Protein AF-A0AAW1N0K9-F1 (afdb_monomer_lite)

Radius of gyration: 114.18 Å; chains: 1; bounding box: 244×81×274 Å

Organism: Popillia japonica (NCBI:txid7064)

Sequence (519 aa):
MQLDAGKESSLGRAALQRSSNIVKKMSHDMSKMSTNESMPSLRGSVFQIKQKSHEELDIEIQSHRILHVLDELIYKLEIVAAVPILIQDGGRLLYKCFPPKDAEFIMEVCQQYTVVEDESEDTMFDTTSAISGSRAFSMQQKESNRSDMQKDRPVSIKEKRPDASVHQVIALICNSETLKNQVLEMDEADMDELTITLIEGARRLRAVAVHKLQIPANEERERERELRKAWKENAEAKILIANIQEKLNKQKEELDVQLNAKEEQIKAYTEKIEVLKAKFKEDIKKRVNDSEKYMIQKTQHSEDIQAQLQQEAKDTTHNYWTLLDQHLAAEKQLRTRKIKIEAQLANWLAKFDQDIGEKQTEYEDLQKLYDEEMQELQTLQRKFDEQEEEYLELMAERDDYERRIYEKKAYTFLMNRSARKIQRFWRAYRERKRARKKARKAKKEAREKGSASESGADSAKPAKTGKGKGKGKKKGKEKKTEILVRSEDPMAKLESKFKGHILEDINTEPIPEQVTVDL

Structure (mmCIF, N/CA/C/O backbone):
data_AF-A0AAW1N0K9-F1
#
_entry.id   AF-A0AAW1N0K9-F1
#
loop_
_atom_site.group_PDB
_atom_site.id
_atom_site.type_symbol
_atom_site.label_atom_id
_atom_site.label_alt_id
_atom_site.label_comp_id
_atom_site.label_asym_id
_atom_site.label_entity_id
_atom_site.label_seq_id
_atom_site.pdbx_PDB_ins_code
_atom_site.Cartn_x
_atom_site.Cartn_y
_atom_site.Cartn_z
_atom_site.occupancy
_atom_site.B_iso_or_equiv
_atom_site.auth_seq_id
_atom_site.auth_comp_id
_atom_site.auth_asym_id
_atom_site.auth_atom_id
_atom_site.pdbx_PDB_model_num
ATOM 1 N N . MET A 1 1 ? 2.161 -11.409 22.859 1.00 49.00 1 MET A N 1
ATOM 2 C CA . MET A 1 1 ? 0.798 -11.275 23.426 1.00 49.00 1 MET A CA 1
ATOM 3 C C . MET A 1 1 ? 0.468 -12.554 24.199 1.00 49.00 1 MET A C 1
ATOM 5 O O . MET A 1 1 ? -0.233 -13.405 23.677 1.00 49.00 1 MET A O 1
ATOM 9 N N . GLN A 1 2 ? 1.087 -12.771 25.371 1.00 46.44 2 GLN A N 1
ATOM 10 C CA . GLN A 1 2 ? 1.123 -14.115 25.989 1.00 46.44 2 GLN A CA 1
ATOM 11 C C . GLN A 1 2 ? 1.421 -14.111 27.510 1.00 46.44 2 GLN A C 1
ATOM 13 O O . GLN A 1 2 ? 2.023 -15.046 28.024 1.00 46.44 2 GLN A O 1
ATOM 18 N N . LEU A 1 3 ? 1.048 -13.045 28.233 1.00 47.38 3 LEU A N 1
ATOM 19 C CA . LEU A 1 3 ? 1.425 -12.829 29.641 1.00 47.38 3 LEU A CA 1
ATOM 20 C C . LEU A 1 3 ? 0.252 -12.304 30.495 1.00 47.38 3 LEU A C 1
ATOM 22 O O . LEU A 1 3 ? 0.255 -11.139 30.872 1.00 47.38 3 LEU A O 1
ATOM 26 N N . ASP A 1 4 ? -0.731 -13.153 30.824 1.00 51.34 4 ASP A N 1
ATOM 27 C CA . ASP A 1 4 ? -1.621 -12.883 31.983 1.00 51.34 4 ASP A CA 1
ATOM 28 C C . ASP A 1 4 ? -2.351 -14.106 32.592 1.00 51.34 4 ASP A C 1
ATOM 30 O O . ASP A 1 4 ? -2.913 -14.006 33.682 1.00 51.34 4 ASP A O 1
ATOM 34 N N . ALA A 1 5 ? -2.270 -15.298 31.981 1.00 53.22 5 ALA A N 1
ATOM 35 C CA . ALA A 1 5 ? -2.953 -16.523 32.440 1.00 53.22 5 ALA A CA 1
ATOM 36 C C . ALA A 1 5 ? -2.570 -17.030 33.858 1.00 53.22 5 ALA A C 1
ATOM 38 O O . ALA A 1 5 ? -3.110 -18.027 34.333 1.00 53.22 5 ALA A O 1
ATOM 39 N N . GLY A 1 6 ? -1.630 -16.377 34.551 1.00 51.66 6 GLY A N 1
ATOM 40 C CA . GLY A 1 6 ? -1.155 -16.786 35.876 1.00 51.66 6 GLY A CA 1
ATOM 41 C C . GLY A 1 6 ? -1.995 -16.301 37.066 1.00 51.66 6 GLY A C 1
ATOM 42 O O . GLY A 1 6 ? -1.915 -16.900 38.138 1.00 51.66 6 GLY A O 1
ATOM 43 N N . LYS A 1 7 ? -2.788 -15.226 36.929 1.00 54.44 7 LYS A N 1
ATOM 44 C CA . LYS A 1 7 ? -3.396 -14.547 38.097 1.00 54.44 7 LYS A CA 1
ATOM 45 C C . LYS A 1 7 ? -4.716 -15.161 38.573 1.00 54.44 7 LYS A C 1
ATOM 47 O O . LYS A 1 7 ? -4.933 -15.259 39.783 1.00 54.44 7 LYS A O 1
ATOM 52 N N . GLU A 1 8 ? -5.565 -15.629 37.659 1.00 54.12 8 GLU A N 1
ATOM 53 C CA . GLU A 1 8 ? -6.918 -16.123 37.983 1.00 54.12 8 GLU A CA 1
ATOM 54 C C . GLU A 1 8 ? -6.898 -17.392 38.861 1.00 54.12 8 GLU A C 1
ATOM 56 O O . GLU A 1 8 ? -7.724 -17.556 39.761 1.00 54.12 8 GLU A O 1
ATOM 61 N N . SER A 1 9 ? -5.874 -18.237 38.689 1.00 58.12 9 SER A N 1
ATOM 62 C CA . SER A 1 9 ? -5.651 -19.471 39.464 1.00 58.12 9 SER A CA 1
ATOM 63 C C . SER A 1 9 ? -5.531 -19.245 40.984 1.00 58.12 9 SER A C 1
ATOM 65 O O . SER A 1 9 ? -5.927 -20.099 41.782 1.00 58.12 9 SER A O 1
ATOM 67 N N . SER A 1 10 ? -5.016 -18.085 41.413 1.00 60.22 10 SER A N 1
ATOM 68 C CA . SER A 1 10 ? -4.820 -17.773 42.838 1.00 60.22 10 SER A CA 1
ATOM 69 C C . SER A 1 10 ? -6.127 -17.415 43.562 1.00 60.22 10 SER A C 1
ATOM 71 O O . SER A 1 10 ? -6.371 -17.878 44.681 1.00 60.22 10 SER A O 1
ATOM 73 N N . LEU A 1 11 ? -7.007 -16.657 42.898 1.00 62.09 11 LEU A N 1
ATOM 74 C CA . LEU A 1 11 ? -8.295 -16.212 43.436 1.00 62.09 11 LEU A CA 1
ATOM 75 C C . LEU A 1 11 ? -9.262 -17.384 43.653 1.00 62.09 11 LEU A C 1
ATOM 77 O O . LEU A 1 11 ? -9.889 -17.469 44.712 1.00 62.09 11 LEU A O 1
ATOM 81 N N . GLY A 1 12 ? -9.320 -18.334 42.711 1.00 68.88 12 GLY A N 1
ATOM 82 C CA . GLY A 1 12 ? -10.155 -19.535 42.847 1.00 68.88 12 GLY A CA 1
ATOM 83 C C . GLY A 1 12 ? -9.796 -20.381 44.077 1.00 68.88 12 GLY A C 1
ATOM 84 O O . GLY A 1 12 ? -10.679 -20.798 44.831 1.00 68.88 12 GLY A O 1
ATOM 85 N N . ARG A 1 13 ? -8.496 -20.569 44.352 1.00 70.88 13 ARG A N 1
ATOM 86 C CA . ARG A 1 13 ? -8.029 -21.311 45.540 1.00 70.88 13 ARG A CA 1
ATOM 87 C C . ARG A 1 13 ? -8.402 -20.601 46.845 1.00 70.88 13 ARG A C 1
ATOM 89 O O . ARG A 1 13 ? -8.854 -21.255 47.782 1.00 70.88 13 ARG A O 1
ATOM 96 N N . ALA A 1 14 ? -8.293 -19.272 46.898 1.00 69.19 14 ALA A N 1
ATOM 97 C CA . ALA A 1 14 ? -8.660 -18.495 48.084 1.00 69.19 14 ALA A CA 1
ATOM 98 C C . ALA A 1 14 ? -10.163 -18.595 48.435 1.00 69.19 14 ALA A C 1
ATOM 100 O O . ALA A 1 14 ? -10.515 -18.637 49.617 1.00 69.19 14 ALA A O 1
ATOM 101 N N . ALA A 1 15 ? -11.048 -18.680 47.435 1.00 70.38 15 ALA A N 1
ATOM 102 C CA . ALA A 1 15 ? -12.488 -18.864 47.643 1.00 70.38 15 ALA A CA 1
ATOM 103 C C . ALA A 1 15 ? -12.838 -20.267 48.189 1.00 70.38 15 ALA A C 1
ATOM 105 O O . ALA A 1 15 ? -13.635 -20.398 49.126 1.00 70.38 15 ALA A O 1
ATOM 106 N N . LEU A 1 16 ? -12.190 -21.313 47.663 1.00 73.06 16 LEU A N 1
ATOM 107 C CA . LEU A 1 16 ? -12.348 -22.695 48.140 1.00 73.06 16 LEU A CA 1
ATOM 108 C C . LEU A 1 16 ? -11.834 -22.875 49.581 1.00 73.06 16 LEU A C 1
ATOM 110 O O . LEU A 1 16 ? -12.482 -23.531 50.398 1.00 73.06 16 LEU A O 1
ATOM 114 N N . GLN A 1 17 ? -10.724 -22.220 49.940 1.00 75.69 17 GLN A N 1
ATOM 115 C CA . GLN A 1 17 ? -10.197 -22.250 51.311 1.00 75.69 17 GLN A CA 1
ATOM 116 C C . GLN A 1 17 ? -11.187 -21.643 52.328 1.00 75.69 17 GLN A C 1
ATOM 118 O O . GLN A 1 17 ? -11.357 -22.168 53.430 1.00 75.69 17 GLN A O 1
ATOM 123 N N . ARG A 1 18 ? -11.861 -20.540 51.963 1.00 74.62 18 ARG A N 1
ATOM 124 C CA . ARG A 1 18 ? -12.813 -19.836 52.845 1.00 74.62 18 ARG A CA 1
ATOM 125 C C . ARG A 1 18 ? -14.113 -20.613 53.048 1.00 74.62 18 ARG A C 1
ATOM 127 O O . ARG A 1 18 ? -14.568 -20.726 54.183 1.00 74.62 18 ARG A O 1
ATOM 134 N N . SER A 1 19 ? -14.678 -21.181 51.984 1.00 72.12 19 SER A N 1
ATOM 135 C CA . SER A 1 19 ? -15.907 -21.987 52.069 1.00 72.12 19 SER A CA 1
ATOM 136 C C . SER A 1 19 ? -15.717 -23.253 52.918 1.00 72.12 19 SER A C 1
ATOM 138 O O . SER A 1 19 ? -16.543 -23.527 53.789 1.00 72.12 19 SER A O 1
ATOM 140 N N . SER A 1 20 ? -14.588 -23.960 52.773 1.00 78.19 20 SER A N 1
ATOM 141 C CA . SER A 1 20 ? -14.260 -25.134 53.606 1.00 78.19 20 SER A CA 1
ATOM 142 C C . SER A 1 20 ? -14.218 -24.811 55.112 1.00 78.19 20 SER A C 1
ATOM 144 O O . SER A 1 20 ? -14.710 -25.586 55.936 1.00 78.19 20 SER A O 1
ATOM 146 N N . ASN A 1 21 ? -13.691 -23.639 55.487 1.00 79.25 21 ASN A N 1
ATOM 147 C CA . ASN A 1 21 ? -13.620 -23.211 56.888 1.00 79.25 21 ASN A CA 1
ATOM 148 C C . ASN A 1 21 ? -14.993 -22.847 57.485 1.00 79.25 21 ASN A C 1
ATOM 150 O O . ASN A 1 21 ? -15.219 -23.100 58.668 1.00 79.25 21 ASN A O 1
ATOM 154 N N . ILE A 1 22 ? -15.922 -22.304 56.689 1.00 77.06 22 ILE A N 1
ATOM 155 C CA . ILE A 1 22 ? -17.290 -21.995 57.147 1.00 77.06 22 ILE A CA 1
ATOM 156 C C . ILE A 1 22 ? -18.055 -23.289 57.458 1.00 77.06 22 ILE A C 1
ATOM 158 O O . ILE A 1 22 ? -18.613 -23.419 58.548 1.00 77.06 22 ILE A O 1
ATOM 162 N N . VAL A 1 23 ? -18.004 -24.281 56.560 1.00 75.56 23 VAL A N 1
ATOM 163 C CA . VAL A 1 23 ? -18.668 -25.586 56.757 1.00 75.56 23 VAL A CA 1
ATOM 164 C C . VAL A 1 23 ? -18.143 -26.296 58.012 1.00 75.56 23 VAL A C 1
ATOM 166 O O . VAL A 1 23 ? -18.931 -26.799 58.814 1.00 75.56 23 VAL A O 1
ATOM 169 N N . LYS A 1 24 ? -16.822 -26.271 58.244 1.00 77.00 24 LYS A N 1
ATOM 170 C CA . LYS A 1 24 ? -16.211 -26.826 59.466 1.00 77.00 24 LYS A CA 1
ATOM 171 C C . LYS A 1 24 ? -16.696 -26.139 60.744 1.00 77.00 24 LYS A C 1
ATOM 173 O O . LYS A 1 24 ? -16.893 -26.823 61.746 1.00 77.00 24 LYS A O 1
ATOM 178 N N . LYS A 1 25 ? -16.923 -24.819 60.721 1.00 75.56 25 LYS A N 1
ATOM 179 C CA . LYS A 1 25 ? -17.460 -24.098 61.883 1.00 75.56 25 LYS A CA 1
ATOM 180 C C . LYS A 1 25 ? -18.913 -24.494 62.169 1.00 75.56 25 LYS A C 1
ATOM 182 O O . LYS A 1 25 ? -19.214 -24.882 63.292 1.00 75.56 25 LYS A O 1
ATOM 187 N N . MET A 1 26 ? -19.779 -24.502 61.152 1.00 72.50 26 MET A N 1
ATOM 188 C CA . MET A 1 26 ? -21.189 -24.894 61.318 1.00 72.50 26 MET A CA 1
ATOM 189 C C . MET A 1 26 ? -21.328 -26.338 61.831 1.00 72.50 26 MET A C 1
ATOM 191 O O . MET A 1 26 ? -22.134 -26.601 62.718 1.00 72.50 26 MET A O 1
ATOM 195 N N . SER A 1 27 ? -20.484 -27.259 61.352 1.00 72.12 27 SER A N 1
ATOM 196 C CA . SER A 1 27 ? -20.422 -28.643 61.844 1.00 72.12 27 SER A CA 1
ATOM 197 C C . SER A 1 27 ? -20.006 -28.751 63.324 1.00 72.12 27 SER A C 1
ATOM 199 O O . SER A 1 27 ? -20.514 -29.609 64.044 1.00 72.12 27 SER A O 1
ATOM 201 N N . HIS A 1 28 ? -19.127 -27.866 63.805 1.00 72.94 28 HIS A N 1
ATOM 202 C CA . HIS A 1 28 ? -18.692 -27.843 65.205 1.00 72.94 28 HIS A CA 1
ATOM 203 C C . HIS A 1 28 ? -19.735 -27.231 66.152 1.00 72.94 28 HIS A C 1
ATOM 205 O O . HIS A 1 28 ? -19.899 -27.717 67.271 1.00 72.94 28 HIS A O 1
ATOM 211 N N . ASP A 1 29 ? -20.451 -26.196 65.709 1.00 67.44 29 ASP A N 1
ATOM 212 C CA . ASP A 1 29 ? -21.464 -25.521 66.527 1.00 67.44 29 ASP A CA 1
ATOM 213 C C . ASP A 1 29 ? -22.763 -26.355 66.619 1.00 67.44 29 ASP A C 1
ATOM 215 O O . ASP A 1 29 ? -23.321 -26.493 67.708 1.00 67.44 29 ASP A O 1
ATOM 219 N N . MET A 1 30 ? -23.162 -27.047 65.538 1.00 62.59 30 MET A N 1
ATOM 220 C CA . MET A 1 30 ? -24.244 -28.057 65.550 1.00 62.59 30 MET A CA 1
ATOM 221 C C . MET A 1 30 ? -23.998 -29.181 66.574 1.00 62.59 30 MET A C 1
ATOM 223 O O . MET A 1 30 ? -24.928 -29.647 67.228 1.00 62.59 30 MET A O 1
ATOM 227 N N . SER A 1 31 ? -22.739 -29.595 66.755 1.00 58.34 31 SER A N 1
ATOM 228 C CA . SER A 1 31 ? -22.350 -30.687 67.662 1.00 58.34 31 SER A CA 1
ATOM 229 C C . SER A 1 31 ? -22.515 -30.354 69.159 1.00 58.34 31 SER A C 1
ATOM 231 O O . SER A 1 31 ? -22.404 -31.233 70.009 1.00 58.34 31 SER A O 1
ATOM 233 N N . LYS A 1 32 ? -22.802 -29.091 69.517 1.00 54.09 32 LYS A N 1
ATOM 234 C CA . LYS A 1 32 ? -22.897 -28.635 70.919 1.00 54.09 32 LYS A CA 1
ATOM 235 C C . LYS A 1 32 ? -24.320 -28.491 71.460 1.00 54.09 32 LYS A C 1
ATOM 237 O O . LYS A 1 32 ? -24.476 -28.217 72.645 1.00 54.09 32 LYS A O 1
ATOM 242 N N . MET A 1 33 ? -25.350 -28.673 70.633 1.00 48.34 33 MET A N 1
ATOM 243 C CA . MET A 1 33 ? -26.753 -28.471 71.037 1.00 48.34 33 MET A CA 1
ATOM 244 C C . MET A 1 33 ? -27.501 -29.773 71.380 1.00 48.34 33 MET A C 1
ATOM 246 O O . MET A 1 33 ? -28.717 -29.754 71.525 1.00 48.34 33 MET A O 1
ATOM 250 N N . SER A 1 34 ? -26.797 -30.905 71.515 1.00 42.66 34 SER A N 1
ATOM 251 C CA . SER A 1 34 ? -27.404 -32.249 71.598 1.00 42.66 34 SER A CA 1
ATOM 252 C C . SER A 1 34 ? -27.261 -32.957 72.961 1.00 42.66 34 SER A C 1
ATOM 254 O O . SER A 1 34 ? -27.447 -34.171 73.034 1.00 42.66 34 SER A O 1
ATOM 256 N N . THR A 1 35 ? -26.921 -32.246 74.044 1.00 50.12 35 THR A N 1
ATOM 257 C CA . THR A 1 35 ? -26.748 -32.845 75.386 1.00 50.12 35 THR A CA 1
ATOM 258 C C . THR A 1 35 ? -27.220 -31.921 76.517 1.00 50.12 35 THR A C 1
ATOM 260 O O . THR A 1 35 ? -26.408 -31.168 77.053 1.00 50.12 35 THR A O 1
ATOM 263 N N . ASN A 1 36 ? -28.512 -31.978 76.874 1.00 46.59 36 ASN A N 1
ATOM 264 C CA . ASN A 1 36 ? -29.036 -31.874 78.254 1.00 46.59 36 ASN A CA 1
ATOM 265 C C . ASN A 1 36 ? -30.573 -31.745 78.275 1.00 46.59 36 ASN A C 1
ATOM 267 O O . ASN A 1 36 ? -31.098 -30.640 78.357 1.00 46.59 36 ASN A O 1
ATOM 271 N N . GLU A 1 37 ? -31.287 -32.871 78.331 1.00 36.22 37 GLU A N 1
ATOM 272 C CA . GLU A 1 37 ? -32.598 -32.934 78.991 1.00 36.22 37 GLU A CA 1
ATOM 273 C C . GLU A 1 37 ? -32.633 -34.184 79.877 1.00 36.22 37 GLU A C 1
ATOM 275 O O . GLU A 1 37 ? -32.410 -35.300 79.411 1.00 36.22 37 GLU A O 1
ATOM 280 N N . SER A 1 38 ? -32.853 -33.987 81.179 1.00 39.81 38 SER A N 1
ATOM 281 C CA . SER A 1 38 ? -32.910 -35.057 82.179 1.00 39.81 38 SER A CA 1
ATOM 282 C C . SER A 1 38 ? -34.301 -35.070 82.800 1.00 39.81 38 SER A C 1
ATOM 284 O O . SER A 1 38 ? -34.669 -34.152 83.532 1.00 39.81 38 SER A O 1
ATOM 286 N N . MET A 1 39 ? -35.091 -36.090 82.463 1.00 37.75 39 MET A N 1
ATOM 287 C CA . MET A 1 39 ? -36.481 -36.236 82.901 1.00 37.75 39 MET A CA 1
ATOM 288 C C . MET A 1 39 ? -36.564 -36.621 84.390 1.00 37.75 39 MET A C 1
ATOM 290 O O . MET A 1 39 ? -36.069 -37.689 84.762 1.00 37.75 39 MET A O 1
ATOM 294 N N . PRO A 1 40 ? -37.230 -35.830 85.255 1.00 40.97 40 PRO A N 1
ATOM 295 C CA . PRO A 1 40 ? -37.466 -36.218 86.643 1.00 40.97 40 PRO A CA 1
ATOM 296 C C . PRO A 1 40 ? -38.537 -37.314 86.724 1.00 40.97 40 PRO A C 1
ATOM 298 O O . PRO A 1 40 ? -39.677 -37.116 86.306 1.00 40.97 40 PRO A O 1
ATOM 301 N N . SER A 1 41 ? -38.209 -38.470 87.306 1.00 41.91 41 SER A N 1
ATOM 302 C CA . SER A 1 41 ? -39.195 -39.531 87.538 1.00 41.91 41 SER A CA 1
ATOM 303 C C . SER A 1 41 ? -40.141 -39.161 88.687 1.00 41.91 41 SER A C 1
ATOM 305 O O . SER A 1 41 ? -39.721 -39.116 89.848 1.00 41.91 41 SER A O 1
ATOM 307 N N . LEU A 1 42 ? -41.426 -38.956 88.392 1.00 39.34 42 LEU A N 1
ATOM 308 C CA . LEU A 1 42 ? -42.457 -38.761 89.413 1.00 39.34 42 LEU A CA 1
ATOM 309 C C . LEU A 1 42 ? -42.682 -40.060 90.206 1.00 39.34 42 LEU A C 1
ATOM 311 O O . LEU A 1 42 ? -43.229 -41.034 89.692 1.00 39.34 42 LEU A O 1
ATOM 315 N N . ARG A 1 43 ? -42.273 -40.072 91.482 1.00 37.22 43 ARG A N 1
ATOM 316 C CA . ARG A 1 43 ? -42.690 -41.105 92.442 1.00 37.22 43 ARG A CA 1
ATOM 317 C C . ARG A 1 43 ? -44.159 -40.894 92.803 1.00 37.22 43 ARG A C 1
ATOM 319 O O . ARG A 1 43 ? -44.537 -39.789 93.180 1.00 37.22 43 ARG A O 1
ATOM 326 N N . GLY A 1 44 ? -44.959 -41.957 92.753 1.00 41.66 44 GLY A N 1
ATOM 327 C CA . GLY A 1 44 ? -46.344 -41.915 93.223 1.00 41.66 44 GLY A CA 1
ATOM 328 C C . GLY A 1 44 ? -46.434 -41.695 94.736 1.00 41.66 44 GLY A C 1
ATOM 329 O O . GLY A 1 44 ? -45.704 -42.324 95.505 1.00 41.66 44 GLY A O 1
ATOM 330 N N . SER A 1 45 ? -47.346 -40.822 95.162 1.00 37.53 45 SER A N 1
ATOM 331 C CA . SER A 1 45 ? -47.770 -40.694 96.556 1.00 37.53 45 SER A CA 1
ATOM 332 C C . SER A 1 45 ? -48.913 -41.670 96.850 1.00 37.53 45 SER A C 1
ATOM 334 O O . SER A 1 45 ? -49.846 -41.829 96.065 1.00 37.53 45 SER A O 1
ATOM 336 N N . VAL A 1 46 ? -48.839 -42.349 97.995 1.00 40.94 46 VAL A N 1
ATOM 337 C CA . VAL A 1 46 ? -49.907 -43.244 98.460 1.00 40.94 46 VAL A CA 1
ATOM 338 C C . VAL A 1 46 ? -51.067 -42.401 98.987 1.00 40.94 46 VAL A C 1
ATOM 340 O O . VAL A 1 46 ? -50.858 -41.543 99.845 1.00 40.94 46 VAL A O 1
ATOM 343 N N . PHE A 1 47 ? -52.289 -42.671 98.520 1.00 38.06 47 PHE A N 1
ATOM 344 C CA . PHE A 1 47 ? -53.509 -42.071 99.066 1.00 38.06 47 PHE A CA 1
ATOM 345 C C . PHE A 1 47 ? -53.740 -42.539 100.510 1.00 38.06 47 PHE A C 1
ATOM 347 O O . PHE A 1 47 ? -54.359 -43.573 100.760 1.00 38.06 47 PHE A O 1
ATOM 354 N N . GLN A 1 48 ? -53.252 -41.763 101.476 1.00 43.19 48 GLN A N 1
ATOM 355 C CA . GLN A 1 48 ? -53.695 -41.874 102.861 1.00 43.19 48 GLN A CA 1
ATOM 356 C C . GLN A 1 48 ? -55.046 -41.173 103.000 1.00 43.19 48 GLN A C 1
ATOM 358 O O . GLN A 1 48 ? -55.133 -39.951 102.876 1.00 43.19 48 GLN A O 1
ATOM 363 N N . ILE A 1 49 ? -56.096 -41.943 103.288 1.00 46.59 49 ILE A N 1
ATOM 364 C CA . ILE A 1 49 ? -57.390 -41.396 103.704 1.00 46.59 49 ILE A CA 1
ATOM 365 C C . ILE A 1 49 ? -57.196 -40.805 105.104 1.00 46.59 49 ILE A C 1
ATOM 367 O O . ILE A 1 49 ? -57.293 -41.511 106.109 1.00 46.59 49 ILE A O 1
ATOM 371 N N . LYS A 1 50 ? -56.874 -39.510 105.173 1.00 48.91 50 LYS A N 1
ATOM 372 C CA . LYS A 1 50 ? -56.901 -38.767 106.432 1.00 48.91 50 LYS A CA 1
ATOM 373 C C . LYS A 1 50 ? -58.325 -38.786 106.978 1.00 48.91 50 LYS A C 1
ATOM 375 O O . LYS A 1 50 ? -59.255 -38.339 106.312 1.00 48.91 50 LYS A O 1
ATOM 380 N N . GLN A 1 51 ? -58.477 -39.256 108.210 1.00 56.06 51 GLN A N 1
ATOM 381 C CA . GLN A 1 51 ? -59.629 -38.887 109.024 1.00 56.06 51 GLN A CA 1
ATOM 382 C C . GLN A 1 51 ? -59.557 -37.371 109.257 1.00 56.06 51 GLN A C 1
ATOM 384 O O . GLN A 1 51 ? -58.475 -36.865 109.568 1.00 56.06 51 GLN A O 1
ATOM 389 N N . LYS A 1 52 ? -60.676 -36.659 109.063 1.00 55.03 52 LYS A N 1
ATOM 390 C CA . LYS A 1 52 ? -60.753 -35.212 109.314 1.00 55.03 52 LYS A CA 1
ATOM 391 C C . LYS A 1 52 ? -60.330 -34.911 110.752 1.00 55.03 52 LYS A C 1
ATOM 393 O O . LYS A 1 52 ? -60.715 -35.639 111.670 1.00 55.03 52 LYS A O 1
ATOM 398 N N . SER A 1 53 ? -59.537 -33.862 110.948 1.00 65.19 53 SER A N 1
ATOM 399 C CA . SER A 1 53 ? -59.154 -33.419 112.291 1.00 65.19 53 SER A CA 1
ATOM 400 C C . SER A 1 53 ? -60.361 -32.842 113.043 1.00 65.19 53 SER A C 1
ATOM 402 O O . SER A 1 53 ? -61.365 -32.466 112.436 1.00 65.19 53 SER A O 1
ATOM 404 N N . HIS A 1 54 ? -60.264 -32.739 114.372 1.00 64.44 54 HIS A N 1
ATOM 405 C CA . HIS A 1 54 ? -61.296 -32.071 115.174 1.00 64.44 54 HIS A CA 1
ATOM 406 C C . HIS A 1 54 ? -61.480 -30.607 114.736 1.00 64.44 54 HIS A C 1
ATOM 408 O O . HIS A 1 54 ? -62.604 -30.141 114.617 1.00 64.44 54 HIS A O 1
ATOM 414 N N . GLU A 1 55 ? -60.385 -29.916 114.405 1.00 65.50 55 GLU A N 1
ATOM 415 C CA . GLU A 1 55 ? -60.401 -28.531 113.917 1.00 65.50 55 GLU A CA 1
ATOM 416 C C . GLU A 1 55 ? -61.065 -28.416 112.533 1.00 65.50 55 GLU A C 1
ATOM 418 O O . GLU A 1 55 ? -61.799 -27.466 112.276 1.00 65.50 55 GLU A O 1
ATOM 423 N N . GLU A 1 56 ? -60.849 -29.391 111.643 1.00 64.19 56 GLU A N 1
ATOM 424 C CA . GLU A 1 56 ? -61.510 -29.457 110.330 1.00 64.19 56 GLU A CA 1
ATOM 425 C C . GLU A 1 56 ? -63.023 -29.702 110.481 1.00 64.19 56 GLU A C 1
ATOM 427 O O . GLU A 1 56 ? -63.816 -29.085 109.770 1.00 64.19 56 GLU A O 1
ATOM 432 N N . LEU A 1 57 ? -63.425 -30.539 111.446 1.00 72.50 57 LEU A N 1
ATOM 433 C CA . LEU A 1 57 ? -64.825 -30.763 111.828 1.00 72.50 57 LEU A CA 1
ATOM 434 C C . LEU A 1 57 ? -65.468 -29.516 112.454 1.00 72.50 57 LEU A C 1
ATOM 436 O O . LEU A 1 57 ? -66.576 -29.153 112.069 1.00 72.50 57 LEU A O 1
ATOM 440 N N . ASP A 1 58 ? -64.779 -28.824 113.364 1.00 74.12 58 ASP A N 1
ATOM 441 C CA . ASP A 1 58 ? -65.263 -27.572 113.955 1.00 74.12 58 ASP A CA 1
ATOM 442 C C . ASP A 1 58 ? -65.445 -26.485 112.887 1.00 74.12 58 ASP A C 1
ATOM 444 O O . ASP A 1 58 ? -66.477 -25.812 112.862 1.00 74.12 58 ASP A O 1
ATOM 448 N N . ILE A 1 59 ? -64.484 -26.332 111.968 1.00 74.12 59 ILE A N 1
ATOM 449 C CA . ILE A 1 59 ? -64.583 -25.390 110.842 1.00 74.12 59 ILE A CA 1
ATOM 450 C C . ILE A 1 59 ? -65.761 -25.758 109.933 1.00 74.12 59 ILE A C 1
ATOM 452 O O . ILE A 1 59 ? -66.511 -24.870 109.528 1.00 74.12 59 ILE A O 1
ATOM 456 N N . GLU A 1 60 ? -65.976 -27.041 109.641 1.00 73.31 60 GLU A N 1
ATOM 457 C CA . GLU A 1 60 ? -67.116 -27.509 108.846 1.00 73.31 60 GLU A CA 1
ATOM 458 C C . GLU A 1 60 ? -68.459 -27.248 109.555 1.00 73.31 60 GLU A C 1
ATOM 460 O O . GLU A 1 60 ? -69.410 -26.797 108.912 1.00 73.31 60 GLU A O 1
ATOM 465 N N . ILE A 1 61 ? -68.530 -27.425 110.879 1.00 78.31 61 ILE A N 1
ATOM 466 C CA . ILE A 1 61 ? -69.710 -27.103 111.699 1.00 78.31 61 ILE A CA 1
ATOM 467 C C . ILE A 1 61 ? -69.981 -25.592 111.710 1.00 78.31 61 ILE A C 1
ATOM 469 O O . ILE A 1 61 ? -71.113 -25.182 111.447 1.00 78.31 61 ILE A O 1
ATOM 473 N N . GLN A 1 62 ? -68.974 -24.742 111.955 1.00 77.81 62 GLN A N 1
ATOM 474 C CA . GLN A 1 62 ? -69.172 -23.286 111.898 1.00 77.81 62 GLN A CA 1
ATOM 475 C C . GLN A 1 62 ? -69.506 -22.817 110.474 1.00 77.81 62 GLN A C 1
ATOM 477 O O . GLN A 1 62 ? -70.302 -21.896 110.317 1.00 77.81 62 GLN A O 1
ATOM 482 N N . SER A 1 63 ? -68.974 -23.469 109.435 1.00 77.31 63 SER A N 1
ATOM 483 C CA . SER A 1 63 ? -69.305 -23.165 108.037 1.00 77.31 63 SER A CA 1
ATOM 484 C C . SER A 1 63 ? -70.776 -23.446 107.736 1.00 77.31 63 SER A C 1
ATOM 486 O O . SER A 1 63 ? -71.470 -22.561 107.242 1.00 77.31 63 SER A O 1
ATOM 488 N N . HIS A 1 64 ? -71.291 -24.622 108.114 1.00 79.69 64 HIS A N 1
ATOM 489 C CA . HIS A 1 64 ? -72.726 -24.922 108.016 1.00 79.69 64 HIS A CA 1
ATOM 490 C C . HIS A 1 64 ? -73.573 -23.941 108.834 1.00 79.69 64 HIS A C 1
ATOM 492 O O . HIS A 1 64 ? -74.640 -23.534 108.386 1.00 79.69 64 HIS A O 1
ATOM 498 N N . ARG A 1 65 ? -73.094 -23.514 110.007 1.00 80.25 65 ARG A N 1
ATOM 499 C CA . ARG A 1 65 ? -73.796 -22.558 110.874 1.00 80.25 65 ARG A CA 1
ATOM 500 C C . ARG A 1 65 ? -73.860 -21.147 110.279 1.00 80.25 65 ARG A C 1
ATOM 502 O O . ARG A 1 65 ? -74.902 -20.508 110.365 1.00 80.25 65 ARG A O 1
ATOM 509 N N . ILE A 1 66 ? -72.783 -20.678 109.648 1.00 80.19 66 ILE A N 1
ATOM 510 C CA . ILE A 1 66 ? -72.743 -19.395 108.926 1.00 80.19 66 ILE A CA 1
ATOM 511 C C . ILE A 1 66 ? -73.643 -19.455 107.687 1.00 80.19 66 ILE A C 1
ATOM 513 O O . ILE A 1 66 ? -74.409 -18.525 107.449 1.00 80.19 66 ILE A O 1
ATOM 517 N N . LEU A 1 67 ? -73.601 -20.555 106.929 1.00 82.06 67 LEU A N 1
ATOM 518 C CA . LEU A 1 67 ? -74.474 -20.751 105.770 1.00 82.06 67 LEU A CA 1
ATOM 519 C C . LEU A 1 67 ? -75.953 -20.832 106.173 1.00 82.06 67 LEU A C 1
ATOM 521 O O . LEU A 1 67 ? -76.768 -20.182 105.535 1.00 82.06 67 LEU A O 1
ATOM 525 N N . HIS A 1 68 ? -76.293 -21.512 107.273 1.00 82.62 68 HIS A N 1
ATOM 526 C CA . HIS A 1 68 ? -77.653 -21.514 107.822 1.00 82.62 68 HIS A CA 1
ATOM 527 C C . HIS A 1 68 ? -78.119 -20.104 108.207 1.00 82.62 68 HIS A C 1
ATOM 529 O O . HIS A 1 68 ? -79.252 -19.743 107.919 1.00 82.62 68 HIS A O 1
ATOM 535 N N . VAL A 1 69 ? -77.268 -19.286 108.837 1.00 83.25 69 VAL A N 1
ATOM 536 C CA . VAL A 1 69 ? -77.622 -17.894 109.179 1.00 83.25 69 VAL A CA 1
ATOM 537 C C . VAL A 1 69 ? -77.814 -17.034 107.924 1.00 83.25 69 VAL A C 1
ATOM 539 O O . VAL A 1 69 ? -78.692 -16.176 107.914 1.00 83.25 69 VAL A O 1
ATOM 542 N N . LEU A 1 70 ? -77.046 -17.269 106.854 1.00 80.19 70 LEU A N 1
ATOM 543 C CA . LEU A 1 70 ? -77.249 -16.595 105.566 1.00 80.19 70 LEU A CA 1
ATOM 544 C C . LEU A 1 70 ? -78.530 -17.064 104.859 1.00 80.19 70 LEU A C 1
ATOM 546 O O . LEU A 1 70 ? -79.252 -16.228 104.327 1.00 80.19 70 LEU A O 1
ATOM 550 N N . ASP A 1 71 ? -78.848 -18.358 104.901 1.00 81.62 71 ASP A N 1
ATOM 551 C CA . ASP A 1 71 ? -80.076 -18.920 104.322 1.00 81.62 71 ASP A CA 1
ATOM 552 C C . ASP A 1 71 ? -81.322 -18.442 105.081 1.00 81.62 71 ASP A C 1
ATOM 554 O O . ASP A 1 71 ? -82.307 -18.034 104.473 1.00 81.62 71 ASP A O 1
ATOM 558 N N . GLU A 1 72 ? -81.253 -18.397 106.413 1.00 81.88 72 GLU A N 1
ATOM 559 C CA . GLU A 1 72 ? -82.297 -17.847 107.282 1.00 81.88 72 GLU A CA 1
ATOM 560 C C . GLU A 1 72 ? -82.476 -16.329 107.089 1.00 81.88 72 GLU A C 1
ATOM 562 O O . GLU A 1 72 ? -83.592 -15.821 107.201 1.00 81.88 72 GLU A O 1
ATOM 567 N N . LEU A 1 73 ? -81.400 -15.600 106.769 1.00 80.19 73 LEU A N 1
ATOM 568 C CA . LEU A 1 73 ? -81.441 -14.172 106.442 1.00 80.19 73 LEU A CA 1
ATOM 569 C C . LEU A 1 73 ? -82.036 -13.913 105.051 1.00 80.19 73 LEU A C 1
ATOM 571 O O . LEU A 1 73 ? -82.866 -13.018 104.928 1.00 80.19 73 LEU A O 1
ATOM 575 N N . ILE A 1 74 ? -81.666 -14.698 104.033 1.00 81.38 74 ILE A N 1
ATOM 576 C CA . ILE A 1 74 ? -82.271 -14.631 102.690 1.00 81.38 74 ILE A CA 1
ATOM 577 C C . ILE A 1 74 ? -83.778 -14.898 102.797 1.00 81.38 74 ILE A C 1
ATOM 579 O O . ILE A 1 74 ? -84.570 -14.053 102.395 1.00 81.38 74 ILE A O 1
ATOM 583 N N . TYR A 1 75 ? -84.163 -15.986 103.467 1.00 81.88 75 TYR A N 1
ATOM 584 C CA . TYR A 1 75 ? -85.557 -16.351 103.737 1.00 81.88 75 TYR A CA 1
ATOM 585 C C . TYR A 1 75 ? -86.349 -15.240 104.451 1.00 81.88 75 TYR A C 1
ATOM 587 O O . TYR A 1 75 ? -87.485 -14.934 104.089 1.00 81.88 75 TYR A O 1
ATOM 595 N N . LYS A 1 76 ? -85.753 -14.594 105.464 1.00 79.12 76 LYS A N 1
ATOM 596 C CA . LYS A 1 76 ? -86.392 -13.477 106.180 1.00 79.12 76 LYS A CA 1
ATOM 597 C C . LYS A 1 76 ? -86.511 -12.215 105.324 1.00 79.12 76 LYS A C 1
ATOM 599 O O . LYS A 1 76 ? -87.508 -11.513 105.461 1.00 79.12 76 LYS A O 1
ATOM 604 N N . LEU A 1 77 ? -85.546 -11.935 104.445 1.00 76.94 77 LEU A N 1
ATOM 605 C CA . LEU A 1 77 ? -85.636 -10.826 103.489 1.00 76.94 77 LEU A CA 1
ATOM 606 C C . LEU A 1 77 ? -86.710 -11.084 102.426 1.00 76.94 77 LEU A C 1
ATOM 608 O O . LEU A 1 77 ? -87.509 -10.192 102.174 1.00 76.94 77 LEU A O 1
ATOM 612 N N . GLU A 1 78 ? -86.782 -12.296 101.872 1.00 77.44 78 GLU A N 1
ATOM 613 C CA . GLU A 1 78 ? -87.812 -12.709 100.905 1.00 77.44 78 GLU A CA 1
ATOM 614 C C . GLU A 1 78 ? -89.229 -12.590 101.504 1.00 77.44 78 GLU A C 1
ATOM 616 O O . GLU A 1 78 ? -90.136 -12.071 100.857 1.00 77.44 78 GLU A O 1
ATOM 621 N N . ILE A 1 79 ? -89.414 -12.955 102.779 1.00 74.00 79 ILE A N 1
ATOM 622 C CA . ILE A 1 79 ? -90.692 -12.760 103.484 1.00 74.00 79 ILE A CA 1
ATOM 623 C C . ILE A 1 79 ? -91.003 -11.281 103.750 1.00 74.00 79 ILE A C 1
ATOM 625 O O . ILE A 1 79 ? -92.141 -10.862 103.546 1.00 74.00 79 ILE A O 1
ATOM 629 N N . VAL A 1 80 ? -90.031 -10.480 104.204 1.00 74.75 80 VAL A N 1
ATOM 630 C CA . VAL A 1 80 ? -90.244 -9.041 104.462 1.00 74.75 80 VAL A CA 1
ATOM 631 C C . VAL A 1 80 ? -90.539 -8.280 103.164 1.00 74.75 80 VAL A C 1
ATOM 633 O O . VAL A 1 80 ? -91.384 -7.387 103.170 1.00 74.75 80 VAL A O 1
ATOM 636 N N . ALA A 1 81 ? -89.923 -8.676 102.049 1.00 72.19 81 ALA A N 1
ATOM 637 C CA . ALA A 1 81 ? -90.164 -8.117 100.721 1.00 72.19 81 ALA A CA 1
ATOM 638 C C . ALA A 1 81 ? -91.613 -8.297 100.234 1.00 72.19 81 ALA A C 1
ATOM 640 O O . ALA A 1 81 ? -92.155 -7.405 99.589 1.00 72.19 81 ALA A O 1
ATOM 641 N N . ALA A 1 82 ? -92.269 -9.404 100.598 1.00 71.31 82 ALA A N 1
ATOM 642 C CA . ALA A 1 82 ? -93.664 -9.658 100.243 1.00 71.31 82 ALA A CA 1
ATOM 643 C C . ALA A 1 82 ? -94.688 -8.895 101.115 1.00 71.31 82 ALA A C 1
ATOM 645 O O . ALA A 1 82 ? -95.865 -8.822 100.753 1.00 71.31 82 ALA A O 1
ATOM 646 N N . VAL A 1 83 ? -94.283 -8.311 102.254 1.00 73.31 83 VAL A N 1
ATOM 647 C CA . VAL A 1 83 ? -95.208 -7.642 103.195 1.00 73.31 83 VAL A CA 1
ATOM 648 C C . VAL A 1 83 ? -96.010 -6.495 102.553 1.00 73.31 83 VAL A C 1
ATOM 650 O O . VAL A 1 83 ? -97.226 -6.490 102.742 1.00 73.31 83 VAL A O 1
ATOM 653 N N . PRO A 1 84 ? -95.429 -5.565 101.764 1.00 71.31 84 PRO A N 1
ATOM 654 C CA . PRO A 1 84 ? -96.200 -4.511 101.096 1.00 71.31 84 PRO A CA 1
ATOM 655 C C . PRO A 1 84 ? -97.280 -5.060 100.151 1.00 71.31 84 PRO A C 1
ATOM 657 O O . PRO A 1 84 ? -98.416 -4.586 100.162 1.00 71.31 84 PRO A O 1
ATOM 660 N N . ILE A 1 85 ? -96.958 -6.110 99.391 1.00 69.38 85 ILE A N 1
ATOM 661 C CA . ILE A 1 85 ? -97.859 -6.730 98.407 1.00 69.38 85 ILE A CA 1
ATOM 662 C C . ILE A 1 85 ? -99.031 -7.431 99.119 1.00 69.38 85 ILE A C 1
ATOM 664 O O . ILE A 1 85 ? -100.187 -7.305 98.715 1.00 69.38 85 ILE A O 1
ATOM 668 N N . LEU A 1 86 ? -98.762 -8.086 100.257 1.00 67.56 86 LEU A N 1
ATOM 669 C CA . LEU A 1 86 ? -99.787 -8.686 101.125 1.00 67.56 86 LEU A CA 1
ATOM 670 C C . LEU A 1 86 ? -100.773 -7.656 101.720 1.00 67.56 86 LEU A C 1
ATOM 672 O O . LEU A 1 86 ? -101.866 -8.044 102.148 1.00 67.56 86 LEU A O 1
ATOM 676 N N . ILE A 1 87 ? -100.410 -6.367 101.746 1.00 69.12 87 ILE A N 1
ATOM 677 C CA . ILE A 1 87 ? -101.225 -5.262 102.277 1.00 69.12 87 ILE A CA 1
ATOM 678 C C . ILE A 1 87 ? -102.031 -4.562 101.175 1.00 69.12 87 ILE A C 1
ATOM 680 O O . ILE A 1 87 ? -103.197 -4.240 101.415 1.00 69.12 87 ILE A O 1
ATOM 684 N N . GLN A 1 88 ? -101.449 -4.348 99.985 1.00 65.56 88 GLN A N 1
ATOM 685 C CA . GLN A 1 88 ? -102.041 -3.543 98.900 1.00 65.56 88 GLN A CA 1
ATOM 686 C C . GLN A 1 88 ? -103.473 -3.962 98.519 1.00 65.56 88 GLN A C 1
ATOM 688 O O . GLN A 1 88 ? -104.320 -3.100 98.295 1.00 65.56 88 GLN A O 1
ATOM 693 N N . ASP A 1 89 ? -103.787 -5.262 98.537 1.00 62.53 89 ASP A N 1
ATOM 694 C CA . ASP A 1 89 ? -105.126 -5.793 98.221 1.00 62.53 89 ASP A CA 1
ATOM 695 C C . ASP A 1 89 ? -106.088 -5.789 99.439 1.00 62.53 89 ASP A C 1
ATOM 697 O O . ASP A 1 89 ? -106.930 -6.675 99.617 1.00 62.53 89 ASP A O 1
ATOM 701 N N . GLY A 1 90 ? -105.926 -4.822 100.352 1.00 59.84 90 GLY A N 1
ATOM 702 C CA . GLY A 1 90 ? -106.725 -4.679 101.578 1.00 59.84 90 GLY A CA 1
ATOM 703 C C . GLY A 1 90 ? -106.574 -5.849 102.558 1.00 59.84 90 GLY A C 1
ATOM 704 O O . GLY A 1 90 ? -107.546 -6.248 103.203 1.00 59.84 90 GLY A O 1
ATOM 705 N N . GLY A 1 91 ? -105.387 -6.461 102.609 1.00 63.78 91 GLY A N 1
ATOM 706 C CA . GLY A 1 91 ? -105.102 -7.623 103.460 1.00 63.78 91 GLY A CA 1
ATOM 707 C C . GLY A 1 91 ? -105.815 -8.919 103.053 1.00 63.78 91 GLY A C 1
ATOM 708 O O . GLY A 1 91 ? -105.821 -9.875 103.829 1.00 63.78 91 GLY A O 1
ATOM 709 N N . ARG A 1 92 ? -106.417 -9.007 101.856 1.00 66.38 92 ARG A N 1
ATOM 710 C CA . ARG A 1 92 ? -107.181 -10.190 101.396 1.00 66.38 92 ARG A CA 1
ATOM 711 C C . ARG A 1 92 ? -106.415 -11.515 101.437 1.00 66.38 92 ARG A C 1
ATOM 713 O O . ARG A 1 92 ? -107.046 -12.567 101.537 1.00 66.38 92 ARG A O 1
ATOM 720 N N . LEU A 1 93 ? -105.087 -11.480 101.348 1.00 64.31 93 LEU A N 1
ATOM 721 C CA . LEU A 1 93 ? -104.225 -12.655 101.510 1.00 64.31 93 LEU A CA 1
ATOM 722 C C . LEU A 1 93 ? -103.930 -12.943 102.992 1.00 64.31 93 LEU A C 1
ATOM 724 O O . LEU A 1 93 ? -104.030 -14.092 103.419 1.00 64.31 93 LEU A O 1
ATOM 728 N N . LEU A 1 94 ? -103.704 -11.909 103.810 1.00 65.44 94 LEU A N 1
ATOM 729 C CA . LEU A 1 94 ? -103.545 -12.040 105.264 1.00 65.44 94 LEU A CA 1
ATOM 730 C C . LEU A 1 94 ? -104.783 -12.683 105.915 1.00 65.44 94 LEU A C 1
ATOM 732 O O . LEU A 1 94 ? -104.639 -13.648 106.660 1.00 65.44 94 LEU A O 1
ATOM 736 N N . TYR A 1 95 ? -105.998 -12.256 105.550 1.00 67.69 95 TYR A N 1
ATOM 737 C CA . TYR A 1 95 ? -107.255 -12.852 106.039 1.00 67.69 95 TYR A CA 1
ATOM 738 C C . TYR A 1 95 ? -107.518 -14.299 105.569 1.00 67.69 95 TYR A C 1
ATOM 740 O O . TYR A 1 95 ? -108.419 -14.951 106.098 1.00 67.69 95 TYR A O 1
ATOM 748 N N . LYS A 1 96 ? -106.766 -14.826 104.589 1.00 68.69 96 LYS A N 1
ATOM 749 C CA . LYS A 1 96 ? -106.786 -16.263 104.236 1.00 68.69 96 LYS A CA 1
ATOM 750 C C . LYS A 1 96 ? -105.795 -17.080 105.068 1.00 68.69 96 LYS A C 1
ATOM 752 O O . LYS A 1 96 ? -106.028 -18.267 105.281 1.00 68.69 96 LYS A O 1
ATOM 757 N N . CYS A 1 97 ? -104.688 -16.465 105.484 1.00 61.41 97 CYS A N 1
ATOM 758 C CA . CYS A 1 97 ? -103.541 -17.152 106.081 1.00 61.41 97 CYS A CA 1
ATOM 759 C C . CYS A 1 97 ? -103.427 -16.979 107.603 1.00 61.41 97 CYS A C 1
ATOM 761 O O . CYS A 1 97 ? -102.706 -17.751 108.233 1.00 61.41 97 CYS A O 1
ATOM 763 N N . PHE A 1 98 ? -104.158 -16.029 108.192 1.00 69.38 98 PHE A N 1
ATOM 764 C CA . PHE A 1 98 ? -104.174 -15.740 109.626 1.00 69.38 98 PHE A CA 1
ATOM 765 C C . PHE A 1 98 ? -105.605 -15.629 110.183 1.00 69.38 98 PHE A C 1
ATOM 767 O O . PHE A 1 98 ? -106.532 -15.277 109.448 1.00 69.38 98 PHE A O 1
ATOM 774 N N . PRO A 1 99 ? -105.811 -15.883 111.491 1.00 73.88 99 PRO A N 1
ATOM 775 C CA . PRO A 1 99 ? -107.046 -15.522 112.184 1.00 73.88 99 PRO A CA 1
ATOM 776 C C . PRO A 1 99 ? -107.355 -14.022 112.030 1.00 73.88 99 PRO A C 1
ATOM 778 O O . PRO A 1 99 ? -106.424 -13.216 112.001 1.00 73.88 99 PRO A O 1
ATOM 781 N N . PRO A 1 100 ? -108.637 -13.604 111.998 1.00 68.00 100 PRO A N 1
ATOM 782 C CA . PRO A 1 100 ? -109.002 -12.219 111.692 1.00 68.00 100 PRO A CA 1
ATOM 783 C C . PRO A 1 100 ? -108.379 -11.199 112.652 1.00 68.00 100 PRO A C 1
ATOM 785 O O . PRO A 1 100 ? -107.928 -10.161 112.197 1.00 68.00 100 PRO A O 1
ATOM 788 N N . LYS A 1 101 ? -108.243 -11.531 113.944 1.00 68.94 101 LYS A N 1
ATOM 789 C CA . LYS A 1 101 ? -107.577 -10.669 114.939 1.00 68.94 101 LYS A CA 1
ATOM 790 C C . LYS A 1 101 ? -106.098 -10.420 114.639 1.00 68.94 101 LYS A C 1
ATOM 792 O O . LYS A 1 101 ? -105.594 -9.330 114.884 1.00 68.94 101 LYS A O 1
ATOM 797 N N . ASP A 1 102 ? -105.410 -11.440 114.135 1.00 69.62 102 ASP A N 1
ATOM 798 C CA . ASP A 1 102 ? -103.980 -11.369 113.854 1.00 69.62 102 ASP A CA 1
ATOM 799 C C . ASP A 1 102 ? -103.755 -10.665 112.506 1.00 69.62 102 ASP A C 1
ATOM 801 O O . ASP A 1 102 ? -102.844 -9.854 112.383 1.00 69.62 102 ASP A O 1
ATOM 805 N N . ALA A 1 103 ? -104.639 -10.887 111.525 1.00 66.50 103 ALA A N 1
ATOM 806 C CA . ALA A 1 103 ? -104.666 -10.139 110.266 1.00 66.50 103 ALA A CA 1
ATOM 807 C C . ALA A 1 103 ? -104.989 -8.642 110.473 1.00 66.50 103 ALA A C 1
ATOM 809 O O . ALA A 1 103 ? -104.322 -7.793 109.883 1.00 66.50 103 ALA A O 1
ATOM 810 N N . GLU A 1 104 ? -105.955 -8.314 111.339 1.00 68.31 104 GLU A N 1
ATOM 811 C CA . GLU A 1 104 ? -106.278 -6.940 111.755 1.00 68.31 104 GLU A CA 1
ATOM 812 C C . GLU A 1 104 ? -105.064 -6.266 112.415 1.00 68.31 104 GLU A C 1
ATOM 814 O O . GLU A 1 104 ? -104.676 -5.178 111.994 1.00 68.31 104 GLU A O 1
ATOM 819 N N . PHE A 1 105 ? -104.406 -6.935 113.370 1.00 74.38 105 PHE A N 1
ATOM 820 C CA . PHE A 1 105 ? -103.201 -6.422 114.037 1.00 74.38 105 PHE A CA 1
ATOM 821 C C . PHE A 1 105 ? -102.015 -6.229 113.075 1.00 74.38 105 PHE A C 1
ATOM 823 O O . PHE A 1 105 ? -101.320 -5.215 113.149 1.00 74.38 105 PHE A O 1
ATOM 830 N N . ILE A 1 106 ? -101.791 -7.163 112.141 1.00 69.62 106 ILE A N 1
ATOM 831 C CA . ILE A 1 106 ? -100.755 -7.024 111.106 1.00 69.62 106 ILE A CA 1
ATOM 832 C C . ILE A 1 106 ? -101.055 -5.811 110.214 1.00 69.62 106 ILE A C 1
ATOM 834 O O . ILE A 1 106 ? -100.153 -5.011 109.972 1.00 69.62 106 ILE A O 1
ATOM 838 N N . MET A 1 107 ? -102.304 -5.621 109.766 1.00 68.06 107 MET A N 1
ATOM 839 C CA . MET A 1 107 ? -102.659 -4.434 108.980 1.00 68.06 107 MET A CA 1
ATOM 840 C C . MET A 1 107 ? -102.511 -3.135 109.778 1.00 68.06 107 MET A C 1
ATOM 842 O O . MET A 1 107 ? -101.925 -2.193 109.257 1.00 68.06 107 MET A O 1
ATOM 846 N N . GLU A 1 108 ? -102.993 -3.074 111.023 1.00 70.69 108 GLU A N 1
ATOM 847 C CA . GLU A 1 108 ? -102.917 -1.871 111.866 1.00 70.69 108 GLU A CA 1
ATOM 848 C C . GLU A 1 108 ? -101.466 -1.437 112.121 1.00 70.69 108 GLU A C 1
ATOM 850 O O . GLU A 1 108 ? -101.147 -0.250 112.026 1.00 70.69 108 GLU A O 1
ATOM 855 N N . VAL A 1 109 ? -100.572 -2.389 112.412 1.00 68.44 109 VAL A N 1
ATOM 856 C CA . VAL A 1 109 ? -99.149 -2.099 112.630 1.00 68.44 109 VAL A CA 1
ATOM 857 C C . VAL A 1 109 ? -98.460 -1.732 111.318 1.00 68.44 109 VAL A C 1
ATOM 859 O O . VAL A 1 109 ? -97.726 -0.749 111.288 1.00 68.44 109 VAL A O 1
ATOM 862 N N . CYS A 1 110 ? -98.684 -2.462 110.223 1.00 67.12 110 CYS A N 1
ATOM 863 C CA . CYS A 1 110 ? -98.010 -2.154 108.961 1.00 67.12 110 CYS A CA 1
ATOM 864 C C . CYS A 1 110 ? -98.497 -0.840 108.325 1.00 67.12 110 CYS A C 1
ATOM 866 O O . CYS A 1 110 ? -97.673 -0.107 107.780 1.00 67.12 110 CYS A O 1
ATOM 868 N N . GLN A 1 111 ? -99.780 -0.482 108.459 1.00 66.00 111 GLN A N 1
ATOM 869 C CA . GLN A 1 111 ? -100.315 0.795 107.961 1.00 66.00 111 GLN A CA 1
ATOM 870 C C . GLN A 1 111 ? -99.649 2.022 108.604 1.00 66.00 111 GLN A C 1
ATOM 872 O O . GLN A 1 111 ? -99.576 3.072 107.972 1.00 66.00 111 GLN A O 1
ATOM 877 N N . GLN A 1 112 ? -99.090 1.899 109.814 1.00 64.62 112 GLN A N 1
ATOM 878 C CA . GLN A 1 112 ? -98.329 2.982 110.456 1.00 64.62 112 GLN A CA 1
ATOM 879 C C . GLN A 1 112 ? -96.992 3.283 109.755 1.00 64.62 112 GLN A C 1
ATOM 881 O O . GLN A 1 112 ? -96.446 4.368 109.943 1.00 64.62 112 GLN A O 1
ATOM 886 N N . TYR A 1 113 ? -96.476 2.359 108.934 1.00 63.38 113 TYR A N 1
ATOM 887 C CA . TYR A 1 113 ? -95.203 2.511 108.219 1.00 63.38 113 TYR A CA 1
ATOM 888 C C . TYR A 1 113 ? -95.364 2.640 106.690 1.00 63.38 113 TYR A C 1
ATOM 890 O O . TYR A 1 113 ? -94.393 2.972 106.021 1.00 63.38 113 TYR A O 1
ATOM 898 N N . THR A 1 114 ? -96.567 2.452 106.126 1.00 57.00 114 THR A N 1
ATOM 899 C CA . THR A 1 114 ? -96.845 2.649 104.682 1.00 57.00 114 THR A CA 1
ATOM 900 C C . THR A 1 114 ? -97.314 4.065 104.312 1.00 57.00 114 THR A C 1
ATOM 902 O O . THR A 1 114 ? -97.702 4.291 103.173 1.00 57.00 114 THR A O 1
ATOM 905 N N . VAL A 1 115 ? -97.350 5.010 105.260 1.00 50.84 115 VAL A N 1
ATOM 906 C CA . VAL A 1 115 ? -97.937 6.364 105.083 1.00 50.84 115 VAL A CA 1
ATOM 907 C C . VAL A 1 115 ? -96.871 7.470 105.232 1.00 50.84 115 VAL A C 1
ATOM 909 O O . VAL A 1 115 ? -97.173 8.604 105.583 1.00 50.84 115 VAL A O 1
ATOM 912 N N . VAL A 1 116 ? -95.593 7.152 104.988 1.00 51.50 116 VAL A N 1
ATOM 913 C CA . VAL A 1 116 ? -94.457 8.084 105.169 1.00 51.50 116 VAL A CA 1
ATOM 914 C C . VAL A 1 116 ? -93.783 8.428 103.833 1.00 51.50 116 VAL A C 1
ATOM 916 O O . VAL A 1 116 ? -92.567 8.343 103.702 1.00 51.50 116 VAL A O 1
ATOM 919 N N . GLU A 1 117 ? -94.579 8.841 102.844 1.00 50.62 117 GLU A N 1
ATOM 920 C CA . GLU A 1 117 ? -94.100 9.456 101.595 1.00 50.62 117 GLU A CA 1
ATOM 921 C C . GLU A 1 117 ? -95.008 10.633 101.191 1.00 50.62 117 GLU A C 1
ATOM 923 O O . GLU A 1 117 ? -96.053 10.419 100.587 1.00 50.62 117 GLU A O 1
ATOM 928 N N . ASP A 1 118 ? -94.612 11.862 101.564 1.00 45.06 118 ASP A N 1
ATOM 929 C CA . ASP A 1 118 ? -94.820 13.089 100.752 1.00 45.06 118 ASP A CA 1
ATOM 930 C C . ASP A 1 118 ? -94.078 14.329 101.321 1.00 45.06 118 ASP A C 1
ATOM 932 O O . ASP A 1 118 ? -93.765 15.255 100.579 1.00 45.06 118 ASP A O 1
ATOM 936 N N . GLU A 1 119 ? -93.734 14.369 102.622 1.00 39.66 119 GLU A N 1
ATOM 937 C CA . GLU A 1 119 ? -93.074 15.539 103.247 1.00 39.66 119 GLU A CA 1
ATOM 938 C C . GLU A 1 119 ? -91.711 15.235 103.911 1.00 39.66 119 GLU A C 1
ATOM 940 O O . GLU A 1 119 ? -91.607 15.172 105.136 1.00 39.66 119 GLU A O 1
ATOM 945 N N . SER A 1 120 ? -90.637 15.144 103.111 1.00 41.28 120 SER A N 1
ATOM 946 C CA . SER A 1 120 ? -89.344 15.791 103.443 1.00 41.28 120 SER A CA 1
ATOM 947 C C . SER A 1 120 ? -88.334 15.744 102.288 1.00 41.28 120 SER A C 1
ATOM 949 O O . SER A 1 120 ? -87.899 14.666 101.881 1.00 41.28 120 SER A O 1
ATOM 951 N N . GLU A 1 121 ? -87.893 16.917 101.829 1.00 42.41 121 GLU A N 1
ATOM 952 C CA . GLU A 1 121 ? -86.705 17.082 100.978 1.00 42.41 121 GLU A CA 1
ATOM 953 C C . GLU A 1 121 ? -85.391 16.856 101.775 1.00 42.41 121 GLU A C 1
ATOM 955 O O . GLU A 1 121 ? -85.400 16.598 102.978 1.00 42.41 121 GLU A O 1
ATOM 960 N N . ASP A 1 122 ? -84.244 16.996 101.098 1.00 40.66 122 ASP A N 1
ATOM 961 C CA . ASP A 1 122 ? -82.894 17.119 101.676 1.00 40.66 122 ASP A CA 1
ATOM 962 C C . ASP A 1 122 ? -82.358 15.975 102.569 1.00 40.66 122 ASP A C 1
ATOM 964 O O . ASP A 1 122 ? -82.173 16.111 103.780 1.00 40.66 122 ASP A O 1
ATOM 968 N N . THR A 1 123 ? -81.859 14.902 101.937 1.00 37.72 123 THR A N 1
ATOM 969 C CA . THR A 1 123 ? -80.445 14.486 102.147 1.00 37.72 123 THR A CA 1
ATOM 970 C C . THR A 1 123 ? -79.924 13.552 101.041 1.00 37.72 123 THR A C 1
ATOM 972 O O . THR A 1 123 ? -79.858 12.333 101.188 1.00 37.72 123 THR A O 1
ATOM 975 N N . MET A 1 124 ? -79.474 14.129 99.921 1.00 41.62 124 MET A N 1
ATOM 976 C CA . MET A 1 124 ? -78.809 13.393 98.833 1.00 41.62 124 MET A CA 1
ATOM 977 C C . MET A 1 124 ? -77.378 12.973 99.234 1.00 41.62 124 MET A C 1
ATOM 979 O O . MET A 1 124 ? -76.396 13.620 98.867 1.00 41.62 124 MET A O 1
ATOM 983 N N . PHE A 1 125 ? -77.243 11.905 100.027 1.00 36.41 125 PHE A N 1
ATOM 984 C CA . PHE A 1 125 ? -75.939 11.434 100.507 1.00 36.41 125 PHE A CA 1
ATOM 985 C C . PHE A 1 125 ? -75.243 10.529 99.470 1.00 36.41 125 PHE A C 1
ATOM 987 O O . PHE A 1 125 ? -75.447 9.313 99.433 1.00 36.41 125 PHE A O 1
ATOM 994 N N . ASP A 1 126 ? -74.425 11.156 98.616 1.00 38.97 126 ASP A N 1
ATOM 995 C CA . ASP A 1 126 ? -73.662 10.539 97.517 1.00 38.97 126 ASP A CA 1
ATOM 996 C C . ASP A 1 126 ? -72.949 9.241 97.943 1.00 38.97 126 ASP A C 1
ATOM 998 O O . ASP A 1 126 ? -71.985 9.241 98.711 1.00 38.97 126 ASP A O 1
ATOM 1002 N N . THR A 1 127 ? -73.460 8.118 97.438 1.00 38.69 127 THR A N 1
ATOM 1003 C CA . THR A 1 127 ? -72.993 6.756 97.749 1.00 38.69 127 THR A CA 1
ATOM 1004 C C . THR A 1 127 ? -72.702 5.918 96.499 1.00 38.69 127 THR A C 1
ATOM 1006 O O . THR A 1 127 ? -72.202 4.799 96.606 1.00 38.69 127 THR A O 1
ATOM 1009 N N . THR A 1 128 ? -72.924 6.463 95.299 1.00 34.97 128 THR A N 1
ATOM 1010 C CA . THR A 1 128 ? -72.684 5.781 94.012 1.00 34.97 128 THR A CA 1
ATOM 1011 C C . THR A 1 128 ? -71.259 5.949 93.475 1.00 34.97 128 THR A C 1
ATOM 1013 O O . THR A 1 128 ? -70.812 5.155 92.648 1.00 34.97 128 THR A O 1
ATOM 1016 N N . SER A 1 129 ? -70.501 6.931 93.969 1.00 40.06 129 SER A N 1
ATOM 1017 C CA . SER A 1 129 ? -69.173 7.293 93.441 1.00 40.06 129 SER A CA 1
ATOM 1018 C C . SER A 1 129 ? -68.026 6.306 93.763 1.00 40.06 129 SER A C 1
ATOM 1020 O O . SER A 1 129 ? -66.895 6.511 93.321 1.00 40.06 129 SER A O 1
ATOM 1022 N N . ALA A 1 130 ? -68.274 5.223 94.514 1.00 38.50 130 ALA A N 1
ATOM 1023 C CA . ALA A 1 130 ? -67.222 4.341 95.046 1.00 38.50 130 ALA A CA 1
ATOM 1024 C C . ALA A 1 130 ? -66.862 3.106 94.184 1.00 38.50 130 ALA A C 1
ATOM 1026 O O . ALA A 1 130 ? -65.815 2.497 94.413 1.00 38.50 130 ALA A O 1
ATOM 1027 N N . ILE A 1 131 ? -67.689 2.704 93.206 1.00 37.62 131 ILE A N 1
ATOM 1028 C CA . ILE A 1 131 ? -67.537 1.413 92.493 1.00 37.62 131 ILE A CA 1
ATOM 1029 C C . ILE A 1 131 ? -67.400 1.610 90.971 1.00 37.62 131 ILE A C 1
ATOM 1031 O O . ILE A 1 131 ? -68.245 1.204 90.179 1.00 37.62 131 ILE A O 1
ATOM 1035 N N . SER A 1 132 ? -66.299 2.233 90.537 1.00 36.34 132 SER A N 1
ATOM 1036 C CA . SER A 1 132 ? -65.897 2.315 89.113 1.00 36.34 132 SER A CA 1
ATOM 1037 C C . SER A 1 132 ? -64.371 2.426 88.928 1.00 36.34 132 SER A C 1
ATOM 1039 O O . SER A 1 132 ? -63.862 3.192 88.116 1.00 36.34 132 SER A O 1
ATOM 1041 N N . GLY A 1 133 ? -63.612 1.648 89.708 1.00 33.19 133 GLY A N 1
ATOM 1042 C CA . GLY A 1 133 ? -62.155 1.784 89.849 1.00 33.19 133 GLY A CA 1
ATOM 1043 C C . GLY A 1 133 ? -61.297 0.643 89.286 1.00 33.19 133 GLY A C 1
ATOM 1044 O O . GLY A 1 133 ? -60.397 0.190 89.990 1.00 33.19 133 GLY A O 1
ATOM 1045 N N . SER A 1 134 ? -61.534 0.129 88.066 1.00 36.69 134 SER A N 1
ATOM 1046 C CA . SER A 1 134 ? -60.616 -0.861 87.447 1.00 36.69 134 SER A CA 1
ATOM 1047 C C . SER A 1 134 ? -60.737 -1.058 85.925 1.00 36.69 134 SER A C 1
ATOM 1049 O O . SER A 1 134 ? -61.535 -1.879 85.479 1.00 36.69 134 SER A O 1
ATOM 1051 N N . ARG A 1 135 ? -59.842 -0.416 85.144 1.00 38.75 135 ARG A N 1
ATOM 1052 C CA . ARG A 1 135 ? -59.043 -1.034 84.043 1.00 38.75 135 ARG A CA 1
ATOM 1053 C C . ARG A 1 135 ? -58.162 -0.019 83.281 1.00 38.75 135 ARG A C 1
ATOM 1055 O O . ARG A 1 135 ? -58.543 0.468 82.225 1.00 38.75 135 ARG A O 1
ATOM 1062 N N . ALA A 1 136 ? -56.943 0.228 83.771 1.00 32.47 136 ALA A N 1
ATOM 1063 C CA . ALA A 1 136 ? -55.865 0.874 82.998 1.00 32.47 136 ALA A CA 1
ATOM 1064 C C . ALA A 1 136 ? -54.469 0.610 83.613 1.00 32.47 136 ALA A C 1
ATOM 1066 O O . ALA A 1 136 ? -53.759 1.534 84.003 1.00 32.47 136 ALA A O 1
ATOM 1067 N N . PHE A 1 137 ? -54.065 -0.659 83.756 1.00 29.86 137 PHE A N 1
ATOM 1068 C CA . PHE A 1 137 ? -52.799 -1.011 84.421 1.00 29.86 137 PHE A CA 1
ATOM 1069 C C . PHE A 1 137 ? -51.582 -0.840 83.487 1.00 29.86 137 PHE A C 1
ATOM 1071 O O . PHE A 1 137 ? -51.029 -1.810 82.969 1.00 29.86 137 PHE A O 1
ATOM 1078 N N . SER A 1 138 ? -51.164 0.407 83.256 1.00 35.69 138 SER A N 1
ATOM 1079 C CA . SER A 1 138 ? -49.920 0.708 82.536 1.00 35.69 138 SER A CA 1
ATOM 1080 C C . SER A 1 138 ? -48.707 0.471 83.441 1.00 35.69 138 SER A C 1
ATOM 1082 O O . SER A 1 138 ? -48.545 1.133 84.466 1.00 35.69 138 SER A O 1
ATOM 1084 N N . MET A 1 139 ? -47.840 -0.480 83.081 1.00 36.75 139 MET A N 1
ATOM 1085 C CA . MET A 1 139 ? -46.572 -0.691 83.785 1.00 36.75 139 MET A CA 1
ATOM 1086 C C . MET A 1 139 ? -45.548 0.372 83.375 1.00 36.75 139 MET A C 1
ATOM 1088 O O . MET A 1 139 ? -44.869 0.218 82.363 1.00 36.75 139 MET A O 1
ATOM 1092 N N . GLN A 1 140 ? -45.339 1.379 84.223 1.00 37.50 140 GLN A N 1
ATOM 1093 C CA . GLN A 1 140 ? -44.091 2.139 84.219 1.00 37.50 140 GLN A CA 1
ATOM 1094 C C . GLN A 1 140 ? -43.548 2.236 85.646 1.00 37.50 140 GLN A C 1
ATOM 1096 O O . GLN A 1 140 ? -44.018 3.018 86.466 1.00 37.50 140 GLN A O 1
ATOM 1101 N N . GLN A 1 141 ? -42.578 1.374 85.963 1.00 37.03 141 GLN A N 1
ATOM 1102 C CA . GLN A 1 141 ? -41.931 1.366 87.271 1.00 37.03 141 GLN A CA 1
ATOM 1103 C C . GLN A 1 141 ? -41.038 2.600 87.423 1.00 37.03 141 GLN A C 1
ATOM 1105 O O . GLN A 1 141 ? -40.055 2.761 86.699 1.00 37.03 141 GLN A O 1
ATOM 1110 N N . LYS A 1 142 ? -41.342 3.423 88.423 1.00 38.94 142 LYS A N 1
ATOM 1111 C CA . LYS A 1 142 ? -40.355 4.251 89.114 1.00 38.94 142 LYS A CA 1
ATOM 1112 C C . LYS A 1 142 ? -40.666 4.241 90.605 1.00 38.94 142 LYS A C 1
ATOM 1114 O O . LYS A 1 142 ? -41.821 4.090 90.995 1.00 38.94 142 LYS A O 1
ATOM 1119 N N . GLU A 1 143 ? -39.623 4.298 91.420 1.00 37.47 143 GLU A N 1
ATOM 1120 C CA . GLU A 1 143 ? -39.722 4.025 92.852 1.00 37.47 143 GLU A CA 1
ATOM 1121 C C . GLU A 1 143 ? -40.471 5.142 93.586 1.00 37.47 143 GLU A C 1
ATOM 1123 O O . GLU A 1 143 ? -40.219 6.327 93.358 1.00 37.47 143 GLU A O 1
ATOM 1128 N N . SER A 1 144 ? -41.369 4.769 94.500 1.00 34.41 144 SER A N 1
ATOM 1129 C CA . SER A 1 144 ? -42.019 5.708 95.411 1.00 34.41 144 SER A CA 1
ATOM 1130 C C . SER A 1 144 ? -42.021 5.184 96.845 1.00 34.41 144 SER A C 1
ATOM 1132 O O . SER A 1 144 ? -42.310 4.021 97.132 1.00 34.41 144 SER A O 1
ATOM 1134 N N . ASN A 1 145 ? -41.654 6.087 97.751 1.00 35.41 145 ASN A N 1
ATOM 1135 C CA . ASN A 1 145 ? -41.613 5.880 99.191 1.00 35.41 145 ASN A CA 1
ATOM 1136 C C . ASN A 1 145 ? -42.957 5.374 99.736 1.00 35.41 145 ASN A C 1
ATOM 1138 O O . ASN A 1 145 ? -44.016 5.858 99.340 1.00 35.41 145 ASN A O 1
ATOM 1142 N N . ARG A 1 146 ? -42.917 4.490 100.740 1.00 33.28 146 ARG A N 1
ATOM 1143 C CA . ARG A 1 146 ? -44.081 4.254 101.605 1.00 33.28 146 ARG A CA 1
ATOM 1144 C C . ARG A 1 146 ? -44.194 5.378 102.631 1.00 33.28 146 ARG A C 1
ATOM 1146 O O . ARG A 1 146 ? -43.501 5.351 103.644 1.00 33.28 146 ARG A O 1
ATOM 1153 N N . SER A 1 147 ? -45.096 6.318 102.386 1.00 35.72 147 SER A N 1
ATOM 1154 C CA . SER A 1 147 ? -45.581 7.270 103.385 1.00 35.72 147 SER A CA 1
ATOM 1155 C C . SER A 1 147 ? -47.050 6.996 103.700 1.00 35.72 147 SER A C 1
ATOM 1157 O O . SER A 1 147 ? -47.885 7.254 102.844 1.00 35.72 147 SER A O 1
ATOM 1159 N N . ASP A 1 148 ? -47.287 6.510 104.922 1.00 37.50 148 ASP A N 1
ATOM 1160 C CA . ASP A 1 148 ? -48.396 6.846 105.836 1.00 37.50 148 ASP A CA 1
ATOM 1161 C C . ASP A 1 148 ? -49.877 6.810 105.367 1.00 37.50 148 ASP A C 1
ATOM 1163 O O . ASP A 1 148 ? -50.206 6.756 104.190 1.00 37.50 148 ASP A O 1
ATOM 1167 N N . MET A 1 149 ? -50.770 6.906 106.357 1.00 36.62 149 MET A N 1
ATOM 1168 C CA . MET A 1 149 ? -52.228 7.075 106.265 1.00 36.62 149 MET A CA 1
ATOM 1169 C C . MET A 1 149 ? -53.039 5.865 105.732 1.00 36.62 149 MET A C 1
ATOM 1171 O O . MET A 1 149 ? -52.604 5.123 104.862 1.00 36.62 149 MET A O 1
ATOM 1175 N N . GLN A 1 150 ? -54.240 5.573 106.251 1.00 37.50 150 GLN A N 1
ATOM 1176 C CA . GLN A 1 150 ? -54.914 6.116 107.443 1.00 37.50 150 GLN A CA 1
ATOM 1177 C C . GLN A 1 150 ? -55.779 5.041 108.128 1.00 37.50 150 GLN A C 1
ATOM 1179 O O . GLN A 1 150 ? -56.080 4.000 107.549 1.00 37.50 150 GLN A O 1
ATOM 1184 N N . LYS A 1 151 ? -56.161 5.281 109.390 1.00 47.81 151 LYS A N 1
ATOM 1185 C CA . LYS A 1 151 ? -57.148 4.462 110.111 1.00 47.81 151 LYS A CA 1
ATOM 1186 C C . LYS A 1 151 ? -58.528 5.090 109.959 1.00 47.81 151 LYS A C 1
ATOM 1188 O O . LYS A 1 151 ? -58.791 6.099 110.616 1.00 47.81 151 LYS A O 1
ATOM 1193 N N . ASP A 1 152 ? -59.407 4.469 109.184 1.00 35.94 152 ASP A N 1
ATOM 1194 C CA . ASP A 1 152 ? -60.819 4.841 109.204 1.00 35.94 152 ASP A CA 1
ATOM 1195 C C . ASP A 1 152 ? -61.510 4.382 110.491 1.00 35.94 152 ASP A C 1
ATOM 1197 O O . ASP A 1 152 ? -61.139 3.392 111.131 1.00 35.94 152 ASP A O 1
ATOM 1201 N N . ARG A 1 153 ? -62.493 5.176 110.918 1.00 37.06 153 ARG A N 1
ATOM 1202 C CA . ARG A 1 153 ? -63.231 4.970 112.168 1.00 37.06 153 ARG A CA 1
ATOM 1203 C C . ARG A 1 153 ? -64.377 3.978 111.953 1.00 37.06 153 ARG A C 1
ATOM 1205 O O . ARG A 1 153 ? -65.072 4.096 110.946 1.00 37.06 153 ARG A O 1
ATOM 1212 N N . PRO A 1 154 ? -64.686 3.100 112.925 1.00 39.88 154 PRO A N 1
ATOM 1213 C CA . PRO A 1 154 ? -65.979 2.432 112.936 1.00 39.88 154 PRO A CA 1
ATOM 1214 C C . PRO A 1 154 ? -67.079 3.488 113.112 1.00 39.88 154 PRO A C 1
ATOM 1216 O O . PRO A 1 154 ? -67.106 4.213 114.112 1.00 39.88 154 PRO A O 1
ATOM 1219 N N . VAL A 1 155 ? -67.983 3.589 112.137 1.00 36.78 155 VAL A N 1
ATOM 1220 C CA . VAL A 1 155 ? -69.189 4.413 112.261 1.00 36.78 155 VAL A CA 1
ATOM 1221 C C . VAL A 1 155 ? -70.088 3.757 113.304 1.00 36.78 155 VAL A C 1
ATOM 1223 O O . VAL A 1 155 ? -70.593 2.657 113.100 1.00 36.78 155 VAL A O 1
ATOM 1226 N N . SER A 1 156 ? -70.262 4.424 114.446 1.00 41.75 156 SER A N 1
ATOM 1227 C CA . SER A 1 156 ? -71.134 3.950 115.522 1.00 41.75 156 SER A CA 1
ATOM 1228 C C . SER A 1 156 ? -72.597 4.149 115.124 1.00 41.75 156 SER A C 1
ATOM 1230 O O . SER A 1 156 ? -73.204 5.183 115.420 1.00 41.75 156 SER A O 1
ATOM 1232 N N . ILE A 1 157 ? -73.144 3.168 114.403 1.00 40.53 157 ILE A N 1
ATOM 1233 C CA . ILE A 1 157 ? -74.575 3.077 114.115 1.00 40.53 157 ILE A CA 1
ATOM 1234 C C . ILE A 1 157 ? -75.288 2.946 115.462 1.00 40.53 157 ILE A C 1
ATOM 1236 O O . ILE A 1 157 ? -75.165 1.938 116.156 1.00 40.53 157 ILE A O 1
ATOM 1240 N N . LYS A 1 158 ? -76.017 3.993 115.854 1.00 40.19 158 LYS A N 1
ATOM 1241 C CA . LYS A 1 158 ? -76.860 3.954 117.047 1.00 40.19 158 LYS A CA 1
ATOM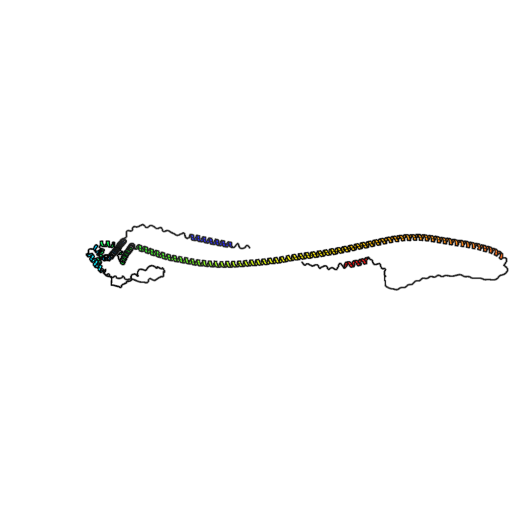 1242 C C . LYS A 1 158 ? -78.050 3.054 116.748 1.00 40.19 158 LYS A C 1
ATOM 1244 O O . LYS A 1 158 ? -78.918 3.444 115.970 1.00 40.19 158 LYS A O 1
ATOM 1249 N N . GLU A 1 159 ? -78.102 1.890 117.384 1.00 41.03 159 GLU A N 1
ATOM 1250 C CA . GLU A 1 159 ? -79.271 1.014 117.350 1.00 41.03 159 GLU A CA 1
ATOM 1251 C C . GLU A 1 159 ? -80.501 1.767 117.884 1.00 41.03 159 GLU A C 1
ATOM 1253 O O . GLU A 1 159 ? -80.729 1.864 119.094 1.00 41.03 159 GLU A O 1
ATOM 1258 N N . LYS A 1 160 ? -81.331 2.292 116.974 1.00 48.41 160 LYS A N 1
ATOM 1259 C CA . LYS A 1 160 ? -82.756 2.449 117.264 1.00 48.41 160 LYS A CA 1
ATOM 1260 C C . LYS A 1 160 ? -83.258 1.037 117.552 1.00 48.41 160 LYS A C 1
ATOM 1262 O O . LYS A 1 160 ? -83.196 0.184 116.668 1.00 48.41 160 LYS A O 1
ATOM 1267 N N . ARG A 1 161 ? -83.693 0.768 118.787 1.00 49.31 161 ARG A N 1
ATOM 1268 C CA . ARG A 1 161 ? -84.321 -0.520 119.111 1.00 49.31 161 ARG A CA 1
ATOM 1269 C C . ARG A 1 161 ? -85.500 -0.725 118.151 1.00 49.31 161 ARG A C 1
ATOM 1271 O O . ARG A 1 161 ? -86.267 0.225 117.997 1.00 49.31 161 ARG A O 1
ATOM 1278 N N . PRO A 1 162 ? -85.646 -1.898 117.512 1.00 55.28 162 PRO A N 1
ATOM 1279 C CA . PRO A 1 162 ? -86.815 -2.165 116.687 1.00 55.28 162 PRO A CA 1
ATOM 1280 C C . PRO A 1 162 ? -88.068 -2.098 117.561 1.00 55.28 162 PRO A C 1
ATOM 1282 O O . PRO A 1 162 ? -88.050 -2.570 118.704 1.00 55.28 162 PRO A O 1
ATOM 1285 N N . ASP A 1 163 ? -89.144 -1.517 117.032 1.00 58.09 163 ASP A N 1
ATOM 1286 C CA . ASP A 1 163 ? -90.419 -1.474 117.739 1.00 58.09 163 ASP A CA 1
ATOM 1287 C C . ASP A 1 163 ? -90.912 -2.894 118.026 1.00 58.09 163 ASP A C 1
ATOM 1289 O O . ASP A 1 163 ? -90.904 -3.776 117.160 1.00 58.09 163 ASP A O 1
ATOM 1293 N N . ALA A 1 164 ? -91.333 -3.126 119.271 1.00 60.72 164 ALA A N 1
ATOM 1294 C CA . ALA A 1 164 ? -91.720 -4.457 119.732 1.00 60.72 164 ALA A CA 1
ATOM 1295 C C . ALA A 1 164 ? -92.935 -5.001 118.960 1.00 60.72 164 ALA A C 1
ATOM 1297 O O . ALA A 1 164 ? -93.003 -6.200 118.702 1.00 60.72 164 ALA A O 1
ATOM 1298 N N . SER A 1 165 ? -93.841 -4.115 118.531 1.00 60.72 165 SER A N 1
ATOM 1299 C CA . SER A 1 165 ? -94.964 -4.411 117.635 1.00 60.72 165 SER A CA 1
ATOM 1300 C C . SER A 1 165 ? -94.491 -4.944 116.281 1.00 60.72 165 SER A C 1
ATOM 1302 O O . SER A 1 165 ? -94.893 -6.035 115.885 1.00 60.72 165 SER A O 1
ATOM 1304 N N . VAL A 1 166 ? -93.586 -4.232 115.602 1.00 64.81 166 VAL A N 1
ATOM 1305 C CA . VAL A 1 166 ? -93.033 -4.634 114.296 1.00 64.81 166 VAL A CA 1
ATOM 1306 C C . VAL A 1 166 ? -92.278 -5.957 114.403 1.00 64.81 166 VAL A C 1
ATOM 1308 O O . VAL A 1 166 ? -92.449 -6.839 113.564 1.00 64.81 166 VAL A O 1
ATOM 1311 N N . HIS A 1 167 ? -91.488 -6.148 115.463 1.00 66.69 167 HIS A N 1
ATOM 1312 C CA . HIS A 1 167 ? -90.772 -7.407 115.675 1.00 66.69 167 HIS A CA 1
ATOM 1313 C C . HIS A 1 167 ? -91.729 -8.583 115.945 1.00 66.69 167 HIS A C 1
ATOM 1315 O O . HIS A 1 167 ? -91.491 -9.692 115.467 1.00 66.69 167 HIS A O 1
ATOM 1321 N N . GLN A 1 168 ? -92.837 -8.344 116.654 1.00 67.19 168 GLN A N 1
ATOM 1322 C CA . GLN A 1 168 ? -93.877 -9.345 116.897 1.00 67.19 168 GLN A CA 1
ATOM 1323 C C . GLN A 1 168 ? -94.689 -9.662 115.628 1.00 67.19 168 GLN A C 1
ATOM 1325 O O . GLN A 1 168 ? -94.991 -10.829 115.389 1.00 67.19 168 GLN A O 1
ATOM 1330 N N . VAL A 1 169 ? -94.964 -8.669 114.776 1.00 66.06 169 VAL A N 1
ATOM 1331 C CA . VAL A 1 169 ? -95.572 -8.859 113.447 1.00 66.06 169 VAL A CA 1
ATOM 1332 C C . VAL A 1 169 ? -94.663 -9.685 112.536 1.00 66.06 169 VAL A C 1
ATOM 1334 O O . VAL A 1 169 ? -95.102 -10.710 112.023 1.00 66.06 169 VAL A O 1
ATOM 1337 N N . ILE A 1 170 ? -93.381 -9.328 112.404 1.00 66.88 170 ILE A N 1
ATOM 1338 C CA . ILE A 1 170 ? -92.416 -10.105 111.605 1.00 66.88 170 ILE A CA 1
ATOM 1339 C C . ILE A 1 170 ? -92.282 -11.536 112.154 1.00 66.88 170 ILE A C 1
ATOM 1341 O O . ILE A 1 170 ? -92.220 -12.484 111.375 1.00 66.88 170 ILE A O 1
ATOM 1345 N N . ALA A 1 171 ? -92.317 -11.734 113.476 1.00 67.19 171 ALA A N 1
ATOM 1346 C CA . ALA A 1 171 ? -92.306 -13.071 114.069 1.00 67.19 171 ALA A CA 1
ATOM 1347 C C . ALA A 1 171 ? -93.582 -13.885 113.768 1.00 67.19 171 ALA A C 1
ATOM 1349 O O . ALA A 1 171 ? -93.481 -15.084 113.513 1.00 67.19 171 ALA A O 1
ATOM 1350 N N . LEU A 1 172 ? -94.771 -13.275 113.775 1.00 68.56 172 LEU A N 1
ATOM 1351 C CA . LEU A 1 172 ? -96.023 -13.948 113.392 1.00 68.56 172 LEU A CA 1
ATOM 1352 C C . LEU A 1 172 ? -96.033 -14.316 111.900 1.00 68.56 172 LEU A C 1
ATOM 1354 O O . LEU A 1 172 ? -96.417 -15.428 111.542 1.00 68.56 172 LEU A O 1
ATOM 1358 N N . ILE A 1 173 ? -95.542 -13.414 111.048 1.00 66.38 173 ILE A N 1
ATOM 1359 C CA . ILE A 1 173 ? -95.427 -13.595 109.597 1.00 66.38 173 ILE A CA 1
ATOM 1360 C C . ILE A 1 173 ? -94.422 -14.714 109.262 1.00 66.38 173 ILE A C 1
ATOM 1362 O O . ILE A 1 173 ? -94.786 -15.680 108.592 1.00 66.38 173 ILE A O 1
ATOM 1366 N N . CYS A 1 174 ? -93.187 -14.654 109.778 1.00 66.44 174 CYS A N 1
ATOM 1367 C CA . CYS A 1 174 ? -92.134 -15.638 109.480 1.00 66.44 174 CYS A CA 1
ATOM 1368 C C . CYS A 1 174 ? -92.419 -17.061 109.996 1.00 66.44 174 CYS A C 1
ATOM 1370 O O . CYS A 1 174 ? -91.855 -18.016 109.457 1.00 66.44 174 CYS A O 1
ATOM 1372 N N . ASN A 1 175 ? -93.257 -17.209 111.029 1.00 69.25 175 ASN A N 1
ATOM 1373 C CA . ASN A 1 175 ? -93.632 -18.507 111.607 1.00 69.25 175 ASN A CA 1
ATOM 1374 C C . ASN A 1 175 ? -94.872 -19.144 110.940 1.00 69.25 175 ASN A C 1
ATOM 1376 O O . ASN A 1 175 ? -95.289 -20.228 111.348 1.00 69.25 175 ASN A O 1
ATOM 1380 N N . SER A 1 176 ? -95.476 -18.498 109.935 1.00 66.00 176 SER A N 1
ATOM 1381 C CA . SER A 1 176 ? -96.679 -18.999 109.261 1.00 66.00 176 SER A CA 1
ATOM 1382 C C . SER A 1 176 ? -96.342 -19.877 108.051 1.00 66.00 176 SER A C 1
ATOM 1384 O O . SER A 1 176 ? -96.028 -19.392 106.963 1.00 66.00 176 SER A O 1
ATOM 1386 N N . GLU A 1 177 ? -96.439 -21.198 108.230 1.00 63.12 177 GLU A N 1
ATOM 1387 C CA . GLU A 1 177 ? -96.153 -22.200 107.186 1.00 63.12 177 GLU A CA 1
ATOM 1388 C C . GLU A 1 177 ? -97.084 -22.076 105.956 1.00 63.12 177 GLU A C 1
ATOM 1390 O O . GLU A 1 177 ? -96.712 -22.462 104.850 1.00 63.12 177 GLU A O 1
ATOM 1395 N N . THR A 1 178 ? -98.287 -21.508 106.116 1.00 62.06 178 THR A N 1
ATOM 1396 C CA . THR A 1 178 ? -99.224 -21.241 105.008 1.00 62.06 178 THR A CA 1
ATOM 1397 C C . THR A 1 178 ? -98.815 -20.029 104.177 1.00 62.06 178 THR A C 1
ATOM 1399 O O . THR A 1 178 ? -98.931 -20.068 102.953 1.00 62.06 178 THR A O 1
ATOM 1402 N N . LEU A 1 179 ? -98.302 -18.974 104.819 1.00 62.59 179 LEU A N 1
ATOM 1403 C CA . LEU A 1 179 ? -97.820 -17.776 104.130 1.00 62.59 179 LEU A CA 1
ATOM 1404 C C . LEU A 1 179 ? -96.519 -18.060 103.368 1.00 62.59 179 LEU A C 1
ATOM 1406 O O . LEU A 1 179 ? -96.370 -17.658 102.220 1.00 62.59 179 LEU A O 1
ATOM 1410 N N . LYS A 1 180 ? -95.616 -18.822 103.990 1.00 63.59 180 LYS A N 1
ATOM 1411 C CA . LYS A 1 180 ? -94.343 -19.295 103.428 1.00 63.59 180 LYS A CA 1
ATOM 1412 C C . LYS A 1 180 ? -94.482 -19.912 102.033 1.00 63.59 180 LYS A C 1
ATOM 1414 O O . LYS A 1 180 ? -93.700 -19.589 101.146 1.00 63.59 180 LYS A O 1
ATOM 1419 N N . ASN A 1 181 ? -95.485 -20.767 101.833 1.00 65.88 181 ASN A N 1
ATOM 1420 C CA . ASN A 1 181 ? -95.723 -21.404 100.537 1.00 65.88 181 ASN A CA 1
ATOM 1421 C C . ASN A 1 181 ? -96.283 -20.418 99.498 1.00 65.88 181 ASN A C 1
ATOM 1423 O O . ASN A 1 181 ? -95.924 -20.521 98.335 1.00 65.88 181 ASN A O 1
ATOM 1427 N N . GLN A 1 182 ? -97.097 -19.436 99.908 1.00 62.28 182 GLN A N 1
ATOM 1428 C CA . GLN A 1 182 ? -97.612 -18.406 98.995 1.00 62.28 182 GLN A CA 1
ATOM 1429 C C . GLN A 1 182 ? -96.526 -17.412 98.569 1.00 62.28 182 GLN A C 1
ATOM 1431 O O . GLN A 1 182 ? -96.460 -17.069 97.398 1.00 62.28 182 GLN A O 1
ATOM 1436 N N . VAL A 1 183 ? -95.638 -16.998 99.478 1.00 62.16 183 VAL A N 1
ATOM 1437 C CA . VAL A 1 183 ? -94.508 -16.105 99.148 1.00 62.16 183 VAL A CA 1
ATOM 1438 C C . VAL A 1 183 ? -93.523 -16.772 98.174 1.00 62.16 183 VAL A C 1
ATOM 1440 O O . VAL A 1 183 ? -92.932 -16.089 97.349 1.00 62.16 183 VAL A O 1
ATOM 1443 N N . LEU A 1 184 ? -93.398 -18.104 98.207 1.00 63.38 184 LEU A N 1
ATOM 1444 C CA . LEU A 1 184 ? -92.632 -18.886 97.223 1.00 63.38 184 LEU A CA 1
ATOM 1445 C C . LEU A 1 184 ? -93.361 -19.101 95.877 1.00 63.38 184 LEU A C 1
ATOM 1447 O O . LEU A 1 184 ? -92.743 -19.589 94.934 1.00 63.38 184 LEU A O 1
ATOM 1451 N N . GLU A 1 185 ? -94.650 -18.761 95.786 1.00 63.97 185 GLU A N 1
ATOM 1452 C CA . GLU A 1 185 ? -95.476 -18.821 94.566 1.00 63.97 185 GLU A CA 1
ATOM 1453 C C . GLU A 1 185 ? -95.760 -17.424 93.970 1.00 63.97 185 GLU A C 1
ATOM 1455 O O . GLU A 1 185 ? -96.427 -17.319 92.941 1.00 63.97 185 GLU A O 1
ATOM 1460 N N . MET A 1 186 ? -95.260 -16.350 94.592 1.00 63.25 186 MET A N 1
ATOM 1461 C CA . MET A 1 186 ? -95.336 -14.983 94.068 1.00 63.25 186 MET A CA 1
ATOM 1462 C C . MET A 1 186 ? -94.157 -14.718 93.122 1.00 63.25 186 MET A C 1
ATOM 1464 O O . MET A 1 186 ? -93.001 -14.876 93.511 1.00 63.25 186 MET A O 1
ATOM 1468 N N . ASP A 1 187 ? -94.446 -14.312 91.883 1.00 58.34 187 ASP A N 1
ATOM 1469 C CA . ASP A 1 187 ? -93.415 -13.939 90.907 1.00 58.34 187 ASP A CA 1
ATOM 1470 C C . ASP A 1 187 ? -92.630 -12.701 91.380 1.00 58.34 187 ASP A C 1
ATOM 1472 O O . ASP A 1 187 ? -93.200 -11.745 91.907 1.00 58.34 187 ASP A O 1
ATOM 1476 N N . GLU A 1 188 ? -91.319 -12.666 91.110 1.00 60.16 188 GLU A N 1
ATOM 1477 C CA . GLU A 1 188 ? -90.426 -11.552 91.492 1.00 60.16 188 GLU A CA 1
ATOM 1478 C C . GLU A 1 188 ? -90.762 -10.217 90.772 1.00 60.16 188 GLU A C 1
ATOM 1480 O O . GLU A 1 188 ? -90.079 -9.220 90.980 1.00 60.16 188 GLU A O 1
ATOM 1485 N N . ALA A 1 189 ? -91.808 -10.175 89.936 1.00 60.09 189 ALA A N 1
ATOM 1486 C CA . ALA A 1 189 ? -92.215 -9.027 89.120 1.00 60.09 189 ALA A CA 1
ATOM 1487 C C . ALA A 1 189 ? -93.016 -7.940 89.868 1.00 60.09 189 ALA A C 1
ATOM 1489 O O . ALA A 1 189 ? -92.999 -6.790 89.434 1.00 60.09 189 ALA A O 1
ATOM 1490 N N . ASP A 1 190 ? -93.689 -8.283 90.973 1.00 60.47 190 ASP A N 1
ATOM 1491 C CA . ASP A 1 190 ? -94.471 -7.331 91.790 1.00 60.47 190 ASP A CA 1
ATOM 1492 C C . ASP A 1 190 ? -93.643 -6.718 92.946 1.00 60.47 190 ASP A C 1
ATOM 1494 O O . ASP A 1 190 ? -94.170 -5.994 93.793 1.00 60.47 190 ASP A O 1
ATOM 1498 N N . MET A 1 191 ? -92.340 -7.018 93.005 1.00 66.00 191 MET A N 1
ATOM 1499 C CA . MET A 1 191 ? -91.419 -6.575 94.057 1.00 66.00 191 MET A CA 1
ATOM 1500 C C . MET A 1 191 ? -90.586 -5.367 93.604 1.00 66.00 191 MET A C 1
ATOM 1502 O O . MET A 1 191 ? -90.224 -5.242 92.437 1.00 66.00 191 MET A O 1
ATOM 1506 N N . ASP A 1 192 ? -90.241 -4.480 94.537 1.00 73.06 192 ASP A N 1
ATOM 1507 C CA . ASP A 1 192 ? -89.420 -3.298 94.250 1.00 73.06 192 ASP A CA 1
ATOM 1508 C C . ASP A 1 192 ? -87.956 -3.653 93.885 1.00 73.06 192 ASP A C 1
ATOM 1510 O O . ASP A 1 192 ? -87.348 -4.561 94.460 1.00 73.06 192 ASP A O 1
ATOM 1514 N N . GLU A 1 193 ? -87.362 -2.898 92.953 1.00 76.56 193 GLU A N 1
ATOM 1515 C CA . GLU A 1 193 ? -86.035 -3.159 92.374 1.00 76.56 193 GLU A CA 1
ATOM 1516 C C . GLU A 1 193 ? -84.908 -3.091 93.423 1.00 76.56 193 GLU A C 1
ATOM 1518 O O . GLU A 1 193 ? -83.979 -3.909 93.395 1.00 76.56 193 GLU A O 1
ATOM 1523 N N . LEU A 1 194 ? -84.995 -2.183 94.406 1.00 75.62 194 LEU A N 1
ATOM 1524 C CA . LEU A 1 194 ? -84.026 -2.116 95.514 1.00 75.62 194 LEU A CA 1
ATOM 1525 C C . LEU A 1 194 ? -84.114 -3.361 96.408 1.00 75.62 194 LEU A C 1
ATOM 1527 O O . LEU A 1 194 ? -83.110 -3.822 96.957 1.00 75.62 194 LEU A O 1
ATOM 1531 N N . THR A 1 195 ? -85.305 -3.946 96.516 1.00 75.31 195 THR A N 1
ATOM 1532 C CA . THR A 1 195 ? -85.553 -5.145 97.318 1.00 75.31 195 THR A CA 1
ATOM 1533 C C . THR A 1 195 ? -85.087 -6.414 96.594 1.00 75.31 195 THR A C 1
ATOM 1535 O O . THR A 1 195 ? -84.388 -7.239 97.192 1.00 75.31 195 THR A O 1
ATOM 1538 N N . ILE A 1 196 ? -85.356 -6.537 95.288 1.00 78.62 196 ILE A N 1
ATOM 1539 C CA . ILE A 1 196 ? -84.828 -7.621 94.438 1.00 78.62 196 ILE A CA 1
ATOM 1540 C C . ILE A 1 196 ? -83.293 -7.590 94.430 1.00 78.62 196 ILE A C 1
ATOM 1542 O O . ILE A 1 196 ? -82.648 -8.613 94.666 1.00 78.62 196 ILE A O 1
ATOM 1546 N N . THR A 1 197 ? -82.683 -6.417 94.225 1.00 81.81 197 THR A N 1
ATOM 1547 C CA . THR A 1 197 ? -81.215 -6.282 94.198 1.00 81.81 197 THR A CA 1
ATOM 1548 C C . THR A 1 197 ? -80.558 -6.555 95.557 1.00 81.81 197 THR A C 1
ATOM 1550 O O . THR A 1 197 ? -79.446 -7.092 95.590 1.00 81.81 197 THR A O 1
ATOM 1553 N N . LEU A 1 198 ? -81.240 -6.288 96.678 1.00 82.44 198 LEU A N 1
ATOM 1554 C CA . LEU A 1 198 ? -80.791 -6.686 98.018 1.00 82.44 198 LEU A CA 1
ATOM 1555 C C . LEU A 1 198 ? -80.834 -8.212 98.218 1.00 82.44 198 LEU A C 1
ATOM 1557 O O . LEU A 1 198 ? -79.862 -8.791 98.714 1.00 82.44 198 LEU A O 1
ATOM 1561 N N . ILE A 1 199 ? -81.920 -8.871 97.800 1.00 81.38 199 ILE A N 1
ATOM 1562 C CA . ILE A 1 199 ? -82.068 -10.336 97.861 1.00 81.38 199 ILE A CA 1
ATOM 1563 C C . ILE A 1 199 ? -81.031 -11.016 96.953 1.00 81.38 199 ILE A C 1
ATOM 1565 O O . ILE A 1 199 ? -80.326 -11.926 97.393 1.00 81.38 199 ILE A O 1
ATOM 1569 N N . GLU A 1 200 ? -80.839 -10.529 95.725 1.00 82.44 200 GLU A N 1
ATOM 1570 C CA . GLU A 1 200 ? -79.737 -10.939 94.847 1.00 82.44 200 GLU A CA 1
ATOM 1571 C C . GLU A 1 200 ? -78.366 -10.723 95.502 1.00 82.44 200 GLU A C 1
ATOM 1573 O O . GLU A 1 200 ? -77.510 -11.608 95.450 1.00 82.44 200 GLU A O 1
ATOM 1578 N N . GLY A 1 201 ? -78.149 -9.583 96.163 1.00 82.88 201 GLY A N 1
ATOM 1579 C CA . GLY A 1 201 ? -76.934 -9.295 96.923 1.00 82.88 201 GLY A CA 1
ATOM 1580 C C . GLY A 1 201 ? -76.660 -10.339 98.009 1.00 82.88 201 GLY A C 1
ATOM 1581 O O . GLY A 1 201 ? -75.535 -10.834 98.115 1.00 82.88 201 GLY A O 1
ATOM 1582 N N . ALA A 1 202 ? -77.688 -10.744 98.757 1.00 80.94 202 ALA A N 1
ATOM 1583 C CA . ALA A 1 202 ? -77.600 -11.793 99.770 1.00 80.94 202 ALA A CA 1
ATOM 1584 C C . ALA A 1 202 ? -77.368 -13.189 99.152 1.00 80.94 202 ALA A C 1
ATOM 1586 O O . ALA A 1 202 ? -76.460 -13.906 99.586 1.00 80.94 202 ALA A O 1
ATOM 1587 N N . ARG A 1 203 ? -78.092 -13.552 98.081 1.00 82.88 203 ARG A N 1
ATOM 1588 C CA . ARG A 1 203 ? -77.896 -14.802 97.312 1.00 82.88 203 ARG A CA 1
ATOM 1589 C C . ARG A 1 203 ? -76.464 -14.891 96.735 1.00 82.88 203 ARG A C 1
ATOM 1591 O O . ARG A 1 203 ? -75.823 -15.942 96.819 1.00 82.88 203 ARG A O 1
ATOM 1598 N N . ARG A 1 204 ? -75.905 -13.780 96.232 1.00 83.38 204 ARG A N 1
ATOM 1599 C CA . ARG A 1 204 ? -74.505 -13.663 95.760 1.00 83.38 204 ARG A CA 1
ATOM 1600 C C . ARG A 1 204 ? -73.497 -13.743 96.915 1.00 83.38 204 ARG A C 1
ATOM 1602 O O . ARG A 1 204 ? -72.505 -14.463 96.798 1.00 83.38 204 ARG A O 1
ATOM 1609 N N . LEU A 1 205 ? -73.750 -13.067 98.041 1.00 83.88 205 LEU A N 1
ATOM 1610 C CA . LEU A 1 205 ? -72.917 -13.148 99.251 1.00 83.88 205 LEU A CA 1
ATOM 1611 C C . LEU A 1 205 ? -72.842 -14.588 99.774 1.00 83.88 205 LEU A C 1
ATOM 1613 O O . LEU A 1 205 ? -71.753 -15.059 100.098 1.00 83.88 205 LEU A O 1
ATOM 1617 N N . ARG A 1 206 ? -73.966 -15.311 99.777 1.00 83.19 206 ARG A N 1
ATOM 1618 C CA . ARG A 1 206 ? -74.034 -16.741 100.104 1.00 83.19 206 ARG A CA 1
ATOM 1619 C C . ARG A 1 206 ? -73.178 -17.584 99.159 1.00 83.19 206 ARG A C 1
ATOM 1621 O O . ARG A 1 206 ? -72.390 -18.392 99.636 1.00 83.19 206 ARG A O 1
ATOM 1628 N N . ALA A 1 207 ? -73.254 -17.373 97.844 1.00 83.19 207 ALA A N 1
ATOM 1629 C CA . ALA A 1 207 ? -72.410 -18.092 96.881 1.00 83.19 207 ALA A CA 1
ATOM 1630 C C . ALA A 1 207 ? -70.902 -17.841 97.108 1.00 83.19 207 ALA A C 1
ATOM 1632 O O . ALA A 1 207 ? -70.101 -18.779 97.081 1.00 83.19 207 ALA A O 1
ATOM 1633 N N . VAL A 1 208 ? -70.514 -16.595 97.408 1.00 82.62 208 VAL A N 1
ATOM 1634 C CA . VAL A 1 208 ? -69.131 -16.244 97.781 1.00 82.62 208 VAL A CA 1
ATOM 1635 C C . VAL A 1 208 ? -68.733 -16.880 99.118 1.00 82.62 208 VAL A C 1
ATOM 1637 O O . VAL A 1 208 ? -67.617 -17.388 99.230 1.00 82.62 208 VAL A O 1
ATOM 1640 N N . ALA A 1 209 ? -69.631 -16.905 100.107 1.00 78.75 209 ALA A N 1
ATOM 1641 C CA . ALA A 1 209 ? -69.403 -17.535 101.404 1.00 78.75 209 ALA A CA 1
ATOM 1642 C C . ALA A 1 209 ? -69.216 -19.054 101.276 1.00 78.75 209 ALA A C 1
ATOM 1644 O O . ALA A 1 209 ? -68.251 -19.572 101.826 1.00 78.75 209 ALA A O 1
ATOM 1645 N N . VAL A 1 210 ? -70.048 -19.757 100.495 1.00 80.38 210 VAL A N 1
ATOM 1646 C CA . VAL A 1 210 ? -69.864 -21.188 100.179 1.00 80.38 210 VAL A CA 1
ATOM 1647 C C . VAL A 1 210 ? -68.470 -21.419 99.596 1.00 80.38 210 VAL A C 1
ATOM 1649 O O . VAL A 1 210 ? -67.697 -22.199 100.148 1.00 80.38 210 VAL A O 1
ATOM 1652 N N . HIS A 1 211 ? -68.110 -20.685 98.538 1.00 76.56 211 HIS A N 1
ATOM 1653 C CA . HIS A 1 211 ? -66.811 -20.835 97.882 1.00 76.56 211 HIS A CA 1
ATOM 1654 C C . HIS A 1 211 ? -65.630 -20.516 98.817 1.00 76.56 211 HIS A C 1
ATOM 1656 O O . HIS A 1 211 ? -64.605 -21.186 98.747 1.00 76.56 211 HIS A O 1
ATOM 1662 N N . LYS A 1 212 ? -65.751 -19.527 99.715 1.00 74.06 212 LYS A N 1
ATOM 1663 C CA . LYS A 1 212 ? -64.675 -19.158 100.651 1.00 74.06 212 LYS A CA 1
ATOM 1664 C C . LYS A 1 212 ? -64.578 -20.038 101.896 1.00 74.06 212 LYS A C 1
ATOM 1666 O O . LYS A 1 212 ? -63.466 -20.253 102.363 1.00 74.06 212 LYS A O 1
ATOM 1671 N N . LEU A 1 213 ? -65.687 -20.573 102.402 1.00 72.31 213 LEU A N 1
ATOM 1672 C CA . LEU A 1 213 ? -65.698 -21.526 103.520 1.00 72.31 213 LEU A CA 1
ATOM 1673 C C . LEU A 1 213 ? -65.231 -22.926 103.081 1.00 72.31 213 LEU A C 1
ATOM 1675 O O . LEU A 1 213 ? -64.660 -23.661 103.880 1.00 72.31 213 LEU A O 1
ATOM 1679 N N . GLN A 1 214 ? -65.408 -23.275 101.802 1.00 71.06 214 GLN A N 1
ATOM 1680 C CA . GLN A 1 214 ? -64.900 -24.522 101.214 1.00 71.06 214 GLN A CA 1
ATOM 1681 C C . GLN A 1 214 ? -63.395 -24.499 100.883 1.00 71.06 214 GLN A C 1
ATOM 1683 O O . GLN A 1 214 ? -62.836 -25.555 100.591 1.00 71.06 214 GLN A O 1
ATOM 1688 N N . ILE A 1 215 ? -62.719 -23.343 100.933 1.00 69.38 215 ILE A N 1
ATOM 1689 C CA . ILE A 1 215 ? -61.266 -23.247 100.711 1.00 69.38 215 ILE A CA 1
ATOM 1690 C C . ILE A 1 215 ? -60.541 -23.310 102.066 1.00 69.38 215 ILE A C 1
ATOM 1692 O O . ILE A 1 215 ? -60.603 -22.350 102.839 1.00 69.38 215 ILE A O 1
ATOM 1696 N N . PRO A 1 216 ? -59.796 -24.388 102.378 1.00 70.31 216 PRO A N 1
ATOM 1697 C CA . PRO A 1 216 ? -59.030 -24.452 103.614 1.00 70.31 216 PRO A CA 1
ATOM 1698 C C . PRO A 1 216 ? -57.866 -23.452 103.580 1.00 70.31 216 PRO A C 1
ATOM 1700 O O . PRO A 1 216 ? -57.167 -23.301 102.576 1.00 70.31 216 PRO A O 1
ATOM 1703 N N . ALA A 1 217 ? -57.590 -22.807 104.717 1.00 70.25 217 ALA A N 1
ATOM 1704 C CA . ALA A 1 217 ? -56.612 -21.715 104.815 1.00 70.25 217 ALA A CA 1
ATOM 1705 C C . ALA A 1 217 ? -55.171 -22.088 104.400 1.00 70.25 217 ALA A C 1
ATOM 1707 O O . ALA A 1 217 ? -54.366 -21.203 104.114 1.00 70.25 217 ALA A O 1
ATOM 1708 N N . ASN A 1 218 ? -54.824 -23.378 104.355 1.00 71.31 218 ASN A N 1
ATOM 1709 C CA . ASN A 1 218 ? -53.541 -23.835 103.820 1.00 71.31 218 ASN A CA 1
ATOM 1710 C C . ASN A 1 218 ? -53.506 -23.856 102.286 1.00 71.31 218 ASN A C 1
ATOM 1712 O O . ASN A 1 218 ? -52.467 -23.531 101.724 1.00 71.31 218 ASN A O 1
ATOM 1716 N N . GLU A 1 219 ? -54.619 -24.148 101.612 1.00 74.38 219 GLU A N 1
ATOM 1717 C CA . GLU A 1 219 ? -54.691 -24.132 100.148 1.00 74.38 219 GLU A CA 1
ATOM 1718 C C . GLU A 1 219 ? -54.699 -22.694 99.607 1.00 74.38 219 GLU A C 1
ATOM 1720 O O . GLU A 1 219 ? -53.990 -22.394 98.651 1.00 74.38 219 GLU A O 1
ATOM 1725 N N . GLU A 1 220 ? -55.397 -21.762 100.268 1.00 74.25 220 GLU A N 1
ATOM 1726 C CA . GLU A 1 220 ? -55.318 -20.327 99.937 1.00 74.25 220 GLU A CA 1
ATOM 1727 C C . GLU A 1 220 ? -53.859 -19.817 100.034 1.00 74.25 220 GLU A C 1
ATOM 1729 O O . GLU A 1 220 ? -53.376 -19.131 99.133 1.00 74.25 220 GLU A O 1
ATOM 1734 N N . ARG A 1 221 ? -53.111 -20.231 101.074 1.00 75.88 221 ARG A N 1
ATOM 1735 C CA . ARG A 1 221 ? -51.667 -19.945 101.223 1.00 75.88 221 ARG A CA 1
ATOM 1736 C C . ARG A 1 221 ? -50.800 -20.638 100.168 1.00 75.88 221 ARG A C 1
ATOM 1738 O O . ARG A 1 221 ? -49.762 -20.091 99.802 1.00 75.88 221 ARG A O 1
ATOM 1745 N N . GLU A 1 222 ? -51.173 -21.837 99.722 1.00 78.94 222 GLU A N 1
ATOM 1746 C CA . GLU A 1 222 ? -50.480 -22.589 98.666 1.00 78.94 222 GLU A CA 1
ATOM 1747 C C . GLU A 1 222 ? -50.600 -21.841 97.332 1.00 78.94 222 GLU A C 1
ATOM 1749 O O . GLU A 1 222 ? -49.586 -21.419 96.772 1.00 78.94 222 GLU A O 1
ATOM 1754 N N . ARG A 1 223 ? -51.841 -21.547 96.914 1.00 83.06 223 ARG A N 1
ATOM 1755 C CA . ARG A 1 223 ? -52.161 -20.775 95.704 1.00 83.06 223 ARG A CA 1
ATOM 1756 C C . ARG A 1 223 ? -51.510 -19.393 95.724 1.00 83.06 223 ARG A C 1
ATOM 1758 O O . ARG A 1 223 ? -50.990 -18.951 94.703 1.00 83.06 223 ARG A O 1
ATOM 1765 N N . GLU A 1 224 ? -51.483 -18.701 96.869 1.00 83.50 224 GLU A N 1
ATOM 1766 C CA . GLU A 1 224 ? -50.792 -17.408 96.965 1.00 83.50 224 GLU A CA 1
ATOM 1767 C C . GLU A 1 224 ? -49.268 -17.554 96.798 1.00 83.50 224 GLU A C 1
ATOM 1769 O O . GLU A 1 224 ? -48.621 -16.719 96.159 1.00 83.50 224 GLU A O 1
ATOM 1774 N N . ARG A 1 225 ? -48.670 -18.627 97.330 1.00 84.06 225 ARG A N 1
ATOM 1775 C CA . ARG A 1 225 ? -47.235 -18.910 97.169 1.00 84.06 225 ARG A CA 1
ATOM 1776 C C . ARG A 1 225 ? -46.887 -19.222 95.715 1.00 84.06 225 ARG A C 1
ATOM 1778 O O . ARG A 1 225 ? -45.863 -18.742 95.228 1.00 84.06 225 ARG A O 1
ATOM 1785 N N . GLU A 1 226 ? -47.746 -19.966 95.024 1.00 87.12 226 GLU A N 1
ATOM 1786 C CA . GLU A 1 226 ? -47.634 -20.253 93.591 1.00 87.12 226 GLU A CA 1
ATOM 1787 C C . GLU A 1 226 ? -47.818 -18.994 92.740 1.00 87.12 226 GLU A C 1
ATOM 1789 O O . GLU A 1 226 ? -46.965 -18.710 91.904 1.00 87.12 226 GLU A O 1
ATOM 1794 N N . LEU A 1 227 ? -48.836 -18.169 93.011 1.00 89.19 227 LEU A N 1
ATOM 1795 C CA . LEU A 1 227 ? -49.034 -16.870 92.353 1.00 89.19 227 LEU A CA 1
ATOM 1796 C C . LEU A 1 227 ? -47.822 -15.948 92.532 1.00 89.19 227 LEU A C 1
ATOM 1798 O O . LEU A 1 227 ? -47.351 -15.354 91.564 1.00 89.19 227 LEU A O 1
ATOM 1802 N N . ARG A 1 228 ? -47.260 -15.863 93.745 1.00 87.56 228 ARG A N 1
ATOM 1803 C CA . ARG A 1 228 ? -46.033 -15.094 94.019 1.00 87.56 228 ARG A CA 1
ATOM 1804 C C . ARG A 1 228 ? -44.804 -15.676 93.305 1.00 87.56 228 ARG A C 1
ATOM 1806 O O . ARG A 1 228 ? -43.924 -14.907 92.921 1.00 87.56 228 ARG A O 1
ATOM 1813 N N . LYS A 1 229 ? -44.727 -16.999 93.116 1.00 90.88 229 LYS A N 1
ATOM 1814 C CA . LYS A 1 229 ? -43.650 -17.672 92.365 1.00 90.88 229 LYS A CA 1
ATOM 1815 C C . LYS A 1 229 ? -43.779 -17.406 90.863 1.00 90.88 229 LYS A C 1
ATOM 1817 O O . LYS A 1 229 ? -42.852 -16.858 90.278 1.00 90.88 229 LYS A O 1
ATOM 1822 N N . ALA A 1 230 ? -44.953 -17.650 90.285 1.00 89.94 230 ALA A N 1
ATOM 1823 C CA . ALA A 1 230 ? -45.264 -17.359 88.888 1.00 89.94 230 ALA A CA 1
ATOM 1824 C C . ALA A 1 230 ? -45.116 -15.862 88.553 1.00 89.94 230 ALA A C 1
ATOM 1826 O O . ALA A 1 230 ? -44.670 -15.517 87.463 1.00 89.94 230 ALA A O 1
ATOM 1827 N N . TRP A 1 231 ? -45.430 -14.954 89.485 1.00 92.31 231 TRP A N 1
ATOM 1828 C CA . TRP A 1 231 ? -45.206 -13.515 89.304 1.00 92.31 231 TRP A CA 1
ATOM 1829 C C . TRP A 1 231 ? -43.714 -13.156 89.246 1.00 92.31 231 TRP A C 1
ATOM 1831 O O . TRP A 1 231 ? -43.322 -12.362 88.392 1.00 92.31 231 TRP A O 1
ATOM 1841 N N . LYS A 1 232 ? -42.873 -13.766 90.096 1.00 92.56 232 LYS A N 1
ATOM 1842 C CA . LYS A 1 232 ? -41.408 -13.613 90.024 1.00 92.56 232 LYS A CA 1
ATOM 1843 C C . LYS A 1 232 ? -40.850 -14.181 88.723 1.00 92.56 232 LYS A C 1
ATOM 1845 O O . LYS A 1 232 ? -40.149 -13.471 88.016 1.00 92.56 232 LYS A O 1
ATOM 1850 N N . GLU A 1 233 ? -41.237 -15.401 88.363 1.00 92.31 233 GLU A N 1
ATOM 1851 C CA . GLU A 1 233 ? -40.811 -16.063 87.123 1.00 92.31 233 GLU A CA 1
ATOM 1852 C C . GLU A 1 233 ? -41.240 -15.266 85.877 1.00 92.31 233 GLU A C 1
ATOM 1854 O O . GLU A 1 233 ? -40.472 -15.132 84.931 1.00 92.31 233 GLU A O 1
ATOM 1859 N N . ASN A 1 234 ? -42.422 -14.639 85.897 1.00 92.88 234 ASN A N 1
ATOM 1860 C CA . ASN A 1 234 ? -42.896 -13.723 84.854 1.00 92.88 234 ASN A CA 1
ATOM 1861 C C . ASN A 1 234 ? -42.097 -12.403 84.827 1.00 92.88 234 ASN A C 1
ATOM 1863 O O . ASN A 1 234 ? -41.756 -11.914 83.751 1.00 92.88 234 ASN A O 1
ATOM 1867 N N . ALA A 1 235 ? -41.743 -11.834 85.984 1.00 93.38 235 ALA A N 1
ATOM 1868 C CA . ALA A 1 235 ? -40.881 -10.651 86.059 1.00 93.38 235 ALA A CA 1
ATOM 1869 C C . ALA A 1 235 ? -39.457 -10.939 85.539 1.00 93.38 235 ALA A C 1
ATOM 1871 O O . ALA A 1 235 ? -38.929 -10.176 84.731 1.00 93.38 235 ALA A O 1
ATOM 1872 N N . GLU A 1 236 ? -38.871 -12.071 85.928 1.00 93.69 236 GLU A N 1
ATOM 1873 C CA . GLU A 1 236 ? -37.573 -12.555 85.445 1.00 93.69 236 GLU A CA 1
ATOM 1874 C C . GLU A 1 236 ? -37.615 -12.854 83.937 1.00 93.69 236 GLU A C 1
ATOM 1876 O O . GLU A 1 236 ? -36.734 -12.409 83.198 1.00 93.69 236 GLU A O 1
ATOM 1881 N N . ALA A 1 237 ? -38.678 -13.498 83.441 1.00 92.81 237 ALA A N 1
ATOM 1882 C CA . ALA A 1 237 ? -38.890 -13.728 82.013 1.00 92.81 237 ALA A CA 1
ATOM 1883 C C . ALA A 1 237 ? -39.047 -12.419 81.220 1.00 92.81 237 ALA A C 1
ATOM 1885 O O . ALA A 1 237 ? -38.483 -12.298 80.135 1.00 92.81 237 ALA A O 1
ATOM 1886 N N . LYS A 1 238 ? -39.745 -11.405 81.753 1.00 95.00 238 LYS A N 1
ATOM 1887 C CA . LYS A 1 238 ? -39.831 -10.067 81.135 1.00 95.00 238 LYS A CA 1
ATOM 1888 C C . LYS A 1 238 ? -38.462 -9.394 81.033 1.00 95.00 238 LYS A C 1
ATOM 1890 O O . LYS A 1 238 ? -38.146 -8.836 79.984 1.00 95.00 238 LYS A O 1
ATOM 1895 N N . ILE A 1 239 ? -37.638 -9.483 82.079 1.00 94.31 239 ILE A N 1
ATOM 1896 C CA . ILE A 1 239 ? -36.258 -8.970 82.071 1.00 94.31 239 ILE A CA 1
ATOM 1897 C C . ILE A 1 239 ? -35.406 -9.738 81.046 1.00 94.31 239 ILE A C 1
ATOM 1899 O O . ILE A 1 239 ? -34.661 -9.126 80.282 1.00 94.31 239 ILE A O 1
ATOM 1903 N N . LEU A 1 240 ? -35.548 -11.065 80.963 1.00 94.81 240 LEU A N 1
ATOM 1904 C CA . LEU A 1 240 ? -34.871 -11.888 79.957 1.00 94.81 240 LEU A CA 1
ATOM 1905 C C . LEU A 1 240 ? -35.280 -11.494 78.526 1.00 94.81 240 LEU A C 1
ATOM 1907 O O . LEU A 1 240 ? -34.413 -11.313 77.674 1.00 94.81 240 LEU A O 1
ATOM 1911 N N . ILE A 1 241 ? -36.581 -11.314 78.274 1.00 94.00 241 ILE A N 1
ATOM 1912 C CA . ILE A 1 241 ? -37.128 -10.885 76.979 1.00 94.00 241 ILE A CA 1
ATOM 1913 C C . ILE A 1 241 ? -36.584 -9.505 76.596 1.00 94.00 241 ILE A C 1
ATOM 1915 O O . ILE A 1 241 ? -36.097 -9.352 75.478 1.00 94.00 241 ILE A O 1
ATOM 1919 N N . ALA A 1 242 ? -36.584 -8.534 77.515 1.00 95.25 242 ALA A N 1
ATOM 1920 C CA . ALA A 1 242 ? -36.019 -7.205 77.273 1.00 95.25 242 ALA A CA 1
ATOM 1921 C C . ALA A 1 242 ? -34.516 -7.275 76.932 1.00 95.25 242 ALA A C 1
ATOM 1923 O O . ALA A 1 242 ? -34.085 -6.718 75.924 1.00 95.25 242 ALA A O 1
ATOM 1924 N N . ASN A 1 243 ? -33.734 -8.048 77.694 1.00 95.44 243 ASN A N 1
ATOM 1925 C CA . ASN A 1 243 ? -32.306 -8.267 77.434 1.00 95.44 243 ASN A CA 1
ATOM 1926 C C . ASN A 1 243 ? -32.036 -8.963 76.083 1.00 95.44 243 ASN A C 1
ATOM 1928 O O . ASN A 1 243 ? -31.005 -8.721 75.452 1.00 95.44 243 ASN A O 1
ATOM 1932 N N . ILE A 1 244 ? -32.930 -9.849 75.630 1.00 95.44 244 ILE A N 1
ATOM 1933 C CA . ILE A 1 244 ? -32.840 -10.502 74.314 1.00 95.44 244 ILE A CA 1
ATOM 1934 C C . ILE A 1 244 ? -33.227 -9.521 73.199 1.00 95.44 244 ILE A C 1
ATOM 1936 O O . ILE A 1 244 ? -32.541 -9.472 72.180 1.00 95.44 244 ILE A O 1
ATOM 1940 N N . GLN A 1 245 ? -34.267 -8.706 73.393 1.00 94.31 245 GLN A N 1
ATOM 1941 C CA . GLN A 1 245 ? -34.678 -7.659 72.452 1.00 94.31 245 GLN A CA 1
ATOM 1942 C C . GLN A 1 245 ? -33.590 -6.588 72.276 1.00 94.31 245 GLN A C 1
ATOM 1944 O O . GLN A 1 245 ? -33.301 -6.199 71.147 1.00 94.31 245 GLN A O 1
ATOM 1949 N N . GLU A 1 246 ? -32.931 -6.166 73.357 1.00 95.50 246 GLU A N 1
ATOM 1950 C CA . GLU A 1 246 ? -31.808 -5.224 73.303 1.00 95.50 246 GLU A CA 1
ATOM 1951 C C . GLU A 1 246 ? -30.624 -5.800 72.508 1.00 95.50 246 GLU A C 1
ATOM 1953 O O . GLU A 1 246 ? -30.096 -5.141 71.613 1.00 95.50 246 GLU A O 1
ATOM 1958 N N . LYS A 1 247 ? -30.244 -7.060 72.771 1.00 95.81 247 LYS A N 1
ATOM 1959 C CA . LYS A 1 247 ? -29.193 -7.761 72.010 1.00 95.81 247 LYS A CA 1
ATOM 1960 C C . LYS A 1 247 ? -29.557 -7.921 70.534 1.00 95.81 247 LYS A C 1
ATOM 1962 O O . LYS A 1 247 ? -28.701 -7.714 69.679 1.00 95.81 247 LYS A O 1
ATOM 1967 N N . LEU A 1 248 ? -30.814 -8.251 70.234 1.00 96.00 248 LEU A N 1
ATOM 1968 C CA . LEU A 1 248 ? -31.319 -8.373 68.866 1.00 96.00 248 LEU A CA 1
ATOM 1969 C C . LEU A 1 248 ? -31.258 -7.032 68.122 1.00 96.00 248 LEU A C 1
ATOM 1971 O O . LEU A 1 248 ? -30.886 -7.002 66.952 1.00 96.00 248 LEU A O 1
ATOM 1975 N N . ASN A 1 249 ? -31.611 -5.927 68.782 1.00 95.62 249 ASN A N 1
ATOM 1976 C CA . ASN A 1 249 ? -31.568 -4.598 68.175 1.00 95.62 249 ASN A CA 1
ATOM 1977 C C . ASN A 1 249 ? -30.125 -4.131 67.944 1.00 95.62 249 ASN A C 1
ATOM 1979 O O . ASN A 1 249 ? -29.808 -3.739 66.826 1.00 95.62 249 ASN A O 1
ATOM 1983 N N . LYS A 1 250 ? -29.221 -4.325 68.913 1.00 96.25 250 LYS A N 1
ATOM 1984 C CA . LYS A 1 250 ? -27.779 -4.072 68.728 1.00 96.25 250 LYS A CA 1
ATOM 1985 C C . LYS A 1 250 ? -27.188 -4.875 67.565 1.00 96.25 250 LYS A C 1
ATOM 1987 O O . LYS A 1 250 ? -26.456 -4.325 66.753 1.00 96.25 250 LYS A O 1
ATOM 1992 N N . GLN A 1 251 ? -27.564 -6.148 67.419 1.00 95.69 251 GLN A N 1
ATOM 1993 C CA . GLN A 1 251 ? -27.139 -6.964 66.275 1.00 95.69 251 GLN A CA 1
ATOM 1994 C C . GLN A 1 251 ? -27.710 -6.479 64.933 1.00 95.69 251 GLN A C 1
ATOM 1996 O O . GLN A 1 251 ? -27.024 -6.591 63.921 1.00 95.69 251 GLN A O 1
ATOM 2001 N N . LYS A 1 252 ? -28.931 -5.925 64.898 1.00 96.00 252 LYS A N 1
ATOM 2002 C CA . LYS A 1 252 ? -29.475 -5.276 63.690 1.00 96.00 252 LYS A CA 1
ATOM 2003 C C . LYS A 1 252 ? -28.715 -3.995 63.357 1.00 96.00 252 LYS A C 1
ATOM 2005 O O . LYS A 1 252 ? -28.308 -3.835 62.218 1.00 96.00 252 LYS A O 1
ATOM 2010 N N . GLU A 1 253 ? -28.463 -3.135 64.341 1.00 96.50 253 GLU A N 1
ATOM 2011 C CA . GLU A 1 253 ? -27.700 -1.891 64.172 1.00 96.50 253 GLU A CA 1
ATOM 2012 C C . GLU A 1 253 ? -26.270 -2.172 63.666 1.00 96.50 253 GLU A C 1
ATOM 2014 O O . GLU A 1 253 ? -25.817 -1.560 62.698 1.00 96.50 253 GLU A O 1
ATOM 2019 N N . GLU A 1 254 ? -25.580 -3.164 64.243 1.00 96.81 254 GLU A N 1
ATOM 2020 C CA . GLU A 1 254 ? -24.269 -3.631 63.769 1.00 96.81 254 GLU A CA 1
ATOM 2021 C C . GLU A 1 254 ? -24.312 -4.195 62.338 1.00 96.81 254 GLU A C 1
ATOM 2023 O O . GLU A 1 254 ? -23.347 -4.029 61.583 1.00 96.81 254 GLU A O 1
ATOM 2028 N N . LEU A 1 255 ? -25.401 -4.871 61.951 1.00 96.69 255 LEU A N 1
ATOM 2029 C CA . LEU A 1 255 ? -25.593 -5.396 60.597 1.00 96.69 255 LEU A CA 1
ATOM 2030 C C . LEU A 1 255 ? -25.918 -4.287 59.592 1.00 96.69 255 LEU A C 1
ATOM 2032 O O . LEU A 1 255 ? -25.314 -4.277 58.524 1.00 96.69 255 LEU A O 1
ATOM 2036 N N . ASP A 1 256 ? -26.784 -3.332 59.929 1.00 96.50 256 ASP A N 1
ATOM 2037 C CA . ASP A 1 256 ? -27.135 -2.199 59.067 1.00 96.50 256 ASP A CA 1
ATOM 2038 C C . ASP A 1 256 ? -25.920 -1.295 58.822 1.00 96.50 256 ASP A C 1
ATOM 2040 O O . ASP A 1 256 ? -25.671 -0.886 57.688 1.00 96.50 256 ASP A O 1
ATOM 2044 N N . VAL A 1 257 ? -25.087 -1.035 59.838 1.00 96.81 257 VAL A N 1
ATOM 2045 C CA . VAL A 1 257 ? -23.815 -0.307 59.659 1.00 96.81 257 VAL A CA 1
ATOM 2046 C C . VAL A 1 257 ? -22.871 -1.064 58.713 1.00 96.81 257 VAL A C 1
ATOM 2048 O O . VAL A 1 257 ? -22.264 -0.457 57.827 1.00 96.81 257 VAL A O 1
ATOM 2051 N N . GLN A 1 258 ? -22.773 -2.392 58.836 1.00 96.50 258 GLN A N 1
ATOM 2052 C CA . GLN A 1 258 ? -21.979 -3.214 57.914 1.00 96.50 258 GLN A CA 1
ATOM 2053 C C . GLN A 1 258 ? -22.565 -3.246 56.494 1.00 96.50 258 GLN A C 1
ATOM 2055 O O . GLN A 1 258 ? -21.801 -3.221 55.528 1.00 96.50 258 GLN A O 1
ATOM 2060 N N . LEU A 1 259 ? -23.891 -3.284 56.353 1.00 96.62 259 LEU A N 1
ATOM 2061 C CA . LEU A 1 259 ? -24.601 -3.312 55.075 1.00 96.62 259 LEU A CA 1
ATOM 2062 C C . LEU A 1 259 ? -24.420 -1.980 54.339 1.00 96.62 259 LEU A C 1
ATOM 2064 O O . LEU A 1 259 ? -23.966 -1.980 53.195 1.00 96.62 259 LEU A O 1
ATOM 2068 N N . ASN A 1 260 ? -24.627 -0.851 55.021 1.00 96.31 260 ASN A N 1
ATOM 2069 C CA . ASN A 1 260 ? -24.373 0.490 54.487 1.00 96.31 260 ASN A CA 1
ATOM 2070 C C . ASN A 1 260 ? -22.911 0.657 54.031 1.00 96.31 260 ASN A C 1
ATOM 2072 O O . ASN A 1 260 ? -22.659 1.044 52.889 1.00 96.31 260 ASN A O 1
ATOM 2076 N N . ALA A 1 261 ? -21.938 0.249 54.854 1.00 97.44 261 ALA A N 1
ATOM 2077 C CA . ALA A 1 261 ? -20.519 0.279 54.482 1.00 97.44 261 ALA A CA 1
ATOM 2078 C C . ALA A 1 261 ? -20.171 -0.651 53.296 1.00 97.44 261 ALA A C 1
ATOM 2080 O O . ALA A 1 261 ? -19.168 -0.440 52.605 1.00 97.44 261 ALA A O 1
ATOM 2081 N N . LYS A 1 262 ? -20.978 -1.690 53.029 1.00 96.94 262 LYS A N 1
ATOM 2082 C CA . LYS A 1 262 ? -20.856 -2.536 51.829 1.00 96.94 262 LYS A CA 1
ATOM 2083 C C . LYS A 1 262 ? -21.527 -1.913 50.613 1.00 96.94 262 LYS A C 1
ATOM 2085 O O . LYS A 1 262 ? -20.951 -1.987 49.530 1.00 96.94 262 LYS A O 1
ATOM 2090 N N . GLU A 1 263 ? -22.668 -1.253 50.774 1.00 97.19 263 GLU A N 1
ATOM 2091 C CA . GLU A 1 263 ? -23.292 -0.477 49.704 1.00 97.19 263 GLU A CA 1
ATOM 2092 C C . GLU A 1 263 ? -22.407 0.675 49.227 1.00 97.19 263 GLU A C 1
ATOM 2094 O O . GLU A 1 263 ? -22.269 0.859 48.022 1.00 97.19 263 GLU A O 1
ATOM 2099 N N . GLU A 1 264 ? -21.772 1.424 50.129 1.00 96.94 264 GLU A N 1
ATOM 2100 C CA . GLU A 1 264 ? -20.815 2.479 49.762 1.00 96.94 264 GLU A CA 1
ATOM 2101 C C . GLU A 1 264 ? -19.633 1.919 48.963 1.00 96.94 264 GLU A C 1
ATOM 2103 O O . GLU A 1 264 ? -19.241 2.487 47.942 1.00 96.94 264 GLU A O 1
ATOM 2108 N N . GLN A 1 265 ? -19.106 0.756 49.366 1.00 97.88 265 GLN A N 1
ATOM 2109 C CA . GLN A 1 265 ? -18.066 0.057 48.608 1.00 97.88 265 GLN A CA 1
ATOM 2110 C C . GLN A 1 265 ? -18.569 -0.350 47.215 1.00 97.88 265 GLN A C 1
ATOM 2112 O O . GLN A 1 265 ? -17.861 -0.126 46.234 1.00 97.88 265 GLN A O 1
ATOM 2117 N N . ILE A 1 266 ? -19.788 -0.888 47.100 1.00 97.38 266 ILE A N 1
ATOM 2118 C CA . ILE A 1 266 ? -20.403 -1.242 45.810 1.00 97.38 266 ILE A CA 1
ATOM 2119 C C . ILE A 1 266 ? -20.568 0.004 44.927 1.00 97.38 266 ILE A C 1
ATOM 2121 O O . ILE A 1 266 ? -20.086 -0.010 43.795 1.00 97.38 266 ILE A O 1
ATOM 2125 N N . LYS A 1 267 ? -21.153 1.091 45.449 1.00 97.69 267 LYS A N 1
ATOM 2126 C CA . LYS A 1 267 ? -21.348 2.375 44.749 1.00 97.69 267 LYS A CA 1
ATOM 2127 C C . LYS A 1 267 ? -20.009 2.903 44.212 1.00 97.69 267 LYS A C 1
ATOM 2129 O O . LYS A 1 267 ? -19.841 3.040 42.996 1.00 97.69 267 LYS A O 1
ATOM 2134 N N . ALA A 1 268 ? -18.997 3.012 45.075 1.00 97.94 268 ALA A N 1
ATOM 2135 C CA . ALA A 1 268 ? -17.653 3.458 44.704 1.00 97.94 268 ALA A CA 1
ATOM 2136 C C . ALA A 1 268 ? -16.919 2.518 43.722 1.00 97.94 268 ALA A C 1
ATOM 2138 O O . ALA A 1 268 ? -16.028 2.969 42.997 1.00 97.94 268 ALA A O 1
ATOM 2139 N N . TYR A 1 269 ? -17.237 1.217 43.676 1.00 98.06 269 TYR A N 1
ATOM 2140 C CA . TYR A 1 269 ? -16.725 0.315 42.635 1.00 98.06 269 TYR A CA 1
ATOM 2141 C C . TYR A 1 269 ? -17.495 0.453 41.315 1.00 98.06 269 TYR A C 1
ATOM 2143 O O . TYR A 1 269 ? -16.857 0.443 40.262 1.00 98.06 269 TYR A O 1
ATOM 2151 N N . THR A 1 270 ? -18.818 0.644 41.337 1.00 97.44 270 THR A N 1
ATOM 2152 C CA . THR A 1 270 ? -19.607 0.882 40.115 1.00 97.44 270 THR A CA 1
ATOM 2153 C C . THR A 1 270 ? -19.203 2.176 39.409 1.00 97.44 270 THR A C 1
ATOM 2155 O O . THR A 1 270 ? -18.984 2.157 38.200 1.00 97.44 270 THR A O 1
ATOM 2158 N N . GLU A 1 271 ? -18.960 3.261 40.150 1.00 97.81 271 GLU A N 1
ATOM 2159 C CA . GLU A 1 271 ? -18.431 4.518 39.600 1.00 97.81 271 GLU A CA 1
ATOM 2160 C C . GLU A 1 271 ? -17.063 4.324 38.931 1.00 97.81 271 GLU A C 1
ATOM 2162 O O . GLU A 1 271 ? -16.857 4.741 37.790 1.00 97.81 271 GLU A O 1
ATOM 2167 N N . LYS A 1 272 ? -16.130 3.625 39.596 1.00 98.25 272 LYS A N 1
ATOM 2168 C CA . LYS A 1 272 ? -14.809 3.302 39.024 1.00 98.25 272 LYS A CA 1
ATOM 2169 C C . LYS A 1 272 ? -14.928 2.464 37.751 1.00 98.25 272 LYS A C 1
ATOM 2171 O O . LYS A 1 272 ? -14.173 2.693 36.808 1.00 98.25 272 LYS A O 1
ATOM 2176 N N . ILE A 1 273 ? -15.873 1.525 37.707 1.00 98.00 273 ILE A N 1
ATOM 2177 C CA . ILE A 1 273 ? -16.152 0.702 36.525 1.00 98.00 273 ILE A CA 1
ATOM 2178 C C . ILE A 1 273 ? -16.693 1.559 35.373 1.00 98.00 273 ILE A C 1
ATOM 2180 O O . ILE A 1 273 ? -16.201 1.413 34.255 1.00 98.00 273 ILE A O 1
ATOM 2184 N N . GLU A 1 274 ? -17.632 2.480 35.607 1.00 97.56 274 GLU A N 1
ATOM 2185 C CA . GLU A 1 274 ? -18.133 3.364 34.542 1.00 97.56 274 GLU A CA 1
ATOM 2186 C C . GLU A 1 274 ? -17.086 4.381 34.068 1.00 97.56 274 GLU A C 1
ATOM 2188 O O . GLU A 1 274 ? -16.941 4.581 32.861 1.00 97.56 274 GLU A O 1
ATOM 2193 N N . VAL A 1 275 ? -16.268 4.944 34.965 1.00 98.19 275 VAL A N 1
ATOM 2194 C CA . VAL A 1 275 ? -15.137 5.811 34.582 1.00 98.19 275 VAL A CA 1
ATOM 2195 C C . VAL A 1 275 ? -14.104 5.047 33.744 1.00 98.19 275 VAL A C 1
ATOM 2197 O O . VAL A 1 275 ? -13.600 5.583 32.755 1.00 98.19 275 VAL A O 1
ATOM 2200 N N . LEU A 1 276 ? -13.803 3.788 34.080 1.00 97.94 276 LEU A N 1
ATOM 2201 C CA . LEU A 1 276 ? -12.921 2.940 33.268 1.00 97.94 276 LEU A CA 1
ATOM 2202 C C . LEU A 1 276 ? -13.555 2.585 31.916 1.00 97.94 276 LEU A C 1
ATOM 2204 O O . LEU A 1 276 ? -12.891 2.713 30.889 1.00 97.94 276 LEU A O 1
ATOM 2208 N N . LYS A 1 277 ? -14.843 2.213 31.878 1.00 98.00 277 LYS A N 1
ATOM 2209 C CA . LYS A 1 277 ? -15.587 1.979 30.626 1.00 98.00 277 LYS A CA 1
ATOM 2210 C C . LYS A 1 277 ? -15.593 3.217 29.729 1.00 98.00 277 LYS A C 1
ATOM 2212 O O . LYS A 1 277 ? -15.443 3.072 28.519 1.00 98.00 277 LYS A O 1
ATOM 2217 N N . ALA A 1 278 ? -15.764 4.414 30.291 1.00 97.94 278 ALA A N 1
ATOM 2218 C CA . ALA A 1 278 ? -15.722 5.671 29.547 1.00 97.94 278 ALA A CA 1
ATOM 2219 C C . ALA A 1 278 ? -14.335 5.909 28.929 1.00 97.94 278 ALA A C 1
ATOM 2221 O O . ALA A 1 278 ? -14.243 6.100 27.717 1.00 97.94 278 ALA A O 1
ATOM 2222 N N . LYS A 1 279 ? -13.264 5.785 29.726 1.00 98.44 279 LYS A N 1
ATOM 2223 C CA . LYS A 1 279 ? -11.876 5.914 29.248 1.00 98.44 279 LYS A CA 1
ATOM 2224 C C . LYS A 1 279 ? -11.542 4.902 28.155 1.00 98.44 279 LYS A C 1
ATOM 2226 O O . LYS A 1 279 ? -11.091 5.300 27.090 1.00 98.44 279 LYS A O 1
ATOM 2231 N N . PHE A 1 280 ? -11.854 3.617 28.346 1.00 98.00 280 PHE A N 1
ATOM 2232 C CA . PHE A 1 280 ? -11.613 2.607 27.311 1.00 98.00 280 PHE A CA 1
ATOM 2233 C C . PHE A 1 280 ? -12.428 2.860 26.032 1.00 98.00 280 PHE A C 1
ATOM 2235 O O . PHE A 1 280 ? -11.896 2.678 24.941 1.00 98.00 280 PHE A O 1
ATOM 2242 N N . LYS A 1 281 ? -13.681 3.332 26.124 1.00 97.75 281 LYS A N 1
ATOM 2243 C CA . LYS A 1 281 ? -14.462 3.747 24.941 1.00 97.75 281 LYS A CA 1
ATOM 2244 C C . LYS A 1 281 ? -13.811 4.922 24.203 1.00 97.75 281 LYS A C 1
ATOM 2246 O O . LYS A 1 281 ? -13.875 4.965 22.977 1.00 97.75 281 LYS A O 1
ATOM 2251 N N . GLU A 1 282 ? -13.204 5.865 24.918 1.00 98.19 282 GLU A N 1
ATOM 2252 C CA . GLU A 1 282 ? -12.493 7.004 24.328 1.00 98.19 282 GLU A CA 1
ATOM 2253 C C . GLU A 1 282 ? -11.153 6.587 23.699 1.00 98.19 282 GLU A C 1
ATOM 2255 O O . GLU A 1 282 ? -10.881 6.940 22.553 1.00 98.19 282 GLU A O 1
ATOM 2260 N N . ASP A 1 283 ? -10.354 5.773 24.393 1.00 98.19 283 ASP A N 1
ATOM 2261 C CA . ASP A 1 283 ? -9.065 5.268 23.905 1.00 98.19 283 ASP A CA 1
ATOM 2262 C C . ASP A 1 283 ? -9.222 4.341 22.691 1.00 98.19 283 ASP A C 1
ATOM 2264 O O . ASP A 1 283 ? -8.410 4.394 21.767 1.00 98.19 283 ASP A O 1
ATOM 2268 N N . ILE A 1 284 ? -10.280 3.520 22.651 1.00 98.31 284 ILE A N 1
ATOM 2269 C CA . ILE A 1 284 ? -10.626 2.713 21.472 1.00 98.31 284 ILE A CA 1
ATOM 2270 C C . ILE A 1 284 ? -10.997 3.630 20.301 1.00 98.31 284 ILE A C 1
ATOM 2272 O O . ILE A 1 284 ? -10.456 3.449 19.214 1.00 98.31 284 ILE A O 1
ATOM 2276 N N . LYS A 1 285 ? -11.849 4.646 20.511 1.00 98.25 285 LYS A N 1
ATOM 2277 C CA . LYS A 1 285 ? -12.199 5.622 19.461 1.00 98.25 285 LYS A CA 1
ATOM 2278 C C . LYS A 1 285 ? -10.975 6.365 18.926 1.00 98.25 285 LYS A C 1
ATOM 2280 O O . LYS A 1 285 ? -10.824 6.465 17.716 1.00 98.25 285 LYS A O 1
ATOM 2285 N N . LYS A 1 286 ? -10.081 6.837 19.801 1.00 98.50 286 LYS A N 1
ATOM 2286 C CA . LYS A 1 286 ? -8.816 7.478 19.401 1.00 98.50 286 LYS A CA 1
ATOM 2287 C C . LYS A 1 286 ? -7.977 6.541 18.534 1.00 98.50 286 LYS A C 1
ATOM 2289 O O . LYS A 1 286 ? -7.664 6.890 17.405 1.00 98.50 286 LYS A O 1
ATOM 2294 N N . ARG A 1 287 ? -7.718 5.314 19.005 1.00 98.19 287 ARG A N 1
ATOM 2295 C CA . ARG A 1 287 ? -6.945 4.304 18.257 1.00 98.19 287 ARG A CA 1
ATOM 2296 C C . ARG A 1 287 ? -7.554 3.958 16.898 1.00 98.19 287 ARG A C 1
ATOM 2298 O O . ARG A 1 287 ? -6.798 3.800 15.947 1.00 98.19 287 ARG A O 1
ATOM 2305 N N . VAL A 1 288 ? -8.882 3.853 16.805 1.00 98.38 288 VAL A N 1
ATOM 2306 C CA . VAL A 1 288 ? -9.588 3.644 15.531 1.00 98.38 288 VAL A CA 1
ATOM 2307 C C . VAL A 1 288 ? -9.355 4.841 14.609 1.00 98.38 288 VAL A C 1
ATOM 2309 O O . VAL A 1 288 ? -8.736 4.657 13.564 1.00 98.38 288 VAL A O 1
ATOM 2312 N N . ASN A 1 289 ? -9.709 6.057 15.033 1.00 98.12 289 ASN A N 1
ATOM 2313 C CA . ASN A 1 289 ? -9.552 7.279 14.236 1.00 98.12 289 ASN A CA 1
ATOM 2314 C C . ASN A 1 289 ? -8.095 7.515 13.781 1.00 98.12 289 ASN A C 1
ATOM 2316 O O . ASN A 1 289 ? -7.855 7.893 12.635 1.00 98.12 289 ASN A O 1
ATOM 2320 N N . ASP A 1 290 ? -7.116 7.282 14.661 1.00 98.25 290 ASP A N 1
ATOM 2321 C CA . ASP A 1 290 ? -5.688 7.407 14.352 1.00 98.25 290 ASP A CA 1
ATOM 2322 C C . ASP A 1 290 ? -5.248 6.357 13.318 1.00 98.25 290 ASP A C 1
ATOM 2324 O O . ASP A 1 290 ? -4.490 6.672 12.398 1.00 98.25 290 ASP A O 1
ATOM 2328 N N . SER A 1 291 ? -5.751 5.120 13.426 1.00 98.25 291 SER A N 1
ATOM 2329 C CA . SER A 1 291 ? -5.467 4.050 12.460 1.00 98.25 291 SER A CA 1
ATOM 2330 C C . SER A 1 291 ? -6.135 4.282 11.101 1.00 98.25 291 SER A C 1
ATOM 2332 O O . SER A 1 291 ? -5.490 4.088 10.075 1.00 98.25 291 SER A O 1
ATOM 2334 N N . GLU A 1 292 ? -7.375 4.775 11.073 1.00 98.25 292 GLU A N 1
ATOM 2335 C CA . GLU A 1 292 ? -8.086 5.153 9.847 1.00 98.25 292 GLU A CA 1
ATOM 2336 C C . GLU A 1 292 ? -7.368 6.304 9.141 1.00 98.25 292 GLU A C 1
ATOM 2338 O O . GLU A 1 292 ? -7.075 6.211 7.950 1.00 98.25 292 GLU A O 1
ATOM 2343 N N . LYS A 1 293 ? -6.983 7.351 9.882 1.00 98.50 293 LYS A N 1
ATOM 2344 C CA . LYS A 1 293 ? -6.195 8.471 9.353 1.00 98.50 293 LYS A CA 1
ATOM 2345 C C . LYS A 1 293 ? -4.852 8.008 8.782 1.00 98.50 293 LYS A C 1
ATOM 2347 O O . LYS A 1 293 ? -4.467 8.465 7.707 1.00 98.50 293 LYS A O 1
ATOM 2352 N N . TYR A 1 294 ? -4.158 7.097 9.466 1.00 98.44 294 TYR A N 1
ATOM 2353 C CA . TYR A 1 294 ? -2.908 6.512 8.973 1.00 98.44 294 TYR A CA 1
ATOM 2354 C C . TYR A 1 294 ? -3.121 5.682 7.698 1.00 98.44 294 TYR A C 1
ATOM 2356 O O . TYR A 1 294 ? -2.344 5.815 6.753 1.00 98.44 294 TYR A O 1
ATOM 2364 N N . MET A 1 295 ? -4.178 4.863 7.640 1.00 98.38 295 MET A N 1
ATOM 2365 C CA . MET A 1 295 ? -4.522 4.097 6.437 1.00 98.38 295 MET A CA 1
ATOM 2366 C C . MET A 1 295 ? -4.856 5.018 5.263 1.00 98.38 295 MET A C 1
ATOM 2368 O O . MET A 1 295 ? -4.281 4.829 4.200 1.00 98.38 295 MET A O 1
ATOM 2372 N N . ILE A 1 296 ? -5.676 6.057 5.458 1.00 98.38 296 ILE A N 1
ATOM 2373 C CA . ILE A 1 296 ? -6.001 7.045 4.414 1.00 98.38 296 ILE A CA 1
ATOM 2374 C C . ILE A 1 296 ? -4.725 7.707 3.879 1.00 98.38 296 ILE A C 1
ATOM 2376 O O . ILE A 1 296 ? -4.511 7.724 2.670 1.00 98.38 296 ILE A O 1
ATOM 2380 N N . GLN A 1 297 ? -3.835 8.176 4.761 1.00 98.44 297 GLN A N 1
ATOM 2381 C CA . GLN A 1 297 ? -2.556 8.775 4.356 1.00 98.44 297 GLN A CA 1
ATOM 2382 C C . GLN A 1 297 ? -1.652 7.791 3.598 1.00 98.44 297 GLN A C 1
ATOM 2384 O O . GLN A 1 297 ? -0.949 8.191 2.671 1.00 98.44 297 GLN A O 1
ATOM 2389 N N . LYS A 1 298 ? -1.657 6.503 3.966 1.00 98.44 298 LYS A N 1
ATOM 2390 C CA . LYS A 1 298 ? -0.902 5.462 3.253 1.00 98.44 298 LYS A CA 1
ATOM 2391 C C . LYS A 1 298 ? -1.522 5.077 1.911 1.00 98.44 298 LYS A C 1
ATOM 2393 O O . LYS A 1 298 ? -0.761 4.822 0.982 1.00 98.44 298 LYS A O 1
ATOM 2398 N N . THR A 1 299 ? -2.847 5.078 1.794 1.00 98.44 299 THR A N 1
ATOM 2399 C CA . THR A 1 299 ? -3.554 4.869 0.526 1.00 98.44 299 THR A CA 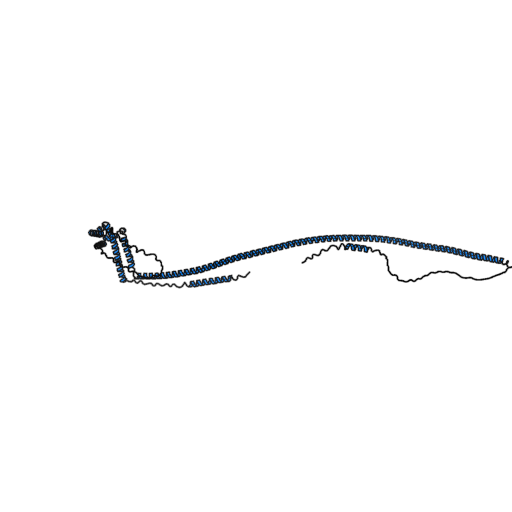1
ATOM 2400 C C . THR A 1 299 ? -3.259 6.015 -0.435 1.00 98.44 299 THR A C 1
ATOM 2402 O O . THR A 1 299 ? -2.707 5.757 -1.497 1.00 98.44 299 THR A O 1
ATOM 2405 N N . GLN A 1 300 ? -3.475 7.266 -0.014 1.00 98.50 300 GLN A N 1
ATOM 2406 C CA . GLN A 1 300 ? -3.193 8.465 -0.818 1.00 98.50 300 GLN A CA 1
ATOM 2407 C C . GLN A 1 300 ? -1.741 8.499 -1.310 1.00 98.50 300 GLN A C 1
ATOM 2409 O O . GLN A 1 300 ? -1.490 8.633 -2.499 1.00 98.50 300 GLN A O 1
ATOM 2414 N N . HIS A 1 301 ? -0.773 8.259 -0.421 1.00 98.50 301 HIS A N 1
ATOM 2415 C CA . HIS A 1 301 ? 0.640 8.212 -0.804 1.00 98.50 301 HIS A CA 1
ATOM 2416 C C . HIS A 1 301 ? 0.967 7.075 -1.795 1.00 98.50 301 HIS A C 1
ATOM 2418 O O . HIS A 1 301 ? 1.861 7.220 -2.628 1.00 98.50 301 HIS A O 1
ATOM 2424 N N . SER A 1 302 ? 0.251 5.947 -1.731 1.00 98.19 302 SER A N 1
ATOM 2425 C CA . SER A 1 302 ? 0.385 4.863 -2.711 1.00 98.19 302 SER A CA 1
ATOM 2426 C C . SER A 1 302 ? -0.269 5.208 -4.052 1.00 98.19 302 SER A C 1
ATOM 2428 O O . SER A 1 302 ? 0.248 4.798 -5.088 1.00 98.19 302 SER A O 1
ATOM 2430 N N . GLU A 1 303 ? -1.380 5.947 -4.042 1.00 98.38 303 GLU A N 1
ATOM 2431 C CA . GLU A 1 303 ? -2.058 6.462 -5.238 1.00 98.38 303 GLU A CA 1
ATOM 2432 C C . GLU A 1 303 ? -1.194 7.524 -5.940 1.00 98.38 303 GLU A C 1
ATOM 2434 O O . GLU A 1 303 ? -1.011 7.444 -7.154 1.00 98.38 303 GLU A O 1
ATOM 2439 N N . ASP A 1 304 ? -0.571 8.437 -5.184 1.00 98.50 304 ASP A N 1
ATOM 2440 C CA . ASP A 1 304 ? 0.389 9.434 -5.685 1.00 98.50 304 ASP A CA 1
ATOM 2441 C C . ASP A 1 304 ? 1.582 8.765 -6.391 1.00 98.50 304 ASP A C 1
ATOM 2443 O O . ASP A 1 304 ? 1.905 9.102 -7.532 1.00 98.50 304 ASP A O 1
ATOM 2447 N N . ILE A 1 305 ? 2.216 7.777 -5.743 1.00 98.56 305 ILE A N 1
ATOM 2448 C CA . ILE A 1 305 ? 3.334 7.013 -6.325 1.00 98.56 305 ILE A CA 1
ATOM 2449 C C . ILE A 1 305 ? 2.874 6.237 -7.566 1.00 98.56 305 ILE A C 1
ATOM 2451 O O . ILE A 1 305 ? 3.576 6.207 -8.576 1.00 98.56 305 ILE A O 1
ATOM 2455 N N . GLN A 1 306 ? 1.687 5.625 -7.530 1.00 98.38 306 GLN A N 1
ATOM 2456 C CA . GLN A 1 306 ? 1.150 4.902 -8.682 1.00 98.38 306 GLN A CA 1
ATOM 2457 C C . GLN A 1 306 ? 0.858 5.845 -9.861 1.00 98.38 306 GLN A C 1
ATOM 2459 O O . GLN A 1 306 ? 1.103 5.468 -11.007 1.00 98.38 306 GLN A O 1
ATOM 2464 N N . ALA A 1 307 ? 0.384 7.066 -9.603 1.00 98.44 307 ALA A N 1
ATOM 2465 C CA . ALA A 1 307 ? 0.172 8.088 -10.625 1.00 98.44 307 ALA A CA 1
ATOM 2466 C C . ALA A 1 307 ? 1.498 8.590 -11.226 1.00 98.44 307 ALA A C 1
ATOM 2468 O O . ALA A 1 307 ? 1.590 8.721 -12.448 1.00 98.44 307 ALA A O 1
ATOM 2469 N N . GLN A 1 308 ? 2.529 8.801 -10.399 1.00 98.50 308 GLN A N 1
ATOM 2470 C CA . GLN A 1 308 ? 3.882 9.170 -10.843 1.00 98.50 308 GLN A CA 1
ATOM 2471 C C . GLN A 1 308 ? 4.491 8.086 -11.742 1.00 98.50 308 GLN A C 1
ATOM 2473 O O . GLN A 1 308 ? 4.819 8.365 -12.893 1.00 98.50 308 GLN A O 1
ATOM 2478 N N . LEU A 1 309 ? 4.516 6.827 -11.289 1.00 98.44 309 LEU A N 1
ATOM 2479 C CA . LEU A 1 309 ? 5.030 5.698 -12.077 1.00 98.44 309 LEU A CA 1
ATOM 2480 C C . LEU A 1 309 ? 4.235 5.472 -13.377 1.00 98.44 309 LEU A C 1
ATOM 2482 O O . LEU A 1 309 ? 4.809 5.124 -14.407 1.00 98.44 309 LEU A O 1
ATOM 2486 N N . GLN A 1 310 ? 2.915 5.700 -13.371 1.00 98.50 310 GLN A N 1
ATOM 2487 C CA . GLN A 1 310 ? 2.106 5.670 -14.597 1.00 98.50 310 GLN A CA 1
ATOM 2488 C C . GLN A 1 310 ? 2.416 6.823 -15.556 1.00 98.50 310 GLN A C 1
ATOM 2490 O O . GLN A 1 310 ? 2.169 6.680 -16.754 1.00 98.50 310 GLN A O 1
ATOM 2495 N N . GLN A 1 311 ? 2.888 7.966 -15.062 1.00 98.44 311 GLN A N 1
ATOM 2496 C CA . GLN A 1 311 ? 3.292 9.090 -15.899 1.00 98.44 311 GLN A CA 1
ATOM 2497 C C . GLN A 1 311 ? 4.684 8.844 -16.491 1.00 98.44 311 GLN A C 1
ATOM 2499 O O . GLN A 1 311 ? 4.827 8.859 -17.711 1.00 98.44 311 GLN A O 1
ATOM 2504 N N . GLU A 1 312 ? 5.656 8.449 -15.666 1.00 98.06 312 GLU A N 1
ATOM 2505 C CA . GLU A 1 312 ? 6.995 8.030 -16.106 1.00 98.06 312 GLU A CA 1
ATOM 2506 C C . GLU A 1 312 ? 6.936 6.912 -17.162 1.00 98.06 312 GLU A C 1
ATOM 2508 O O . GLU A 1 312 ? 7.640 6.970 -18.171 1.00 98.06 312 GLU A O 1
ATOM 2513 N N . ALA A 1 313 ? 6.044 5.927 -17.000 1.00 98.12 313 ALA A N 1
ATOM 2514 C CA . ALA A 1 313 ? 5.834 4.862 -17.984 1.00 98.12 313 ALA A CA 1
ATOM 2515 C C . ALA A 1 313 ? 5.282 5.368 -19.335 1.00 98.12 313 ALA A C 1
ATOM 2517 O O . ALA A 1 313 ? 5.629 4.822 -20.385 1.00 98.12 313 ALA A O 1
ATOM 2518 N N . LYS A 1 314 ? 4.442 6.414 -19.341 1.00 98.56 314 LYS A N 1
ATOM 2519 C CA . LYS A 1 314 ? 3.959 7.048 -20.584 1.00 98.56 314 LYS A CA 1
ATOM 2520 C C . LYS A 1 314 ? 5.064 7.863 -21.243 1.00 98.56 314 LYS A C 1
ATOM 2522 O O . LYS A 1 314 ? 5.259 7.738 -22.449 1.00 98.56 314 LYS A O 1
ATOM 2527 N N . ASP A 1 315 ? 5.797 8.648 -20.460 1.00 98.44 315 ASP A N 1
ATOM 2528 C CA . ASP A 1 315 ? 6.816 9.566 -20.969 1.00 98.44 315 ASP A CA 1
ATOM 2529 C C . ASP A 1 315 ? 8.033 8.802 -21.507 1.00 98.44 315 ASP A C 1
ATOM 2531 O O . ASP A 1 315 ? 8.495 9.075 -22.613 1.00 98.44 315 ASP A O 1
ATOM 2535 N N . THR A 1 316 ? 8.482 7.749 -20.817 1.00 98.00 316 THR A N 1
ATOM 2536 C CA . THR A 1 316 ? 9.506 6.823 -21.343 1.00 98.00 316 THR A CA 1
ATOM 2537 C C . THR A 1 316 ? 9.044 6.104 -22.613 1.00 98.00 316 THR A C 1
ATOM 2539 O O . THR A 1 316 ? 9.818 6.003 -23.567 1.00 98.00 316 THR A O 1
ATOM 2542 N N . THR A 1 317 ? 7.778 5.677 -22.686 1.00 98.50 317 THR A N 1
ATOM 2543 C CA . THR A 1 317 ? 7.198 5.092 -23.909 1.00 98.50 317 THR A CA 1
ATOM 2544 C C . THR A 1 317 ? 7.173 6.105 -25.060 1.00 98.50 317 THR A C 1
ATOM 2546 O O . THR A 1 317 ? 7.560 5.775 -26.181 1.00 98.50 317 THR A O 1
ATOM 2549 N N . HIS A 1 318 ? 6.763 7.351 -24.809 1.00 98.62 318 HIS A N 1
ATOM 2550 C CA . HIS A 1 318 ? 6.737 8.416 -25.815 1.00 98.62 318 HIS A CA 1
ATOM 2551 C C . HIS A 1 318 ? 8.144 8.781 -26.314 1.00 98.62 318 HIS A C 1
ATOM 2553 O O . HIS A 1 318 ? 8.359 8.893 -27.525 1.00 98.62 318 HIS A O 1
ATOM 2559 N N . ASN A 1 319 ? 9.113 8.883 -25.401 1.00 98.38 319 ASN A N 1
ATOM 2560 C CA . ASN A 1 319 ? 10.517 9.123 -25.726 1.00 98.38 319 ASN A CA 1
ATOM 2561 C C . ASN A 1 319 ? 11.098 7.982 -26.575 1.00 98.38 319 ASN A C 1
ATOM 2563 O O . ASN A 1 319 ? 11.771 8.250 -27.569 1.00 98.38 319 ASN A O 1
ATOM 2567 N N . TYR A 1 320 ? 10.781 6.721 -26.252 1.00 98.50 320 TYR A N 1
ATOM 2568 C CA . TYR A 1 320 ? 11.184 5.559 -27.051 1.00 98.50 320 TYR A CA 1
ATOM 2569 C C . TYR A 1 320 ? 10.645 5.622 -28.489 1.00 98.50 320 TYR A C 1
ATOM 2571 O O . TYR A 1 320 ? 11.422 5.485 -29.434 1.00 98.50 320 TYR A O 1
ATOM 2579 N N . TRP A 1 321 ? 9.345 5.881 -28.678 1.00 98.62 321 TRP A N 1
ATOM 2580 C CA . TRP A 1 321 ? 8.758 6.006 -30.021 1.00 98.62 321 TRP A CA 1
ATOM 2581 C C . TRP A 1 321 ? 9.353 7.175 -30.814 1.00 98.62 321 TRP A C 1
ATOM 2583 O O . TRP A 1 321 ? 9.614 7.035 -32.008 1.00 98.62 321 TRP A O 1
ATOM 2593 N N . THR A 1 322 ? 9.610 8.301 -30.148 1.00 98.44 322 THR A N 1
ATOM 2594 C CA . THR A 1 322 ? 10.212 9.492 -30.763 1.00 98.44 322 THR A CA 1
ATOM 2595 C C . THR A 1 322 ? 11.649 9.224 -31.217 1.00 98.44 322 THR A C 1
ATOM 2597 O O . THR A 1 322 ? 12.011 9.551 -32.347 1.00 98.44 322 THR A O 1
ATOM 2600 N N . LEU A 1 323 ? 12.459 8.573 -30.378 1.00 98.50 323 LEU A N 1
ATOM 2601 C CA . LEU A 1 323 ? 13.835 8.192 -30.708 1.00 98.50 323 LEU A CA 1
ATOM 2602 C C . LEU A 1 323 ? 13.888 7.125 -31.817 1.00 98.50 323 LEU A C 1
ATOM 2604 O O . LEU A 1 323 ? 14.750 7.182 -32.695 1.00 98.50 323 LEU A O 1
ATOM 2608 N N . LEU A 1 324 ? 12.941 6.181 -31.822 1.00 98.50 324 LEU A N 1
ATOM 2609 C CA . LEU A 1 324 ? 12.812 5.174 -32.875 1.00 98.50 324 LEU A CA 1
ATOM 2610 C C . LEU A 1 324 ? 12.499 5.809 -34.240 1.00 98.50 324 LEU A C 1
ATOM 2612 O O . LEU A 1 324 ? 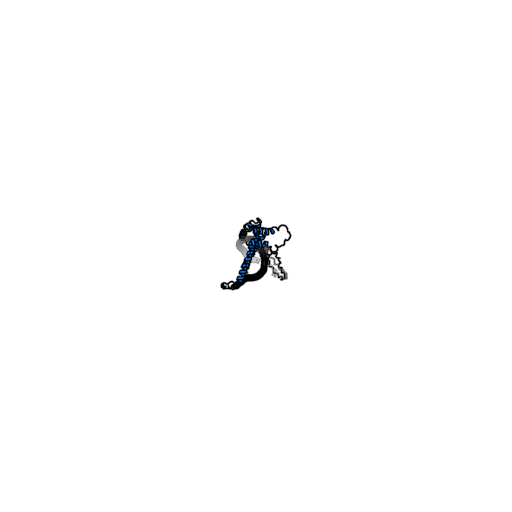13.153 5.462 -35.224 1.00 98.50 324 LEU A O 1
ATOM 2616 N N . ASP A 1 325 ? 11.560 6.758 -34.311 1.00 98.50 325 ASP A N 1
ATOM 2617 C CA . ASP A 1 325 ? 11.255 7.477 -35.558 1.00 98.50 325 ASP A CA 1
ATOM 2618 C C . ASP A 1 325 ? 12.450 8.316 -36.041 1.00 98.50 325 ASP A C 1
ATOM 2620 O O . ASP A 1 325 ? 12.823 8.243 -37.213 1.00 98.50 325 ASP A O 1
ATOM 2624 N N . GLN A 1 326 ? 13.143 9.014 -35.131 1.00 98.25 326 GLN A N 1
ATOM 2625 C CA . GLN A 1 326 ? 14.380 9.742 -35.446 1.00 98.25 326 GLN A CA 1
ATOM 2626 C C . GLN A 1 326 ? 15.462 8.823 -36.036 1.00 98.25 326 GLN A C 1
ATOM 2628 O O . GLN A 1 326 ? 16.072 9.162 -37.055 1.00 98.25 326 GLN A O 1
ATOM 2633 N N . HIS A 1 327 ? 15.685 7.642 -35.449 1.00 98.00 327 HIS A N 1
ATOM 2634 C CA . HIS A 1 327 ? 16.644 6.669 -35.975 1.00 98.00 327 HIS A CA 1
ATOM 2635 C C . HIS A 1 327 ? 16.216 6.089 -37.330 1.00 98.00 327 HIS A C 1
ATOM 2637 O O . HIS A 1 327 ? 17.054 5.986 -38.226 1.00 98.00 327 HIS A O 1
ATOM 2643 N N . LEU A 1 328 ? 14.933 5.770 -37.531 1.00 98.50 328 LEU A N 1
ATOM 2644 C CA . LEU A 1 328 ? 14.413 5.289 -38.820 1.00 98.50 328 LEU A CA 1
ATOM 2645 C C . LEU A 1 328 ? 14.505 6.366 -39.915 1.00 98.50 328 LEU A C 1
ATOM 2647 O O . LEU A 1 328 ? 14.865 6.067 -41.058 1.00 98.50 328 LEU A O 1
ATOM 2651 N N . ALA A 1 329 ? 14.241 7.630 -39.575 1.00 98.31 329 ALA A N 1
ATOM 2652 C CA . ALA A 1 329 ? 14.410 8.765 -40.474 1.00 98.31 329 ALA A CA 1
ATOM 2653 C C . ALA A 1 329 ? 15.886 8.972 -40.852 1.00 98.31 329 ALA A C 1
ATOM 2655 O O . ALA A 1 329 ? 16.199 9.112 -42.040 1.00 98.31 329 ALA A O 1
ATOM 2656 N N . ALA A 1 330 ? 16.799 8.929 -39.876 1.00 98.00 330 ALA A N 1
ATOM 2657 C CA . ALA A 1 330 ? 18.240 9.018 -40.108 1.00 98.00 330 ALA A CA 1
ATOM 2658 C C . ALA A 1 330 ? 18.757 7.847 -40.963 1.00 98.00 330 ALA A C 1
ATOM 2660 O O . ALA A 1 330 ? 19.483 8.067 -41.934 1.00 98.00 330 ALA A O 1
ATOM 2661 N N . GLU A 1 331 ? 18.331 6.610 -40.687 1.00 98.38 331 GLU A N 1
ATOM 2662 C CA . GLU A 1 331 ? 18.715 5.439 -41.482 1.00 98.38 331 GLU A CA 1
ATOM 2663 C C . GLU A 1 331 ? 18.221 5.558 -42.933 1.00 98.38 331 GLU A C 1
ATOM 2665 O O . GLU A 1 331 ? 18.978 5.329 -43.879 1.00 98.38 331 GLU A O 1
ATOM 2670 N N . LYS A 1 332 ? 16.972 5.997 -43.136 1.00 98.56 332 LYS A N 1
ATOM 2671 C CA . LYS A 1 332 ? 16.401 6.256 -44.466 1.00 98.56 332 LYS A CA 1
ATOM 2672 C C . LYS A 1 332 ? 17.175 7.341 -45.221 1.00 98.56 332 LYS A C 1
ATOM 2674 O O . LYS A 1 332 ? 17.406 7.195 -46.427 1.00 98.56 332 LYS A O 1
ATOM 2679 N N . GLN A 1 333 ? 17.621 8.398 -44.538 1.00 98.31 333 GLN A N 1
ATOM 2680 C CA . GLN A 1 333 ? 18.512 9.399 -45.129 1.00 98.31 333 GLN A CA 1
ATOM 2681 C C . GLN A 1 333 ? 19.866 8.789 -45.510 1.00 98.31 333 GLN A C 1
ATOM 2683 O O . GLN A 1 333 ? 20.289 8.961 -46.651 1.00 98.31 333 GLN A O 1
ATOM 2688 N N . LEU A 1 334 ? 20.518 8.035 -44.620 1.00 98.19 334 LEU A N 1
ATOM 2689 C CA . LEU A 1 334 ? 21.814 7.397 -44.884 1.00 98.19 334 LEU A CA 1
ATOM 2690 C C . LEU A 1 334 ? 21.745 6.392 -46.043 1.00 98.19 334 LEU A C 1
ATOM 2692 O O . LEU A 1 334 ? 22.588 6.447 -46.937 1.00 98.19 334 LEU A O 1
ATOM 2696 N N . ARG A 1 335 ? 20.703 5.551 -46.110 1.00 98.50 335 ARG A N 1
ATOM 2697 C CA . ARG A 1 335 ? 20.429 4.674 -47.266 1.00 98.50 335 ARG A CA 1
ATOM 2698 C C . ARG A 1 335 ? 20.285 5.482 -48.564 1.00 98.50 335 ARG A C 1
ATOM 2700 O O . ARG A 1 335 ? 20.825 5.089 -49.593 1.00 98.50 335 ARG A O 1
ATOM 2707 N N . THR A 1 336 ? 19.621 6.639 -48.513 1.00 98.50 336 THR A N 1
ATOM 2708 C CA . THR A 1 336 ? 19.463 7.536 -49.674 1.00 98.50 336 THR A CA 1
ATOM 2709 C C . THR A 1 336 ? 20.780 8.216 -50.075 1.00 98.50 336 THR A C 1
ATOM 2711 O O . THR A 1 336 ? 21.071 8.314 -51.267 1.00 98.50 336 THR A O 1
ATOM 2714 N N . ARG A 1 337 ? 21.603 8.660 -49.110 1.00 98.25 337 ARG A N 1
ATOM 2715 C CA . ARG A 1 337 ? 22.957 9.197 -49.358 1.00 98.25 337 ARG A CA 1
ATOM 2716 C C . ARG A 1 337 ? 23.843 8.124 -50.003 1.00 98.25 337 ARG A C 1
ATOM 2718 O O . ARG A 1 337 ? 24.450 8.387 -51.036 1.00 98.25 337 ARG A O 1
ATOM 2725 N N . LYS A 1 338 ? 23.833 6.901 -49.458 1.00 98.31 338 LYS A N 1
ATOM 2726 C CA . LYS A 1 338 ? 24.568 5.743 -49.985 1.00 98.31 338 LYS A CA 1
ATOM 2727 C C . LYS A 1 338 ? 24.216 5.461 -51.452 1.00 98.31 338 LYS A C 1
ATOM 2729 O O . LYS A 1 338 ? 25.115 5.465 -52.283 1.00 98.31 338 LYS A O 1
ATOM 2734 N N . ILE A 1 339 ? 22.929 5.305 -51.783 1.00 98.50 339 ILE A N 1
ATOM 2735 C CA . ILE A 1 339 ? 22.485 5.009 -53.161 1.00 98.50 339 ILE A CA 1
ATOM 2736 C C . ILE A 1 339 ? 22.914 6.111 -54.147 1.00 98.50 339 ILE A C 1
ATOM 2738 O O . ILE A 1 339 ? 23.303 5.809 -55.274 1.00 98.50 339 ILE A O 1
ATOM 2742 N N . LYS A 1 340 ? 22.897 7.389 -53.735 1.00 98.56 340 LYS A N 1
ATOM 2743 C CA . LYS A 1 340 ? 23.402 8.498 -54.567 1.00 98.56 340 LYS A CA 1
ATOM 2744 C C . LYS A 1 340 ? 24.903 8.377 -54.847 1.00 98.56 340 LYS A C 1
ATOM 2746 O O . LYS A 1 340 ? 25.305 8.557 -55.992 1.00 98.56 340 LYS A O 1
ATOM 2751 N N . ILE A 1 341 ? 25.706 8.051 -53.833 1.00 98.31 341 ILE A N 1
ATOM 2752 C CA . ILE A 1 341 ? 27.163 7.885 -53.963 1.00 98.31 341 ILE A CA 1
ATOM 2753 C C . ILE A 1 341 ? 27.496 6.649 -54.813 1.00 98.31 341 ILE A C 1
ATOM 2755 O O . ILE A 1 341 ? 28.343 6.726 -55.698 1.00 98.31 341 ILE A O 1
ATOM 2759 N N . GLU A 1 342 ? 26.791 5.530 -54.617 1.00 97.75 342 GLU A N 1
ATOM 2760 C CA . GLU A 1 342 ? 26.944 4.321 -55.443 1.00 97.75 342 GLU A CA 1
ATOM 2761 C C . GLU A 1 342 ? 26.595 4.594 -56.918 1.00 97.75 342 GLU A C 1
ATOM 2763 O O . GLU A 1 342 ? 27.334 4.178 -57.810 1.00 97.75 342 GLU A O 1
ATOM 2768 N N . ALA A 1 343 ? 25.536 5.365 -57.191 1.00 98.44 343 ALA A N 1
ATOM 2769 C CA . ALA A 1 343 ? 25.178 5.781 -58.548 1.00 98.44 343 ALA A CA 1
ATOM 2770 C C . ALA A 1 343 ? 26.195 6.762 -59.168 1.00 98.44 343 ALA A C 1
ATOM 2772 O O . ALA A 1 343 ? 26.502 6.656 -60.356 1.00 98.44 343 ALA A O 1
ATOM 2773 N N . GLN A 1 344 ? 26.749 7.695 -58.383 1.00 97.94 344 GLN A N 1
ATOM 2774 C CA . GLN A 1 344 ? 27.824 8.590 -58.830 1.00 97.94 344 GLN A CA 1
ATOM 2775 C C . GLN A 1 344 ? 29.093 7.807 -59.189 1.00 97.94 344 GLN A C 1
ATOM 2777 O O . GLN A 1 344 ? 29.652 8.033 -60.263 1.00 97.94 344 GLN A O 1
ATOM 2782 N N . LEU A 1 345 ? 29.495 6.853 -58.342 1.00 98.00 345 LEU A N 1
ATOM 2783 C CA . LEU A 1 345 ? 30.644 5.977 -58.570 1.00 98.00 345 LEU A CA 1
ATOM 2784 C C . LEU A 1 345 ? 30.450 5.099 -59.813 1.00 98.00 345 LEU A C 1
ATOM 2786 O O . LEU A 1 345 ? 31.349 5.032 -60.645 1.00 98.00 345 LEU A O 1
ATOM 2790 N N . ALA A 1 346 ? 29.273 4.490 -59.991 1.00 98.06 346 ALA A N 1
ATOM 2791 C CA . ALA A 1 346 ? 28.958 3.707 -61.188 1.00 98.06 346 ALA A CA 1
ATOM 2792 C C . ALA A 1 346 ? 29.027 4.552 -62.475 1.00 98.06 346 ALA A C 1
ATOM 2794 O O . ALA A 1 346 ? 29.558 4.101 -63.486 1.00 98.06 346 ALA A O 1
ATOM 2795 N N . ASN A 1 347 ? 28.558 5.804 -62.431 1.00 98.25 347 ASN A N 1
ATOM 2796 C CA . ASN A 1 347 ? 28.677 6.755 -63.540 1.00 98.25 347 ASN A CA 1
ATOM 2797 C C . ASN A 1 347 ? 30.124 7.243 -63.774 1.00 98.25 347 ASN A C 1
ATOM 2799 O O . ASN A 1 347 ? 30.470 7.569 -64.906 1.00 98.25 347 ASN A O 1
ATOM 2803 N N . TRP A 1 348 ? 30.982 7.297 -62.751 1.00 98.38 348 TRP A N 1
ATOM 2804 C CA . TRP A 1 348 ? 32.416 7.566 -62.938 1.00 98.38 348 TRP A CA 1
ATOM 2805 C C . TRP A 1 348 ? 33.157 6.366 -63.533 1.00 98.38 348 TRP A C 1
ATOM 2807 O O . TRP A 1 348 ? 33.967 6.566 -64.432 1.00 98.38 348 TRP A O 1
ATOM 2817 N N . LEU A 1 349 ? 32.845 5.142 -63.096 1.00 98.19 349 LEU A N 1
ATOM 2818 C CA . LEU A 1 349 ? 33.394 3.913 -63.678 1.00 98.19 349 LEU A CA 1
ATOM 2819 C C . LEU A 1 349 ? 32.994 3.778 -65.151 1.00 98.19 349 LEU A C 1
ATOM 2821 O O . LEU A 1 349 ? 33.870 3.686 -65.998 1.00 98.19 349 LEU A O 1
ATOM 2825 N N . ALA A 1 350 ? 31.705 3.915 -65.480 1.00 98.38 350 ALA A N 1
ATOM 2826 C CA . ALA A 1 350 ? 31.234 3.844 -66.866 1.00 98.38 350 ALA A CA 1
ATOM 2827 C C . ALA A 1 350 ? 31.894 4.886 -67.793 1.00 98.38 350 ALA A C 1
ATOM 2829 O O . ALA A 1 350 ? 32.135 4.601 -68.962 1.00 98.38 350 ALA A O 1
ATOM 2830 N N . LYS A 1 351 ? 32.215 6.082 -67.275 1.00 98.38 351 LYS A N 1
ATOM 2831 C CA . LYS A 1 351 ? 32.984 7.094 -68.015 1.00 98.38 351 LYS A CA 1
ATOM 2832 C C . LYS A 1 351 ? 34.452 6.725 -68.167 1.00 98.38 351 LYS A C 1
ATOM 2834 O O . LYS A 1 351 ? 34.991 6.909 -69.244 1.00 98.38 351 LYS A O 1
ATOM 2839 N N . PHE A 1 352 ? 35.087 6.197 -67.124 1.00 98.56 352 PHE A N 1
ATOM 2840 C CA . PHE A 1 352 ? 36.467 5.728 -67.206 1.00 98.56 352 PHE A CA 1
ATOM 2841 C C . PHE A 1 352 ? 36.603 4.566 -68.201 1.00 98.56 352 PHE A C 1
ATOM 2843 O O . PHE A 1 352 ? 37.493 4.590 -69.043 1.00 98.56 352 PHE A O 1
ATOM 2850 N N . ASP A 1 353 ? 35.683 3.602 -68.165 1.00 98.50 353 ASP A N 1
ATOM 2851 C CA . ASP A 1 353 ? 35.645 2.473 -69.098 1.00 98.50 353 ASP A CA 1
ATOM 2852 C C . ASP A 1 353 ? 35.406 2.945 -70.548 1.00 98.50 353 ASP A C 1
ATOM 2854 O O . ASP A 1 353 ? 36.026 2.421 -71.474 1.00 98.50 353 ASP A O 1
ATOM 2858 N N . GLN A 1 354 ? 34.568 3.974 -70.750 1.00 98.38 354 GLN A N 1
ATOM 2859 C CA . GLN A 1 354 ? 34.389 4.630 -72.052 1.00 98.38 354 GLN A CA 1
ATOM 2860 C C . GLN A 1 354 ? 35.662 5.365 -72.505 1.00 98.38 354 GLN A C 1
ATOM 2862 O O . GLN A 1 354 ? 36.149 5.090 -73.599 1.00 98.38 354 GLN A O 1
ATOM 2867 N N . ASP A 1 355 ? 36.221 6.256 -71.679 1.00 98.44 355 ASP A N 1
ATOM 2868 C CA . ASP A 1 355 ? 37.424 7.042 -71.992 1.00 98.44 355 ASP A CA 1
ATOM 2869 C C . ASP A 1 355 ? 38.615 6.119 -72.329 1.00 98.44 355 ASP A C 1
ATOM 2871 O O . ASP A 1 355 ? 39.361 6.375 -73.274 1.00 98.44 355 ASP A O 1
ATOM 2875 N N . ILE A 1 356 ? 38.783 5.015 -71.588 1.00 98.19 356 ILE A N 1
ATOM 2876 C CA . ILE A 1 356 ? 39.803 3.989 -71.852 1.00 98.19 356 ILE A CA 1
ATOM 2877 C C . ILE A 1 356 ? 39.506 3.227 -73.149 1.00 98.19 356 ILE A C 1
ATOM 2879 O O . ILE A 1 356 ? 40.432 2.991 -73.924 1.00 98.19 356 ILE A O 1
ATOM 2883 N N . GLY A 1 357 ? 38.246 2.874 -73.420 1.00 98.19 357 GLY A N 1
ATOM 2884 C CA . GLY A 1 357 ? 37.840 2.239 -74.676 1.00 98.19 357 GLY A CA 1
ATOM 2885 C C . GLY A 1 357 ? 38.131 3.115 -75.898 1.00 98.19 357 GLY A C 1
ATOM 2886 O O . GLY A 1 357 ? 38.764 2.653 -76.847 1.00 98.19 357 GLY A O 1
ATOM 2887 N N . GLU A 1 358 ? 37.754 4.395 -75.845 1.00 97.81 358 GLU A N 1
ATOM 2888 C CA . GLU A 1 358 ? 38.037 5.378 -76.897 1.00 97.81 358 GLU A CA 1
ATOM 2889 C C . GLU A 1 358 ? 39.553 5.539 -77.112 1.00 97.81 358 GLU A C 1
ATOM 2891 O O . GLU A 1 358 ? 40.028 5.463 -78.250 1.00 97.81 358 GLU A O 1
ATOM 2896 N N . LYS A 1 359 ? 40.342 5.657 -76.033 1.00 98.19 359 LYS A N 1
ATOM 2897 C CA . LYS A 1 359 ? 41.811 5.757 -76.119 1.00 98.19 359 LYS A CA 1
ATOM 2898 C C . LYS A 1 359 ? 42.481 4.484 -76.636 1.00 98.19 359 LYS A C 1
ATOM 2900 O O . LYS A 1 359 ? 43.475 4.588 -77.353 1.00 98.19 359 LYS A O 1
ATOM 2905 N N . GLN A 1 360 ? 41.944 3.306 -76.324 1.00 98.06 360 GLN A N 1
ATOM 2906 C CA . GLN A 1 360 ? 42.423 2.042 -76.883 1.00 98.06 360 GLN A CA 1
ATOM 2907 C C . GLN A 1 360 ? 42.155 1.981 -78.394 1.00 98.06 360 GLN A C 1
ATOM 2909 O O . GLN A 1 360 ? 43.062 1.630 -79.146 1.00 98.06 360 GLN A O 1
ATOM 2914 N N . THR A 1 361 ? 40.968 2.391 -78.860 1.00 97.75 361 THR A N 1
ATOM 2915 C CA . THR A 1 361 ? 40.676 2.438 -80.306 1.00 97.75 361 THR A CA 1
ATOM 2916 C C . THR A 1 361 ? 41.537 3.458 -81.055 1.00 97.75 361 THR A C 1
ATOM 2918 O O . THR A 1 361 ? 42.074 3.134 -82.110 1.00 97.75 361 THR A O 1
ATOM 2921 N N . GLU A 1 362 ? 41.761 4.648 -80.486 1.00 97.75 362 GLU A N 1
ATOM 2922 C CA . GLU A 1 362 ? 42.666 5.660 -81.054 1.00 97.75 362 GLU A CA 1
ATOM 2923 C C . GLU A 1 362 ? 44.110 5.144 -81.142 1.00 97.75 362 GLU A C 1
ATOM 2925 O O . GLU A 1 362 ? 44.775 5.342 -82.157 1.00 97.75 362 GLU A O 1
ATOM 2930 N N . TYR A 1 363 ? 44.593 4.443 -80.110 1.00 98.00 363 TYR A N 1
ATOM 2931 C CA . TYR A 1 363 ? 45.919 3.826 -80.123 1.00 98.00 363 TYR A CA 1
ATOM 2932 C C . TYR A 1 363 ? 46.035 2.715 -81.178 1.00 98.00 363 TYR A C 1
ATOM 2934 O O . TYR A 1 363 ? 47.024 2.670 -81.907 1.00 98.00 363 TYR A O 1
ATOM 2942 N N . GLU A 1 364 ? 45.026 1.851 -81.306 1.00 97.81 364 GLU A N 1
ATOM 2943 C CA . GLU A 1 364 ? 45.006 0.797 -82.326 1.00 97.81 364 GLU A CA 1
ATOM 2944 C C . GLU A 1 364 ? 44.948 1.356 -83.753 1.00 97.81 364 GLU A C 1
ATOM 2946 O O . GLU A 1 364 ? 45.606 0.813 -84.638 1.00 97.81 364 GLU A O 1
ATOM 2951 N N . ASP A 1 365 ? 44.197 2.431 -83.997 1.00 97.62 365 ASP A N 1
ATOM 2952 C CA . ASP A 1 365 ? 44.137 3.078 -85.314 1.00 97.62 365 ASP A CA 1
ATOM 2953 C C . ASP A 1 365 ? 45.438 3.823 -85.653 1.00 97.62 365 ASP A C 1
ATOM 2955 O O . ASP A 1 365 ? 45.933 3.707 -86.775 1.00 97.62 365 ASP A O 1
ATOM 2959 N N . LEU A 1 366 ? 46.065 4.498 -84.682 1.00 97.50 366 LEU A N 1
ATOM 2960 C CA . LEU A 1 366 ? 47.402 5.082 -84.855 1.00 97.50 366 LEU A CA 1
ATOM 2961 C C . LEU A 1 366 ? 48.480 4.014 -85.094 1.00 97.50 366 LEU A C 1
ATOM 2963 O O . LEU A 1 366 ? 49.386 4.239 -85.894 1.00 97.50 366 LEU A O 1
ATOM 2967 N N . GLN A 1 367 ? 48.383 2.851 -84.444 1.00 97.62 367 GLN A N 1
ATOM 2968 C CA . GLN A 1 367 ? 49.304 1.733 -84.661 1.00 97.62 367 GLN A CA 1
ATOM 2969 C C . GLN A 1 367 ? 49.147 1.142 -86.072 1.00 97.62 367 GLN A C 1
ATOM 2971 O O . GLN A 1 367 ? 50.156 0.916 -86.735 1.00 97.62 367 GLN A O 1
ATOM 2976 N N . LYS A 1 368 ? 47.911 0.971 -86.573 1.00 97.50 368 LYS A N 1
ATOM 2977 C CA . LYS A 1 368 ? 47.650 0.544 -87.965 1.00 97.50 368 LYS A CA 1
ATOM 2978 C C . LYS A 1 368 ? 48.268 1.519 -88.968 1.00 97.50 368 LYS A C 1
ATOM 2980 O O . LYS A 1 368 ? 49.014 1.086 -89.839 1.00 97.50 368 LYS A O 1
ATOM 2985 N N . LEU A 1 369 ? 48.021 2.822 -88.802 1.00 97.44 369 LEU A N 1
ATOM 2986 C CA . LEU A 1 369 ? 48.588 3.863 -89.668 1.00 97.44 369 LEU A CA 1
ATOM 2987 C C . LEU A 1 369 ? 50.123 3.869 -89.632 1.00 97.44 369 LEU A C 1
ATOM 2989 O O . LEU A 1 369 ? 50.754 3.974 -90.678 1.00 97.44 369 LEU A O 1
ATOM 2993 N N . TYR A 1 370 ? 50.734 3.698 -88.456 1.00 97.50 370 TYR A N 1
ATOM 2994 C CA . TYR A 1 370 ? 52.188 3.572 -88.333 1.00 97.50 370 TYR A CA 1
ATOM 2995 C C . TYR A 1 370 ? 52.729 2.325 -89.050 1.00 97.50 370 TYR A C 1
ATOM 2997 O O . TYR A 1 370 ? 53.726 2.413 -89.766 1.00 97.50 370 TYR A O 1
ATOM 3005 N N . ASP A 1 371 ? 52.076 1.171 -88.896 1.00 97.44 371 ASP A N 1
ATOM 3006 C CA . ASP A 1 371 ? 52.488 -0.070 -89.556 1.00 97.44 371 ASP A CA 1
ATOM 3007 C C . ASP A 1 371 ? 52.272 -0.015 -91.084 1.00 97.44 371 ASP A C 1
ATOM 3009 O O . ASP A 1 371 ? 53.031 -0.636 -91.834 1.00 97.44 371 ASP A O 1
ATOM 3013 N N . GLU A 1 372 ? 51.292 0.756 -91.567 1.00 97.00 372 GLU A N 1
ATOM 3014 C CA . GLU A 1 372 ? 51.084 1.081 -92.986 1.00 97.00 372 GLU A CA 1
ATOM 3015 C C . GLU A 1 372 ? 52.169 2.038 -93.519 1.00 97.00 372 GLU A C 1
ATOM 3017 O O . GLU A 1 372 ? 52.854 1.695 -94.486 1.00 97.00 372 GLU A O 1
ATOM 3022 N N . GLU A 1 373 ? 52.422 3.176 -92.858 1.00 96.25 373 GLU A N 1
ATOM 3023 C CA . GLU A 1 373 ? 53.498 4.119 -93.222 1.00 96.25 373 GLU A CA 1
ATOM 3024 C C . GLU A 1 373 ? 54.882 3.445 -93.215 1.00 96.25 373 GLU A C 1
ATOM 3026 O O . GLU A 1 373 ? 55.704 3.678 -94.106 1.00 96.25 373 GLU A O 1
ATOM 3031 N N . MET A 1 374 ? 55.145 2.556 -92.251 1.00 97.31 374 MET A N 1
ATOM 3032 C CA . MET A 1 374 ? 56.387 1.779 -92.182 1.00 97.31 374 MET A CA 1
ATOM 3033 C C . MET A 1 374 ? 56.515 0.755 -93.315 1.00 97.31 374 MET A C 1
ATOM 3035 O O . MET A 1 374 ? 57.636 0.489 -93.760 1.00 97.31 374 MET A O 1
ATOM 3039 N N . GLN A 1 375 ? 55.408 0.187 -93.805 1.00 96.69 375 GLN A N 1
ATOM 3040 C CA . GLN A 1 375 ? 55.412 -0.653 -95.006 1.00 96.69 375 GLN A CA 1
ATOM 3041 C C . GLN A 1 375 ? 55.660 0.188 -96.262 1.00 96.69 375 GLN A C 1
ATOM 3043 O O . GLN A 1 375 ? 56.524 -0.173 -97.066 1.00 96.69 375 GLN A O 1
ATOM 3048 N N . GLU A 1 376 ? 54.985 1.331 -96.420 1.00 95.31 376 GLU A N 1
ATOM 3049 C CA . GLU A 1 376 ? 55.231 2.238 -97.548 1.00 95.31 376 GLU A CA 1
ATOM 3050 C C . GLU A 1 376 ? 56.696 2.687 -97.591 1.00 95.31 376 GLU A C 1
ATOM 3052 O O . GLU A 1 376 ? 57.342 2.544 -98.635 1.00 95.31 376 GLU A O 1
ATOM 3057 N N . LEU A 1 377 ? 57.251 3.114 -96.449 1.00 95.69 377 LEU A N 1
ATOM 3058 C CA . LEU A 1 377 ? 58.654 3.500 -96.292 1.00 95.69 377 LEU A CA 1
ATOM 3059 C C . LEU A 1 377 ? 59.614 2.366 -96.673 1.00 95.69 377 LEU A C 1
ATOM 3061 O O . LEU A 1 377 ? 60.589 2.619 -97.377 1.00 95.69 377 LEU A O 1
ATOM 3065 N N . GLN A 1 378 ? 59.336 1.118 -96.282 1.00 95.50 378 GLN A N 1
ATOM 3066 C CA . GLN A 1 378 ? 60.138 -0.039 -96.703 1.00 95.50 378 GLN A CA 1
ATOM 3067 C C . GLN A 1 378 ? 60.070 -0.272 -98.220 1.00 95.50 378 GLN A C 1
ATOM 3069 O O . GLN A 1 378 ? 61.104 -0.523 -98.843 1.00 95.50 378 GLN A O 1
ATOM 3074 N N . THR A 1 379 ? 58.894 -0.143 -98.851 1.00 95.19 379 THR A N 1
ATOM 3075 C CA . THR A 1 379 ? 58.807 -0.259 -100.322 1.00 95.19 379 THR A CA 1
ATOM 3076 C C . THR A 1 379 ? 59.472 0.907 -101.049 1.00 95.19 379 THR A C 1
ATOM 3078 O O . THR A 1 379 ? 59.944 0.724 -102.169 1.00 95.19 379 THR A O 1
ATOM 3081 N N . LEU A 1 380 ? 59.499 2.100 -100.449 1.00 95.31 380 LEU A N 1
ATOM 3082 C CA . LEU A 1 380 ? 60.137 3.281 -101.021 1.00 95.31 380 LEU A CA 1
ATOM 3083 C C . LEU A 1 380 ? 61.658 3.219 -100.873 1.00 95.31 380 LEU A C 1
ATOM 3085 O O . LEU A 1 380 ? 62.353 3.486 -101.847 1.00 95.31 380 LEU A O 1
ATOM 3089 N N . GLN A 1 381 ? 62.168 2.795 -99.712 1.00 95.06 381 GLN A N 1
ATOM 3090 C CA . GLN A 1 381 ? 63.595 2.536 -99.507 1.00 95.06 381 GLN A CA 1
ATOM 3091 C C . GLN A 1 381 ? 64.094 1.503 -100.516 1.00 95.06 381 GLN A C 1
ATOM 3093 O O . GLN A 1 381 ? 65.027 1.796 -101.250 1.00 95.06 381 GLN A O 1
ATOM 3098 N N . ARG A 1 382 ? 63.396 0.367 -100.664 1.00 94.44 382 ARG A N 1
ATOM 3099 C CA . ARG A 1 382 ? 63.761 -0.651 -101.659 1.00 94.44 382 ARG A CA 1
ATOM 3100 C C . ARG A 1 382 ? 63.819 -0.089 -103.090 1.00 94.44 382 ARG A C 1
ATOM 3102 O O . ARG A 1 382 ? 64.722 -0.443 -103.835 1.00 94.44 382 ARG A O 1
ATOM 3109 N N . LYS A 1 383 ? 62.888 0.793 -103.479 1.00 95.00 383 LYS A N 1
ATOM 3110 C CA . LYS A 1 383 ? 62.917 1.462 -104.797 1.00 95.00 383 LYS A CA 1
ATOM 3111 C C . LYS A 1 383 ? 64.084 2.445 -104.930 1.00 95.00 383 LYS A C 1
ATOM 3113 O O . LYS A 1 383 ? 64.595 2.609 -106.031 1.00 95.00 383 LYS A O 1
ATOM 3118 N N . PHE A 1 384 ? 64.493 3.107 -103.845 1.00 94.38 384 PHE A N 1
ATOM 3119 C CA . PHE A 1 384 ? 65.707 3.926 -103.832 1.00 94.38 384 PHE A CA 1
ATOM 3120 C C . PHE A 1 384 ? 66.968 3.066 -103.946 1.00 94.38 384 PHE A C 1
ATOM 3122 O O . PHE A 1 384 ? 67.850 3.435 -104.711 1.00 94.38 384 PHE A O 1
ATOM 3129 N N . ASP A 1 385 ? 67.023 1.919 -103.265 1.00 94.69 385 ASP A N 1
ATOM 3130 C CA . ASP A 1 385 ? 68.130 0.962 -103.369 1.00 94.69 385 ASP A CA 1
ATOM 3131 C C . ASP A 1 385 ? 68.251 0.443 -104.822 1.00 94.69 385 ASP A C 1
ATOM 3133 O O . ASP A 1 385 ? 69.316 0.534 -105.428 1.00 94.69 385 ASP A O 1
ATOM 3137 N N . GLU A 1 386 ? 67.132 0.011 -105.426 1.00 94.25 386 GLU A N 1
ATOM 3138 C CA . GLU A 1 386 ? 67.040 -0.397 -106.841 1.00 94.25 386 GLU A CA 1
ATOM 3139 C C . GLU A 1 386 ? 67.485 0.729 -107.805 1.00 94.25 386 GLU A C 1
ATOM 3141 O O . GLU A 1 386 ? 68.210 0.479 -108.768 1.00 94.25 386 GLU A O 1
ATOM 3146 N N . GLN A 1 387 ? 67.108 1.987 -107.538 1.00 93.50 387 GLN A N 1
ATOM 3147 C CA . GLN A 1 387 ? 67.524 3.144 -108.345 1.00 93.50 387 GLN A CA 1
ATOM 3148 C C . GLN A 1 387 ? 68.989 3.556 -108.135 1.00 93.50 387 GLN A C 1
ATOM 3150 O O . GLN A 1 387 ? 69.604 4.084 -109.064 1.00 93.50 387 GLN A O 1
ATOM 3155 N N . GLU A 1 388 ? 69.561 3.349 -106.947 1.00 94.12 388 GLU A N 1
ATOM 3156 C CA . GLU A 1 388 ? 70.983 3.603 -106.698 1.00 94.12 388 GLU A CA 1
ATOM 3157 C C . GLU A 1 388 ? 71.848 2.555 -107.413 1.00 94.12 388 GLU A C 1
ATOM 3159 O O . GLU A 1 388 ? 72.849 2.930 -108.027 1.00 94.12 388 GLU A O 1
ATOM 3164 N N . GLU A 1 389 ? 71.423 1.286 -107.454 1.00 93.44 389 GLU A N 1
ATOM 3165 C CA . GLU A 1 389 ? 72.052 0.251 -108.287 1.00 93.44 389 GLU A CA 1
ATOM 3166 C C . GLU A 1 389 ? 72.016 0.625 -109.785 1.00 93.44 389 GLU A C 1
ATOM 3168 O O . GLU A 1 389 ? 73.079 0.717 -110.408 1.00 93.44 389 GLU A O 1
ATOM 3173 N N . GLU A 1 390 ? 70.845 0.956 -110.353 1.00 92.62 390 GLU A N 1
ATOM 3174 C CA . GLU A 1 390 ? 70.728 1.405 -111.759 1.00 92.62 390 GLU A CA 1
ATOM 3175 C C . GLU A 1 390 ? 71.593 2.647 -112.061 1.00 92.62 390 GLU A C 1
ATOM 3177 O O . GLU A 1 390 ? 72.249 2.733 -113.106 1.00 92.62 390 GLU A O 1
ATOM 3182 N N . TYR A 1 391 ? 71.626 3.627 -111.151 1.00 93.12 391 TYR A N 1
ATOM 3183 C CA . TYR A 1 391 ? 72.430 4.840 -111.313 1.00 93.12 391 TYR A CA 1
ATOM 3184 C C . TYR A 1 391 ? 73.938 4.552 -111.275 1.00 93.12 391 TYR A C 1
ATOM 3186 O O . TYR A 1 391 ? 74.695 5.131 -112.063 1.00 93.12 391 TYR A O 1
ATOM 3194 N N . LEU A 1 392 ? 74.385 3.653 -110.392 1.00 93.56 392 LEU A N 1
ATOM 3195 C CA . LEU A 1 392 ? 75.781 3.225 -110.313 1.00 93.56 392 LEU A CA 1
ATOM 3196 C C . LEU A 1 392 ? 76.207 2.460 -111.575 1.00 93.56 392 LEU A C 1
ATOM 3198 O O . LEU A 1 392 ? 77.305 2.715 -112.080 1.00 93.56 392 LEU A O 1
ATOM 3202 N N . GLU A 1 393 ? 75.347 1.603 -112.136 1.00 92.69 393 GLU A N 1
ATOM 3203 C CA . GLU A 1 393 ? 75.608 0.936 -113.421 1.00 92.69 393 GLU A CA 1
ATOM 3204 C C . GLU A 1 393 ? 75.708 1.937 -114.584 1.00 92.69 393 GLU A C 1
ATOM 3206 O O . GLU A 1 393 ? 76.689 1.914 -115.335 1.00 92.69 393 GLU A O 1
ATOM 3211 N N . LEU A 1 394 ? 74.760 2.873 -114.706 1.00 91.19 394 LEU A N 1
ATOM 3212 C CA . LEU A 1 394 ? 74.774 3.903 -115.756 1.00 91.19 394 LEU A CA 1
ATOM 3213 C C . LEU A 1 394 ? 75.986 4.839 -115.648 1.00 91.19 394 LEU A C 1
ATOM 3215 O O . LEU A 1 394 ? 76.574 5.222 -116.665 1.00 91.19 394 LEU A O 1
ATOM 3219 N N . MET A 1 395 ? 76.396 5.200 -114.429 1.00 91.12 395 MET A N 1
ATOM 3220 C CA . MET A 1 395 ? 77.615 5.979 -114.206 1.00 91.12 395 MET A CA 1
ATOM 3221 C C . MET A 1 395 ? 78.880 5.177 -114.531 1.00 91.12 395 MET A C 1
ATOM 3223 O O . MET A 1 395 ? 79.807 5.737 -115.119 1.00 91.12 395 MET A O 1
ATOM 3227 N N . ALA A 1 396 ? 78.912 3.874 -114.235 1.00 91.44 396 ALA A N 1
ATOM 3228 C CA . ALA A 1 396 ? 80.014 2.999 -114.626 1.00 91.44 396 ALA A CA 1
ATOM 3229 C C . ALA A 1 396 ? 80.110 2.836 -116.155 1.00 91.44 396 ALA A C 1
ATOM 3231 O O . ALA A 1 396 ? 81.208 2.956 -116.705 1.00 91.44 396 ALA A O 1
ATOM 3232 N N . GLU A 1 397 ? 78.991 2.633 -116.867 1.00 90.56 397 GLU A N 1
ATOM 3233 C CA . GLU A 1 397 ? 78.994 2.588 -118.337 1.00 90.56 397 GLU A CA 1
ATOM 3234 C C . GLU A 1 397 ? 79.424 3.935 -118.933 1.00 90.56 397 GLU A C 1
ATOM 3236 O O . GLU A 1 397 ? 80.233 3.962 -119.867 1.00 90.56 397 GLU A O 1
ATOM 3241 N N . ARG A 1 398 ? 78.950 5.059 -118.378 1.00 90.94 398 ARG A N 1
ATOM 3242 C CA . ARG A 1 398 ? 79.373 6.397 -118.806 1.00 90.94 398 ARG A CA 1
ATOM 3243 C C . ARG A 1 398 ? 80.881 6.587 -118.651 1.00 90.94 398 ARG A C 1
ATOM 3245 O O . ARG A 1 398 ? 81.529 7.011 -119.610 1.00 90.94 398 ARG A O 1
ATOM 3252 N N . ASP A 1 399 ? 81.442 6.273 -117.486 1.00 90.19 399 ASP A N 1
ATOM 3253 C CA . ASP A 1 399 ? 82.882 6.387 -117.230 1.00 90.19 399 ASP A CA 1
ATOM 3254 C C . ASP A 1 399 ? 83.689 5.492 -118.180 1.00 90.19 399 ASP A C 1
ATOM 3256 O O . ASP A 1 399 ? 84.729 5.909 -118.700 1.00 90.19 399 ASP A O 1
ATOM 3260 N N . ASP A 1 400 ? 83.198 4.286 -118.476 1.00 90.19 400 ASP A N 1
ATOM 3261 C CA . ASP A 1 400 ? 83.849 3.375 -119.415 1.00 90.19 400 ASP A CA 1
ATOM 3262 C C . ASP A 1 400 ? 83.704 3.843 -120.879 1.00 90.19 400 ASP A C 1
ATOM 3264 O O . ASP A 1 400 ? 84.631 3.699 -121.678 1.00 90.19 400 ASP A O 1
ATOM 3268 N N . TYR A 1 401 ? 82.602 4.501 -121.248 1.00 89.38 401 TYR A N 1
ATOM 3269 C CA . TYR A 1 401 ? 82.427 5.155 -122.549 1.00 89.38 401 TYR A CA 1
ATOM 3270 C C . TYR A 1 401 ? 83.332 6.387 -122.710 1.00 89.38 401 TYR A C 1
ATOM 3272 O O . TYR A 1 401 ? 83.994 6.537 -123.746 1.00 89.38 401 TYR A O 1
ATOM 3280 N N . GLU A 1 402 ? 83.437 7.240 -121.687 1.00 88.25 402 GLU A N 1
ATOM 3281 C CA . GLU A 1 402 ? 84.368 8.373 -121.667 1.00 88.25 402 GLU A CA 1
ATOM 3282 C C . GLU A 1 402 ? 85.828 7.896 -121.719 1.00 88.25 402 GLU A C 1
ATOM 3284 O O . GLU A 1 402 ? 86.619 8.440 -122.499 1.00 88.25 402 GLU A O 1
ATOM 3289 N N . ARG A 1 403 ? 86.168 6.810 -121.010 1.00 88.31 403 ARG A N 1
ATOM 3290 C CA . ARG A 1 403 ? 87.462 6.106 -121.088 1.00 88.31 403 ARG A CA 1
ATOM 3291 C C . ARG A 1 403 ? 87.743 5.594 -122.503 1.00 88.31 403 ARG A C 1
ATOM 3293 O O . ARG A 1 403 ? 88.759 5.975 -123.085 1.00 88.31 403 ARG A O 1
ATOM 3300 N N . ARG A 1 404 ? 86.815 4.855 -123.125 1.00 88.94 404 ARG A N 1
ATOM 3301 C CA . ARG A 1 404 ? 86.921 4.379 -124.525 1.00 88.94 404 ARG A CA 1
ATOM 3302 C C . ARG A 1 404 ? 87.064 5.542 -125.524 1.00 88.94 404 ARG A C 1
ATOM 3304 O O . ARG A 1 404 ? 87.783 5.419 -126.519 1.00 88.94 404 ARG A O 1
ATOM 3311 N N . ILE A 1 405 ? 86.412 6.686 -125.293 1.00 90.12 405 ILE A N 1
ATOM 3312 C CA . ILE A 1 405 ? 86.590 7.910 -126.098 1.00 90.12 405 ILE A CA 1
ATOM 3313 C C . ILE A 1 405 ? 87.975 8.528 -125.878 1.00 90.12 405 ILE A C 1
ATOM 3315 O O . ILE A 1 405 ? 88.622 8.933 -126.851 1.00 90.12 405 ILE A O 1
ATOM 3319 N N . TYR A 1 406 ? 88.437 8.616 -124.632 1.00 89.31 406 TYR A N 1
ATOM 3320 C CA . TYR A 1 406 ? 89.751 9.152 -124.287 1.00 89.31 406 TYR A CA 1
ATOM 3321 C C . TYR A 1 406 ? 90.870 8.295 -124.887 1.00 89.31 406 TYR A C 1
ATOM 3323 O O . TYR A 1 406 ? 91.774 8.833 -125.522 1.00 89.31 406 TYR A O 1
ATOM 3331 N N . GLU A 1 407 ? 90.762 6.970 -124.807 1.00 88.19 407 GLU A N 1
ATOM 3332 C CA . GLU A 1 407 ? 91.674 6.013 -125.438 1.00 88.19 407 GLU A CA 1
ATOM 3333 C C . GLU A 1 407 ? 91.695 6.153 -126.962 1.00 88.19 407 GLU A C 1
ATOM 3335 O O . GLU A 1 407 ? 92.771 6.255 -127.549 1.00 88.19 407 GLU A O 1
ATOM 3340 N N . LYS A 1 408 ? 90.533 6.263 -127.624 1.00 87.50 408 LYS A N 1
ATOM 3341 C CA . LYS A 1 408 ? 90.464 6.532 -129.075 1.00 87.50 408 LYS A CA 1
ATOM 3342 C C . LYS A 1 408 ? 91.131 7.867 -129.439 1.00 87.50 408 LYS A C 1
ATOM 3344 O O . LYS A 1 408 ? 91.870 7.935 -130.426 1.00 87.50 408 LYS A O 1
ATOM 3349 N N . LYS A 1 409 ? 90.941 8.924 -128.638 1.00 88.12 409 LYS A N 1
ATOM 3350 C CA . LYS A 1 409 ? 91.609 10.233 -128.810 1.00 88.12 409 LYS A CA 1
ATOM 3351 C C . LYS A 1 409 ? 93.124 10.143 -128.564 1.00 88.12 409 LYS A C 1
ATOM 3353 O O . LYS A 1 409 ? 93.902 10.695 -129.341 1.00 88.12 409 LYS A O 1
ATOM 3358 N N . ALA A 1 410 ? 93.564 9.401 -127.550 1.00 85.56 410 ALA A N 1
ATOM 3359 C CA . ALA A 1 410 ? 94.972 9.182 -127.229 1.00 85.56 410 ALA A CA 1
ATOM 3360 C C . ALA A 1 410 ? 95.682 8.323 -128.291 1.00 85.56 410 ALA A C 1
ATOM 3362 O O . ALA A 1 410 ? 96.777 8.673 -128.734 1.00 85.56 410 ALA A O 1
ATOM 3363 N N . TYR A 1 411 ? 95.043 7.254 -128.770 1.00 87.44 411 TYR A N 1
ATOM 3364 C CA . TYR A 1 411 ? 95.554 6.386 -129.832 1.00 87.44 411 TYR A CA 1
ATOM 3365 C C . TYR A 1 411 ? 95.652 7.131 -131.166 1.00 87.44 411 TYR A C 1
ATOM 3367 O O . TYR A 1 411 ? 96.692 7.091 -131.823 1.00 87.44 411 TYR A O 1
ATOM 3375 N N . THR A 1 412 ? 94.618 7.888 -131.551 1.00 84.50 412 THR A N 1
ATOM 3376 C CA . THR A 1 412 ? 94.674 8.729 -132.760 1.00 84.50 412 THR A CA 1
ATOM 3377 C C . THR A 1 412 ? 95.694 9.862 -132.629 1.00 84.50 412 THR A C 1
ATOM 3379 O O . THR A 1 412 ? 96.382 10.165 -133.608 1.00 84.50 412 THR A O 1
ATOM 3382 N N . PHE A 1 413 ? 95.892 10.447 -131.443 1.00 87.69 413 PHE A N 1
ATOM 3383 C CA . PHE A 1 413 ? 96.991 11.384 -131.180 1.00 87.69 413 PHE A CA 1
ATOM 3384 C C . PHE A 1 413 ? 98.369 10.713 -131.299 1.00 87.69 413 PHE A C 1
ATOM 3386 O O . PHE A 1 413 ? 99.270 11.282 -131.921 1.00 87.69 413 PHE A O 1
ATOM 3393 N N . LEU A 1 414 ? 98.536 9.494 -130.775 1.00 87.06 414 LEU A N 1
ATOM 3394 C CA . LEU A 1 414 ? 99.774 8.714 -130.854 1.00 87.06 414 LEU A CA 1
ATOM 3395 C C . LEU A 1 414 ? 100.099 8.317 -132.302 1.00 87.06 414 LEU A C 1
ATOM 3397 O O . LEU A 1 414 ? 101.216 8.564 -132.757 1.00 87.06 414 LEU A O 1
ATOM 3401 N N . MET A 1 415 ? 99.115 7.815 -133.055 1.00 84.44 415 MET A N 1
ATOM 3402 C CA . MET A 1 415 ? 99.197 7.582 -134.503 1.00 84.44 415 MET A CA 1
ATOM 3403 C C . MET A 1 415 ? 99.620 8.852 -135.244 1.00 84.44 415 MET A C 1
ATOM 3405 O O . MET A 1 415 ? 100.609 8.844 -135.977 1.00 84.44 415 MET A O 1
ATOM 3409 N N . ASN A 1 416 ? 98.949 9.981 -134.993 1.00 86.00 416 ASN A N 1
ATOM 3410 C CA . ASN A 1 416 ? 99.300 11.266 -135.596 1.00 86.00 416 ASN A CA 1
ATOM 3411 C C . ASN A 1 416 ? 100.706 11.747 -135.202 1.00 86.00 416 ASN A C 1
ATOM 3413 O O . ASN A 1 416 ? 101.405 12.338 -136.027 1.00 86.00 416 ASN A O 1
ATOM 3417 N N . ARG A 1 417 ? 101.161 11.503 -133.969 1.00 86.31 417 ARG A N 1
ATOM 3418 C CA . ARG A 1 417 ? 102.508 11.881 -133.511 1.00 86.31 417 ARG A CA 1
ATOM 3419 C C . ARG A 1 417 ? 103.584 10.984 -134.125 1.00 86.31 417 ARG A C 1
ATOM 3421 O O . ARG A 1 417 ? 104.622 11.505 -134.532 1.00 86.31 417 ARG A O 1
ATOM 3428 N N . SER A 1 418 ? 103.321 9.688 -134.281 1.00 84.50 418 SER A N 1
ATOM 3429 C CA . SER A 1 418 ? 104.174 8.740 -135.008 1.00 84.50 418 SER A CA 1
ATOM 3430 C C . SER A 1 418 ? 104.245 9.074 -136.499 1.00 84.50 418 SER A C 1
ATOM 3432 O O . SER A 1 418 ? 105.344 9.210 -137.036 1.00 84.50 418 SER A O 1
ATOM 3434 N N . ALA A 1 419 ? 103.110 9.349 -137.147 1.00 84.56 419 ALA A N 1
ATOM 3435 C CA . ALA A 1 419 ? 103.052 9.820 -138.529 1.00 84.56 419 ALA A CA 1
ATOM 3436 C C . ALA A 1 419 ? 103.826 11.137 -138.713 1.00 84.56 419 ALA A C 1
ATOM 3438 O O . ALA A 1 419 ? 104.675 11.229 -139.600 1.00 84.56 419 ALA A O 1
ATOM 3439 N N . ARG A 1 420 ? 103.643 12.132 -137.828 1.00 83.12 420 ARG A N 1
ATOM 3440 C CA . ARG A 1 420 ? 104.456 13.366 -137.825 1.00 83.12 420 ARG A CA 1
ATOM 3441 C C . ARG A 1 420 ? 105.947 13.073 -137.625 1.00 83.12 420 ARG A C 1
ATOM 3443 O O . ARG A 1 420 ? 106.763 13.707 -138.288 1.00 83.12 420 ARG A O 1
ATOM 3450 N N . LYS A 1 421 ? 106.327 12.127 -136.756 1.00 83.56 421 LYS A N 1
ATOM 3451 C CA . LYS A 1 421 ? 107.731 11.729 -136.520 1.00 83.56 421 LYS A CA 1
ATOM 3452 C C . LYS A 1 421 ? 108.347 11.125 -137.790 1.00 83.56 421 LYS A C 1
ATOM 3454 O O . LYS A 1 421 ? 109.397 11.598 -138.223 1.00 83.56 421 LYS A O 1
ATOM 3459 N N . ILE A 1 422 ? 107.653 10.187 -138.440 1.00 79.94 422 ILE A N 1
ATOM 3460 C CA . ILE A 1 422 ? 108.034 9.590 -139.734 1.00 79.94 422 ILE A CA 1
ATOM 3461 C C . ILE A 1 422 ? 108.155 10.674 -140.814 1.00 79.94 422 ILE A C 1
ATOM 3463 O O . ILE A 1 422 ? 109.197 10.791 -141.457 1.00 79.94 422 ILE A O 1
ATOM 3467 N N . GLN A 1 423 ? 107.146 11.539 -140.962 1.00 82.31 423 GLN A N 1
ATOM 3468 C CA . GLN A 1 423 ? 107.172 12.659 -141.910 1.00 82.31 423 GLN A CA 1
ATOM 3469 C C . GLN A 1 423 ? 108.334 13.629 -141.642 1.00 82.31 423 GLN A C 1
ATOM 3471 O O . GLN A 1 423 ? 108.935 14.128 -142.593 1.00 82.31 423 GLN A O 1
ATOM 3476 N N . ARG A 1 424 ? 108.683 13.902 -140.376 1.00 83.56 424 ARG A N 1
ATOM 3477 C CA . ARG A 1 424 ? 109.799 14.792 -140.009 1.00 83.56 424 ARG A CA 1
ATOM 3478 C C . ARG A 1 424 ? 111.150 14.161 -140.351 1.00 83.56 424 ARG A C 1
ATOM 3480 O O . ARG A 1 424 ? 111.989 14.848 -140.929 1.00 83.56 424 ARG A O 1
ATOM 3487 N N . PHE A 1 425 ? 111.336 12.863 -140.095 1.00 81.00 425 PHE A N 1
ATOM 3488 C CA . PHE A 1 425 ? 112.524 12.124 -140.542 1.00 81.00 425 PHE A CA 1
ATOM 3489 C C . PHE A 1 425 ? 112.616 12.038 -142.073 1.00 81.00 425 PHE A C 1
ATOM 3491 O O . PHE A 1 425 ? 113.688 12.275 -142.626 1.00 81.00 425 PHE A O 1
ATOM 3498 N N . TRP A 1 426 ? 111.503 11.799 -142.773 1.00 80.50 426 TRP A N 1
ATOM 3499 C CA . TRP A 1 426 ? 111.455 11.784 -144.239 1.00 80.50 426 TRP A CA 1
ATOM 3500 C C . TRP A 1 426 ? 111.792 13.149 -144.851 1.00 80.50 426 TRP A C 1
ATOM 3502 O O . TRP A 1 426 ? 112.621 13.231 -145.760 1.00 80.50 426 TRP A O 1
ATOM 3512 N N . ARG A 1 427 ? 111.224 14.241 -144.313 1.00 80.06 427 ARG A N 1
ATOM 3513 C CA . ARG A 1 427 ? 111.585 15.619 -144.693 1.00 80.06 427 ARG A CA 1
ATOM 3514 C C . ARG A 1 427 ? 113.076 15.868 -144.452 1.00 80.06 427 ARG A C 1
ATOM 3516 O O . ARG A 1 427 ? 113.765 16.237 -145.397 1.00 80.06 427 ARG A O 1
ATOM 3523 N N . ALA A 1 428 ? 113.597 15.556 -143.264 1.00 73.94 428 ALA A N 1
ATOM 3524 C CA . ALA A 1 428 ? 115.016 15.722 -142.936 1.00 73.94 428 ALA A CA 1
ATOM 3525 C C . ALA A 1 428 ? 115.953 14.882 -143.829 1.00 73.94 428 ALA A C 1
ATOM 3527 O O . ALA A 1 428 ? 117.023 15.355 -144.209 1.00 73.94 428 ALA A O 1
ATOM 3528 N N . TYR A 1 429 ? 115.563 13.667 -144.227 1.00 78.12 429 TYR A N 1
ATOM 3529 C CA . TYR A 1 429 ? 116.296 12.857 -145.209 1.00 78.12 429 TYR A CA 1
ATOM 3530 C C . TYR A 1 429 ? 116.317 13.535 -146.592 1.00 78.12 429 TYR A C 1
ATOM 3532 O O . TYR A 1 429 ? 117.384 13.712 -147.188 1.00 78.12 429 TYR A O 1
ATOM 3540 N N . ARG A 1 430 ? 115.153 13.998 -147.072 1.00 77.69 430 ARG A N 1
ATOM 3541 C CA . ARG A 1 430 ? 114.997 14.758 -148.330 1.00 77.69 430 ARG A CA 1
ATOM 3542 C C . ARG A 1 430 ? 115.836 16.044 -148.321 1.00 77.69 430 ARG A C 1
ATOM 3544 O O . ARG A 1 430 ? 116.409 16.423 -149.342 1.00 77.69 430 ARG A O 1
ATOM 3551 N N . GLU A 1 431 ? 115.943 16.681 -147.161 1.00 72.19 431 GLU A N 1
ATOM 3552 C CA . GLU A 1 431 ? 116.670 17.928 -146.926 1.00 72.19 431 GLU A CA 1
ATOM 3553 C C . GLU A 1 431 ? 118.185 17.716 -146.859 1.00 72.19 431 GLU A C 1
ATOM 3555 O O . GLU A 1 431 ? 118.916 18.391 -147.578 1.00 72.19 431 GLU A O 1
ATOM 3560 N N . ARG A 1 432 ? 118.672 16.692 -146.140 1.00 71.81 432 ARG A N 1
ATOM 3561 C CA . ARG A 1 432 ? 120.087 16.261 -146.177 1.00 71.81 432 ARG A CA 1
ATOM 3562 C C . ARG A 1 432 ? 120.524 15.886 -147.603 1.00 71.81 432 ARG A C 1
ATOM 3564 O O . ARG A 1 432 ? 121.626 16.244 -148.025 1.00 71.81 432 ARG A O 1
ATOM 3571 N N . LYS A 1 433 ? 119.640 15.247 -148.384 1.00 68.81 433 LYS A N 1
ATOM 3572 C CA . LYS A 1 433 ? 119.862 14.921 -149.809 1.00 68.81 433 LYS A CA 1
ATOM 3573 C C . LYS A 1 433 ? 119.941 16.176 -150.701 1.00 68.81 433 LYS A C 1
ATOM 3575 O O . LYS A 1 433 ? 120.695 16.175 -151.672 1.00 68.81 433 LYS A O 1
ATOM 3580 N N . ARG A 1 434 ? 119.242 17.268 -150.354 1.00 62.66 434 ARG A N 1
ATOM 3581 C CA . ARG A 1 434 ? 119.373 18.594 -151.003 1.00 62.66 434 ARG A CA 1
ATOM 3582 C C . ARG A 1 434 ? 120.606 19.373 -150.525 1.00 62.66 434 ARG A C 1
ATOM 3584 O O . ARG A 1 434 ? 121.285 19.980 -151.350 1.00 62.66 434 ARG A O 1
ATOM 3591 N N . ALA A 1 435 ? 120.940 19.321 -149.236 1.00 59.62 435 ALA A N 1
ATOM 3592 C CA . ALA A 1 435 ? 122.101 19.996 -148.653 1.00 59.62 435 ALA A CA 1
ATOM 3593 C C . ALA A 1 435 ? 123.417 19.509 -149.284 1.00 59.62 435 ALA A C 1
ATOM 3595 O O . ALA A 1 435 ? 124.227 20.333 -149.707 1.00 59.62 435 ALA A O 1
ATOM 3596 N N . ARG A 1 436 ? 123.569 18.189 -149.494 1.00 58.94 436 ARG A N 1
ATOM 3597 C CA . ARG A 1 436 ? 124.700 17.613 -150.254 1.00 58.94 436 ARG A CA 1
ATOM 3598 C C . ARG A 1 436 ? 124.820 18.144 -151.696 1.00 58.94 436 ARG A C 1
ATOM 3600 O O . ARG A 1 436 ? 125.922 18.144 -152.230 1.00 58.94 436 ARG A O 1
ATOM 3607 N N . LYS A 1 437 ? 123.736 18.637 -152.318 1.00 55.28 437 LYS A N 1
ATOM 3608 C CA . LYS A 1 437 ? 123.780 19.323 -153.629 1.00 55.28 437 LYS A CA 1
ATOM 3609 C C . LYS A 1 437 ? 124.110 20.822 -153.533 1.00 55.28 437 LYS A C 1
ATOM 3611 O O . LYS A 1 437 ? 124.737 21.339 -154.451 1.00 55.28 437 LYS A O 1
ATOM 3616 N N . LYS A 1 438 ? 123.727 21.524 -152.456 1.00 53.47 438 LYS A N 1
ATOM 3617 C CA . LYS A 1 438 ? 124.044 22.959 -152.268 1.00 53.47 438 LYS A CA 1
ATOM 3618 C C . LYS A 1 438 ? 125.461 23.216 -151.733 1.00 53.47 438 LYS A C 1
ATOM 3620 O O . LYS A 1 438 ? 126.075 24.202 -152.128 1.00 53.47 438 LYS A O 1
ATOM 3625 N N . ALA A 1 439 ? 126.020 22.310 -150.927 1.00 51.06 439 ALA A N 1
ATOM 3626 C CA . ALA A 1 439 ? 127.347 22.458 -150.310 1.00 51.06 439 ALA A CA 1
ATOM 3627 C C . ALA A 1 439 ? 128.528 22.573 -151.306 1.00 51.06 439 ALA A C 1
ATOM 3629 O O . ALA A 1 439 ? 129.638 22.903 -150.903 1.00 51.06 439 ALA A O 1
ATOM 3630 N N . ARG A 1 440 ? 128.303 22.321 -152.606 1.00 45.59 440 ARG A N 1
ATOM 3631 C CA . ARG A 1 440 ? 129.321 22.391 -153.673 1.00 45.59 440 ARG A CA 1
ATOM 3632 C C . ARG A 1 440 ? 129.327 23.721 -154.455 1.00 45.59 440 ARG A C 1
ATOM 3634 O O . ARG A 1 440 ? 130.032 23.809 -155.453 1.00 45.59 440 ARG A O 1
ATOM 3641 N N . LYS A 1 441 ? 128.533 24.729 -154.055 1.00 39.66 441 LYS A N 1
ATOM 3642 C CA . LYS A 1 441 ? 128.405 26.025 -154.769 1.00 39.66 441 LYS A CA 1
ATOM 3643 C C . LYS A 1 441 ? 128.586 27.299 -153.921 1.00 39.66 441 LYS A C 1
ATOM 3645 O O . LYS A 1 441 ? 128.433 28.385 -154.462 1.00 39.66 441 LYS A O 1
ATOM 3650 N N . ALA A 1 442 ? 128.921 27.196 -152.633 1.00 36.16 442 ALA A N 1
ATOM 3651 C CA . ALA A 1 442 ? 129.094 28.359 -151.751 1.00 36.16 442 ALA A CA 1
ATOM 3652 C C . ALA A 1 442 ? 130.251 28.147 -150.754 1.00 36.16 442 ALA A C 1
ATOM 3654 O O . ALA A 1 442 ? 130.026 27.857 -149.581 1.00 36.16 442 ALA A O 1
ATOM 3655 N N . LYS A 1 443 ? 131.500 28.227 -151.237 1.00 35.47 443 LYS A N 1
ATOM 3656 C CA . LYS A 1 443 ? 132.707 28.199 -150.386 1.00 35.47 443 LYS A CA 1
ATOM 3657 C C . LYS A 1 443 ? 133.873 29.008 -150.983 1.00 35.47 443 LYS A C 1
ATOM 3659 O O . LYS A 1 443 ? 134.962 28.476 -151.187 1.00 35.47 443 LYS A O 1
ATOM 3664 N N . LYS A 1 444 ? 133.633 30.291 -151.258 1.00 29.47 444 LYS A N 1
ATOM 3665 C CA . LYS A 1 444 ? 134.662 31.314 -151.499 1.00 29.47 444 LYS A CA 1
ATOM 3666 C C . LYS A 1 444 ? 134.084 32.662 -151.048 1.00 29.47 444 LYS A C 1
ATOM 3668 O O . LYS A 1 444 ? 133.012 33.000 -151.530 1.00 29.47 444 LYS A O 1
ATOM 3673 N N . GLU A 1 445 ? 134.769 33.336 -150.114 1.00 27.23 445 GLU A N 1
ATOM 3674 C CA . GLU A 1 445 ? 134.331 34.545 -149.371 1.00 27.23 445 GLU A CA 1
ATOM 3675 C C . GLU A 1 445 ? 132.990 34.401 -148.590 1.00 27.23 445 GLU A C 1
ATOM 3677 O O . GLU A 1 445 ? 132.074 33.711 -149.021 1.00 27.23 445 GLU A O 1
ATOM 3682 N N . ALA A 1 446 ? 132.769 34.964 -147.395 1.00 28.92 446 ALA A N 1
ATOM 3683 C CA . ALA A 1 446 ? 133.637 35.431 -146.295 1.00 28.92 446 ALA A CA 1
ATOM 3684 C C . ALA A 1 446 ? 132.987 34.931 -144.967 1.00 28.92 446 ALA A C 1
ATOM 3686 O O . ALA A 1 446 ? 131.818 34.555 -144.979 1.00 28.92 446 ALA A O 1
ATOM 3687 N N . ARG A 1 447 ? 133.621 34.758 -143.797 1.00 25.59 447 ARG A N 1
ATOM 3688 C CA . ARG A 1 447 ? 134.847 35.287 -143.161 1.00 25.59 447 ARG A CA 1
ATOM 3689 C C . ARG A 1 447 ? 134.740 36.698 -142.554 1.00 25.59 447 ARG A C 1
ATOM 3691 O O . ARG A 1 447 ? 135.483 37.566 -142.980 1.00 25.59 447 ARG A O 1
ATOM 3698 N N . GLU A 1 448 ? 133.952 36.853 -141.480 1.00 27.70 448 GLU A N 1
ATOM 3699 C CA . GLU A 1 448 ? 134.412 37.478 -140.216 1.00 27.70 448 GLU A CA 1
ATOM 3700 C C . GLU A 1 448 ? 133.464 37.238 -139.008 1.00 27.70 448 GLU A C 1
ATOM 3702 O O . GLU A 1 448 ? 132.279 37.018 -139.214 1.00 27.70 448 GLU A O 1
ATOM 3707 N N . LYS A 1 449 ? 134.060 37.229 -137.792 1.00 26.33 449 LYS A N 1
ATOM 3708 C CA . LYS A 1 449 ? 133.601 37.525 -136.393 1.00 26.33 449 LYS A CA 1
ATOM 3709 C C . LYS A 1 449 ? 132.106 37.355 -135.984 1.00 26.33 449 LYS A C 1
ATOM 3711 O O . LYS A 1 449 ? 131.211 37.702 -136.733 1.00 26.33 449 LYS A O 1
ATOM 3716 N N . GLY A 1 450 ? 131.750 36.944 -134.752 1.00 25.34 450 GLY A N 1
ATOM 3717 C CA . GLY A 1 450 ? 132.522 36.572 -133.543 1.00 25.34 450 GLY A CA 1
ATOM 3718 C C . GLY A 1 450 ? 131.619 36.443 -132.280 1.00 25.34 450 GLY A C 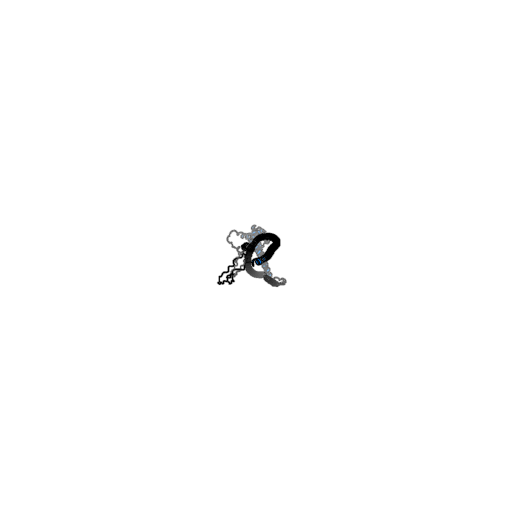1
ATOM 3719 O O . GLY A 1 450 ? 130.430 36.730 -132.380 1.00 25.34 450 GLY A O 1
ATOM 3720 N N . SER A 1 451 ? 132.190 36.067 -131.113 1.00 25.25 451 SER A N 1
ATOM 3721 C CA . SER A 1 451 ? 131.561 35.940 -129.752 1.00 25.25 451 SER A CA 1
ATOM 3722 C C . SER A 1 451 ? 130.405 34.903 -129.598 1.00 25.25 451 SER A C 1
ATOM 3724 O O . SER A 1 451 ? 129.709 34.629 -130.566 1.00 25.25 451 SER A O 1
ATOM 3726 N N . ALA A 1 452 ? 130.190 34.134 -128.508 1.00 30.77 452 ALA A N 1
ATOM 3727 C CA . ALA A 1 452 ? 130.417 34.253 -127.042 1.00 30.77 452 ALA A CA 1
ATOM 3728 C C . ALA A 1 452 ? 129.382 35.167 -126.329 1.00 30.77 452 ALA A C 1
ATOM 3730 O O . ALA A 1 452 ? 129.074 36.219 -126.867 1.00 30.77 452 ALA A O 1
ATOM 3731 N N . SER A 1 453 ? 128.791 34.856 -125.162 1.00 32.44 453 SER A N 1
ATOM 3732 C CA . SER A 1 453 ? 128.867 33.693 -124.241 1.00 32.44 453 SER A CA 1
ATOM 3733 C C . SER A 1 453 ? 127.630 33.665 -123.295 1.00 32.44 453 SER A C 1
ATOM 3735 O O . SER A 1 453 ? 126.649 34.346 -123.566 1.00 32.44 453 SER A O 1
ATOM 3737 N N . GLU A 1 454 ? 127.721 32.942 -122.164 1.00 29.95 454 GLU A N 1
ATOM 3738 C CA . GLU A 1 454 ? 126.971 33.158 -120.899 1.00 29.95 454 GLU A CA 1
ATOM 3739 C C . GLU A 1 454 ? 125.669 32.351 -120.641 1.00 29.95 454 GLU A C 1
ATOM 3741 O O . GLU A 1 454 ? 125.374 31.385 -121.343 1.00 29.95 454 GLU A O 1
ATOM 3746 N N . SER A 1 455 ? 125.023 32.607 -119.492 1.00 32.38 455 SER A N 1
ATOM 3747 C CA . SER A 1 455 ? 124.374 31.607 -118.621 1.00 32.38 455 SER A CA 1
ATOM 3748 C C . SER A 1 455 ? 122.978 32.026 -118.115 1.00 32.38 455 SER A C 1
ATOM 3750 O O . SER A 1 455 ? 122.505 33.116 -118.423 1.00 32.38 455 SER A O 1
ATOM 3752 N N . GLY A 1 456 ? 122.307 31.170 -117.330 1.00 28.30 456 GLY A N 1
ATOM 3753 C CA . GLY A 1 456 ? 121.071 31.531 -116.620 1.00 28.30 456 GLY A CA 1
ATOM 3754 C C . GLY A 1 456 ? 120.332 30.341 -115.995 1.00 28.30 456 GLY A C 1
ATOM 3755 O O . GLY A 1 456 ? 120.276 29.262 -116.584 1.00 28.30 456 GLY A O 1
ATOM 3756 N N . ALA A 1 457 ? 119.756 30.544 -114.808 1.00 36.12 457 ALA A N 1
ATOM 3757 C CA . ALA A 1 457 ? 118.940 29.572 -114.074 1.00 36.12 457 ALA A CA 1
ATOM 3758 C C . ALA A 1 457 ? 117.834 30.283 -113.255 1.00 36.12 457 ALA A C 1
ATOM 3760 O O . ALA A 1 457 ? 117.800 31.509 -113.213 1.00 36.12 457 ALA A O 1
ATOM 3761 N N . ASP A 1 458 ? 117.034 29.478 -112.539 1.00 36.81 458 ASP A N 1
ATOM 3762 C CA . ASP A 1 458 ? 116.304 29.807 -111.293 1.00 36.81 458 ASP A CA 1
ATOM 3763 C C . ASP A 1 458 ? 114.833 30.321 -111.343 1.00 36.81 458 ASP A C 1
ATOM 3765 O O . ASP A 1 458 ? 114.372 30.944 -112.298 1.00 36.81 458 ASP A O 1
ATOM 3769 N N . SER A 1 459 ? 114.133 30.087 -110.217 1.00 36.59 459 SER A N 1
ATOM 3770 C CA . SER A 1 459 ? 112.834 30.633 -109.759 1.00 36.59 459 SER A CA 1
ATOM 3771 C C . SER A 1 459 ? 111.534 30.078 -110.413 1.00 36.59 459 SER A C 1
ATOM 3773 O O . SER A 1 459 ? 111.570 29.532 -111.510 1.00 36.59 459 SER A O 1
ATOM 3775 N N . ALA A 1 460 ? 110.334 30.110 -109.791 1.00 33.47 460 ALA A N 1
ATOM 3776 C CA . ALA A 1 460 ? 109.915 30.660 -108.484 1.00 33.47 460 ALA A CA 1
ATOM 3777 C C . ALA A 1 460 ? 108.694 29.929 -107.831 1.00 33.47 460 ALA A C 1
ATOM 3779 O O . ALA A 1 460 ? 108.074 29.047 -108.421 1.00 33.47 460 ALA A O 1
ATOM 3780 N N . LYS A 1 461 ? 108.350 30.343 -106.594 1.00 38.69 461 LYS A N 1
ATOM 3781 C CA . LYS A 1 461 ? 107.192 29.958 -105.724 1.00 38.69 461 LYS A CA 1
ATOM 3782 C C . LYS A 1 461 ? 106.105 31.088 -105.752 1.00 38.69 461 LYS A C 1
ATOM 3784 O O . LYS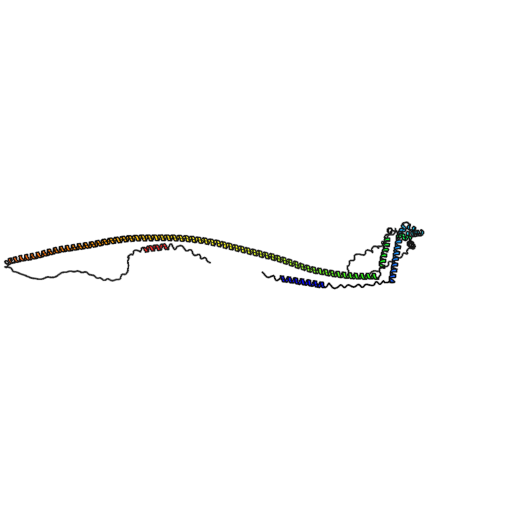 A 1 461 ? 106.213 31.875 -106.690 1.00 38.69 461 LYS A O 1
ATOM 3789 N N . PRO A 1 462 ? 105.112 31.291 -104.825 1.00 46.00 462 PRO A N 1
ATOM 3790 C CA . PRO A 1 462 ? 104.752 30.686 -103.512 1.00 46.00 462 PRO A CA 1
ATOM 3791 C C . PRO A 1 462 ? 103.348 30.008 -103.487 1.00 46.00 462 PRO A C 1
ATOM 3793 O O . PRO A 1 462 ? 102.674 29.994 -104.505 1.00 46.00 462 PRO A O 1
ATOM 3796 N N . ALA A 1 463 ? 102.798 29.382 -102.427 1.00 36.41 463 ALA A N 1
ATOM 3797 C CA . ALA A 1 463 ? 103.145 29.165 -101.001 1.00 36.41 463 ALA A CA 1
ATOM 3798 C C . ALA A 1 463 ? 102.629 30.164 -99.912 1.00 36.41 463 ALA A C 1
ATOM 3800 O O . ALA A 1 463 ? 103.403 30.961 -99.387 1.00 36.41 463 ALA A O 1
ATOM 3801 N N . LYS A 1 464 ? 101.356 30.023 -99.483 1.00 36.00 464 LYS A N 1
ATOM 3802 C CA . LYS A 1 464 ? 100.773 30.428 -98.164 1.00 36.00 464 LYS A CA 1
ATOM 3803 C C . LYS A 1 464 ? 99.704 29.383 -97.754 1.00 36.00 464 LYS A C 1
ATOM 3805 O O . LYS A 1 464 ? 99.100 28.840 -98.668 1.00 36.00 464 LYS A O 1
ATOM 3810 N N . THR A 1 465 ? 99.387 28.956 -96.517 1.00 35.56 465 THR A N 1
ATOM 3811 C CA . THR A 1 465 ? 99.731 29.236 -95.088 1.00 35.56 465 THR A CA 1
ATOM 3812 C C . THR A 1 465 ? 98.915 30.284 -94.296 1.00 35.56 465 THR A C 1
ATOM 3814 O O . THR A 1 465 ? 99.031 31.476 -94.566 1.00 35.56 465 THR A O 1
ATOM 3817 N N . GLY A 1 466 ? 98.233 29.847 -93.216 1.00 33.41 466 GLY A N 1
ATOM 3818 C CA . GLY A 1 466 ? 97.649 30.669 -92.132 1.00 33.41 466 GLY A CA 1
ATOM 3819 C C . GLY A 1 466 ? 97.295 29.828 -90.881 1.00 33.41 466 GLY A C 1
ATOM 3820 O O . GLY A 1 466 ? 96.798 28.714 -91.023 1.00 33.41 466 GLY A O 1
ATOM 3821 N N . LYS A 1 467 ? 97.613 30.301 -89.660 1.00 37.31 467 LYS A N 1
ATOM 3822 C CA . LYS A 1 467 ? 97.472 29.551 -88.383 1.00 37.31 467 LYS A CA 1
ATOM 3823 C C . LYS A 1 467 ? 97.455 30.517 -87.187 1.00 37.31 467 LYS A C 1
ATOM 3825 O O . LYS A 1 467 ? 98.286 31.418 -87.153 1.00 37.31 467 LYS A O 1
ATOM 3830 N N . GLY A 1 468 ? 96.580 30.318 -86.194 1.00 33.53 468 GLY A N 1
ATOM 3831 C CA . GLY A 1 468 ? 96.458 31.212 -85.029 1.00 33.53 468 GLY A CA 1
ATOM 3832 C C . GLY A 1 468 ? 96.182 30.490 -83.703 1.00 33.53 468 GLY A C 1
ATOM 3833 O O . GLY A 1 468 ? 95.497 29.472 -83.672 1.00 33.53 468 GLY A O 1
ATOM 3834 N N . LYS A 1 469 ? 96.728 31.022 -82.600 1.00 38.56 469 LYS A N 1
ATOM 3835 C CA . LYS A 1 469 ? 96.447 30.632 -81.204 1.00 38.56 469 LYS A CA 1
ATOM 3836 C C . LYS A 1 469 ? 96.289 31.902 -80.362 1.00 38.56 469 LYS A C 1
ATOM 3838 O O . LYS A 1 469 ? 97.060 32.837 -80.545 1.00 38.56 469 LYS A O 1
ATOM 3843 N N . GLY A 1 470 ? 95.383 31.890 -79.386 1.00 33.22 470 GLY A N 1
ATOM 3844 C CA . GLY A 1 470 ? 95.246 32.940 -78.371 1.00 33.22 470 GLY A CA 1
ATOM 3845 C C . GLY A 1 470 ? 94.876 32.352 -77.006 1.00 33.22 470 GLY A C 1
ATOM 3846 O O . GLY A 1 470 ? 94.197 31.330 -76.940 1.00 33.22 470 GLY A O 1
ATOM 3847 N N . LYS A 1 471 ? 95.343 32.973 -75.916 1.00 39.94 471 LYS A N 1
ATOM 3848 C CA . LYS A 1 471 ? 94.956 32.653 -74.527 1.00 39.94 471 LYS A CA 1
ATOM 3849 C C . LYS A 1 471 ? 94.248 33.864 -73.912 1.00 39.94 471 LYS A C 1
ATOM 3851 O O . LYS A 1 471 ? 94.734 34.979 -74.061 1.00 39.94 471 LYS A O 1
ATOM 3856 N N . GLY A 1 472 ? 93.183 33.632 -73.146 1.00 33.78 472 GLY A N 1
ATOM 3857 C CA . GLY A 1 472 ? 92.502 34.634 -72.314 1.00 33.78 472 GLY A CA 1
ATOM 3858 C C . GLY A 1 472 ? 92.002 33.999 -71.011 1.00 33.78 472 GLY A C 1
ATOM 3859 O O . GLY A 1 472 ? 91.744 32.798 -70.983 1.00 33.78 472 GLY A O 1
ATOM 3860 N N . LYS A 1 473 ? 91.942 34.761 -69.907 1.00 36.91 473 LYS A N 1
ATOM 3861 C CA . LYS A 1 473 ? 91.677 34.216 -68.556 1.00 36.91 473 LYS A CA 1
ATOM 3862 C C . LYS A 1 473 ? 91.102 35.269 -67.595 1.00 36.91 473 LYS A C 1
ATOM 3864 O O . LYS A 1 473 ? 91.882 36.049 -67.049 1.00 36.91 473 LYS A O 1
ATOM 3869 N N . LYS A 1 474 ? 89.795 35.228 -67.281 1.00 33.22 474 LYS A N 1
ATOM 3870 C CA . LYS A 1 474 ? 89.249 35.685 -65.977 1.00 33.22 474 LYS A CA 1
ATOM 3871 C C . LYS A 1 474 ? 87.796 35.241 -65.708 1.00 33.22 474 LYS A C 1
ATOM 3873 O O . LYS A 1 474 ? 87.055 34.912 -66.619 1.00 33.22 474 LYS A O 1
ATOM 3878 N N . LYS A 1 475 ? 87.479 35.213 -64.406 1.00 34.16 475 LYS A N 1
ATOM 3879 C CA . LYS A 1 475 ? 86.240 34.816 -63.696 1.00 34.16 475 LYS A CA 1
ATOM 3880 C C . LYS A 1 475 ? 84.952 35.487 -64.221 1.00 34.16 475 LYS A C 1
ATOM 3882 O O . LYS A 1 475 ? 85.046 36.632 -64.647 1.00 34.16 475 LYS A O 1
ATOM 3887 N N . GLY A 1 476 ? 83.771 34.860 -64.041 1.00 30.12 476 GLY A N 1
ATOM 3888 C CA . GLY A 1 476 ? 82.504 35.475 -64.494 1.00 30.12 476 GLY A CA 1
ATOM 3889 C C . GLY A 1 476 ? 81.109 35.002 -64.015 1.00 30.12 476 GLY A C 1
ATOM 3890 O O . GLY A 1 476 ? 80.159 35.553 -64.540 1.00 30.12 476 GLY A O 1
ATOM 3891 N N . LYS A 1 477 ? 80.943 34.111 -63.016 1.00 33.22 477 LYS A N 1
ATOM 3892 C CA . LYS A 1 477 ? 79.653 33.876 -62.293 1.00 33.22 477 LYS A CA 1
ATOM 3893 C C . LYS A 1 477 ? 78.443 33.307 -63.095 1.00 33.22 477 LYS A C 1
ATOM 3895 O O . LYS A 1 477 ? 78.563 32.957 -64.257 1.00 33.22 477 LYS A O 1
ATOM 3900 N N . GLU A 1 478 ? 77.339 33.115 -62.356 1.00 33.69 478 GLU A N 1
ATOM 3901 C CA . GLU A 1 478 ? 75.971 32.665 -62.710 1.00 33.69 478 GLU A CA 1
ATOM 3902 C C . GLU A 1 478 ? 75.744 31.476 -63.685 1.00 33.69 478 GLU A C 1
ATOM 3904 O O . GLU A 1 478 ? 75.825 31.581 -64.905 1.00 33.69 478 GLU A O 1
ATOM 3909 N N . LYS A 1 479 ? 75.281 30.345 -63.118 1.00 48.06 479 LYS A N 1
ATOM 3910 C CA . LYS A 1 479 ? 74.527 29.313 -63.851 1.00 48.06 479 LYS A CA 1
ATOM 3911 C C . LYS A 1 479 ? 73.113 29.829 -64.143 1.00 48.06 479 LYS A C 1
ATOM 3913 O O . LYS A 1 479 ? 72.403 30.165 -63.198 1.00 48.06 479 LYS A O 1
ATOM 3918 N N . LYS A 1 480 ? 72.661 29.753 -65.396 1.00 36.38 480 LYS A N 1
ATOM 3919 C CA . LYS A 1 480 ? 71.235 29.800 -65.751 1.00 36.38 480 LYS A CA 1
ATOM 3920 C C . LYS A 1 480 ? 70.934 28.640 -66.706 1.00 36.38 480 LYS A C 1
ATOM 3922 O O . LYS A 1 480 ? 71.271 28.694 -67.882 1.00 36.38 480 LYS A O 1
ATOM 3927 N N . THR A 1 481 ? 70.396 27.545 -66.174 1.00 38.69 481 THR A N 1
ATOM 3928 C CA . THR A 1 481 ? 69.968 26.375 -66.959 1.00 38.69 481 THR A CA 1
ATOM 3929 C C . THR A 1 481 ? 68.535 26.594 -67.415 1.00 38.69 481 THR A C 1
ATOM 3931 O O . THR A 1 481 ? 67.602 26.376 -66.644 1.00 38.69 481 THR A O 1
ATOM 3934 N N . GLU A 1 482 ? 68.370 27.074 -68.642 1.00 37.00 482 GLU A N 1
ATOM 3935 C CA . GLU A 1 482 ? 67.072 27.474 -69.179 1.00 37.00 482 GLU A CA 1
ATOM 3936 C C . GLU A 1 482 ? 66.479 26.355 -70.049 1.00 37.00 482 GLU A C 1
ATOM 3938 O O . GLU A 1 482 ? 66.873 26.162 -71.192 1.00 37.00 482 GLU A O 1
ATOM 3943 N N . ILE A 1 483 ? 65.540 25.621 -69.446 1.00 38.81 483 ILE A N 1
ATOM 3944 C CA . ILE A 1 483 ? 64.323 25.085 -70.072 1.00 38.81 483 ILE A CA 1
ATOM 3945 C C . ILE A 1 483 ? 64.499 24.195 -71.326 1.00 38.81 483 ILE A C 1
ATOM 3947 O O . ILE A 1 483 ? 64.562 24.663 -72.458 1.00 38.81 483 ILE A O 1
ATOM 3951 N N . LEU A 1 484 ? 64.338 22.883 -71.118 1.00 42.47 484 LEU A N 1
ATOM 3952 C CA . LEU A 1 484 ? 63.549 22.044 -72.026 1.00 42.47 484 LEU A CA 1
ATOM 3953 C C . LEU A 1 484 ? 62.261 21.679 -71.275 1.00 42.47 484 LEU A C 1
ATOM 3955 O O . LEU A 1 484 ? 62.321 20.963 -70.275 1.00 42.47 484 LEU A O 1
ATOM 3959 N N . VAL A 1 485 ? 61.111 22.206 -71.706 1.00 43.38 485 VAL A N 1
ATOM 3960 C CA . VAL A 1 485 ? 59.820 21.882 -71.079 1.00 43.38 485 VAL A CA 1
ATOM 3961 C C . VAL A 1 485 ? 59.468 20.435 -71.414 1.00 43.38 485 VAL A C 1
ATOM 3963 O O . VAL A 1 485 ? 59.121 20.129 -72.553 1.00 43.38 485 VAL A O 1
ATOM 3966 N N . ARG A 1 486 ? 59.513 19.543 -70.419 1.00 43.81 486 ARG A N 1
ATOM 3967 C CA . ARG A 1 486 ? 58.681 18.335 -70.460 1.00 43.81 486 ARG A CA 1
ATOM 3968 C C . ARG A 1 486 ? 57.228 18.795 -70.432 1.00 43.81 486 ARG A C 1
ATOM 3970 O O . ARG A 1 486 ? 56.862 19.549 -69.532 1.00 43.81 486 ARG A O 1
ATOM 3977 N N . SER A 1 487 ? 56.432 18.352 -71.402 1.00 51.72 487 SER A N 1
ATOM 3978 C CA . SER A 1 487 ? 54.980 18.513 -71.375 1.00 51.72 487 SER A CA 1
ATOM 3979 C C . SER A 1 487 ? 54.435 18.028 -70.032 1.00 51.72 487 SER A C 1
ATOM 3981 O O . SER A 1 487 ? 54.857 16.985 -69.531 1.00 51.72 487 SER A O 1
ATOM 3983 N N . GLU A 1 488 ? 53.541 18.814 -69.436 1.00 53.44 488 GLU A N 1
ATOM 3984 C CA . GLU A 1 488 ? 52.942 18.485 -68.144 1.00 53.44 488 GLU A CA 1
ATOM 3985 C C . GLU A 1 488 ? 52.200 17.150 -68.242 1.00 53.44 488 GLU A C 1
ATOM 3987 O O . GLU A 1 488 ? 51.399 16.951 -69.155 1.00 53.44 488 GLU A O 1
ATOM 3992 N N . ASP A 1 489 ? 52.469 16.248 -67.300 1.00 58.00 489 ASP A N 1
ATOM 3993 C CA . ASP A 1 489 ? 51.829 14.938 -67.244 1.00 58.00 489 ASP A CA 1
ATOM 3994 C C . ASP A 1 489 ? 50.305 15.112 -67.057 1.00 58.00 489 ASP A C 1
ATOM 3996 O O . ASP A 1 489 ? 49.882 15.706 -66.053 1.00 58.00 489 ASP A O 1
ATOM 4000 N N . PRO A 1 490 ? 49.456 14.646 -67.997 1.00 63.91 490 PRO A N 1
ATOM 4001 C CA . PRO A 1 490 ? 48.014 14.870 -67.925 1.00 63.91 490 PRO A CA 1
ATOM 4002 C C . PRO A 1 490 ? 47.374 14.237 -66.678 1.00 63.91 490 PRO A C 1
ATOM 4004 O O . PRO A 1 490 ? 46.387 14.780 -66.171 1.00 63.91 490 PRO A O 1
ATOM 4007 N N . MET A 1 491 ? 47.966 13.172 -66.116 1.00 60.69 491 MET A N 1
ATOM 4008 C CA . MET A 1 491 ? 47.504 12.567 -64.858 1.00 60.69 491 MET A CA 1
ATOM 4009 C C . MET A 1 491 ? 47.565 13.545 -63.679 1.00 60.69 491 MET A C 1
ATOM 4011 O O . MET A 1 491 ? 46.650 13.576 -62.855 1.00 60.69 491 MET A O 1
ATOM 4015 N N . ALA A 1 492 ? 48.582 14.412 -63.615 1.00 66.81 492 ALA A N 1
ATOM 4016 C CA . ALA A 1 492 ? 48.742 15.356 -62.506 1.00 66.81 492 ALA A CA 1
ATOM 4017 C C . ALA A 1 492 ? 47.597 16.389 -62.439 1.00 66.81 492 ALA A C 1
ATOM 4019 O O . ALA A 1 492 ? 47.181 16.800 -61.351 1.00 66.81 492 ALA A O 1
ATOM 4020 N N . LYS A 1 493 ? 47.033 16.779 -63.593 1.00 62.81 493 LYS A N 1
ATOM 4021 C CA . LYS A 1 493 ? 45.865 17.680 -63.661 1.00 62.81 493 LYS A CA 1
ATOM 4022 C C . LYS A 1 493 ? 44.545 16.979 -63.331 1.00 62.81 493 LYS A C 1
ATOM 4024 O O . LYS A 1 493 ? 43.633 17.642 -62.835 1.00 62.81 493 LYS A O 1
ATOM 4029 N N . LEU A 1 494 ? 44.447 15.668 -63.557 1.00 63.88 494 LEU A N 1
ATOM 4030 C CA . LEU A 1 494 ? 43.314 14.852 -63.109 1.00 63.88 494 LEU A CA 1
ATOM 4031 C C . LEU A 1 494 ? 43.336 14.661 -61.586 1.00 63.88 494 LEU A C 1
ATOM 4033 O O . LEU A 1 494 ? 42.348 14.990 -60.927 1.00 63.88 494 LEU A O 1
ATOM 4037 N N . GLU A 1 495 ? 44.473 14.254 -61.009 1.00 62.19 495 GLU A N 1
ATOM 4038 C CA . GLU A 1 495 ? 44.623 14.120 -59.551 1.00 62.19 495 GLU A CA 1
ATOM 4039 C C . GLU A 1 495 ? 44.308 15.423 -58.804 1.00 62.19 495 GLU A C 1
ATOM 4041 O O . GLU A 1 495 ? 43.589 15.405 -57.803 1.00 62.19 495 GLU A O 1
ATOM 4046 N N . SER A 1 496 ? 44.808 16.563 -59.298 1.00 64.88 496 SER A N 1
ATOM 4047 C CA . SER A 1 496 ? 44.570 17.866 -58.666 1.00 64.88 496 SER A CA 1
ATOM 4048 C C . SER A 1 496 ? 43.097 18.290 -58.686 1.00 64.88 496 SER A C 1
ATOM 4050 O O . SER A 1 496 ? 42.685 19.035 -57.798 1.00 64.88 496 SER A O 1
ATOM 4052 N N . LYS A 1 497 ? 42.299 17.838 -59.665 1.00 63.69 497 LYS A N 1
ATOM 4053 C CA . LYS A 1 497 ? 40.848 18.091 -59.699 1.00 63.69 497 LYS A CA 1
ATOM 4054 C C . LYS A 1 497 ? 40.074 17.127 -58.800 1.00 63.69 497 LYS A C 1
ATOM 4056 O O . LYS A 1 497 ? 39.174 17.566 -58.090 1.00 63.69 497 LYS A O 1
ATOM 4061 N N . PHE A 1 498 ? 40.447 15.846 -58.786 1.00 56.53 498 PHE A N 1
ATOM 4062 C CA . PHE A 1 498 ? 39.795 14.835 -57.946 1.00 56.53 498 PHE A CA 1
ATOM 4063 C C . PHE A 1 498 ? 40.015 15.071 -56.444 1.00 56.53 498 PHE A C 1
ATOM 4065 O O . PHE A 1 498 ? 39.074 14.943 -55.663 1.00 56.53 498 PHE A O 1
ATOM 4072 N N . LYS A 1 499 ? 41.229 15.462 -56.029 1.00 57.84 499 LYS A N 1
ATOM 4073 C CA . LYS A 1 499 ? 41.552 15.700 -54.608 1.00 57.84 499 LYS A CA 1
ATOM 4074 C C . LYS A 1 499 ? 40.861 16.929 -54.013 1.00 57.84 499 LYS A C 1
ATOM 4076 O O . LYS A 1 499 ? 40.566 16.910 -52.826 1.00 57.84 499 LYS A O 1
ATOM 4081 N N . GLY A 1 500 ? 40.593 17.967 -54.809 1.00 53.25 500 GLY A N 1
ATOM 4082 C CA . GLY A 1 500 ? 39.886 19.157 -54.325 1.00 53.25 500 GLY A CA 1
ATOM 4083 C C . GLY A 1 500 ? 38.410 18.877 -54.036 1.00 53.25 500 GLY A C 1
ATOM 4084 O O . GLY A 1 500 ? 37.948 19.040 -52.913 1.00 53.25 500 GLY A O 1
ATOM 4085 N N . HIS A 1 501 ? 37.676 18.398 -55.043 1.00 53.19 501 HIS A N 1
ATOM 4086 C CA . HIS A 1 501 ? 36.211 18.438 -55.001 1.00 53.19 501 HIS A CA 1
ATOM 4087 C C . HIS A 1 501 ? 35.552 17.402 -54.071 1.00 53.19 501 HIS A C 1
ATOM 4089 O O . HIS A 1 501 ? 34.392 17.572 -53.716 1.00 53.19 501 HIS A O 1
ATOM 4095 N N . ILE A 1 502 ? 36.264 16.334 -53.688 1.00 56.22 502 ILE A N 1
ATOM 4096 C CA . ILE A 1 502 ? 35.721 15.240 -52.858 1.00 56.22 502 ILE A CA 1
ATOM 4097 C C . ILE A 1 502 ? 35.913 15.496 -51.351 1.00 56.22 502 ILE A C 1
ATOM 4099 O O . ILE A 1 502 ? 35.184 14.933 -50.540 1.00 56.22 502 ILE A O 1
ATOM 4103 N N . LEU A 1 503 ? 36.877 16.335 -50.955 1.00 51.81 503 LEU A N 1
ATOM 4104 C CA . LEU A 1 503 ? 37.230 16.537 -49.542 1.00 51.81 503 LEU A CA 1
ATOM 4105 C C . LEU A 1 503 ? 36.461 17.671 -48.849 1.00 51.81 503 LEU A C 1
ATOM 4107 O O . LEU A 1 503 ? 36.338 17.641 -47.625 1.00 51.81 503 LEU A O 1
ATOM 4111 N N . GLU A 1 504 ? 35.926 18.638 -49.596 1.00 56.28 504 GLU A N 1
ATOM 4112 C CA . GLU A 1 504 ? 35.171 19.762 -49.018 1.00 56.28 504 GLU A CA 1
ATOM 4113 C C . GLU A 1 504 ? 33.730 19.355 -48.642 1.00 56.28 504 GLU A C 1
ATOM 4115 O O . GLU A 1 504 ? 33.279 19.668 -47.542 1.00 56.28 504 GLU A O 1
ATOM 4120 N N . ASP A 1 505 ? 33.057 18.543 -49.469 1.00 55.59 505 ASP A N 1
ATOM 4121 C CA . ASP A 1 505 ? 31.660 18.102 -49.262 1.00 55.59 505 ASP A CA 1
ATOM 4122 C C . ASP A 1 505 ? 31.459 17.091 -48.106 1.00 55.59 505 ASP A C 1
ATOM 4124 O O . ASP A 1 505 ? 30.326 16.789 -47.729 1.00 55.59 505 ASP A O 1
ATOM 4128 N N . ILE A 1 506 ? 32.537 16.534 -47.538 1.00 56.34 506 ILE A N 1
ATOM 4129 C CA . ILE A 1 506 ? 32.471 15.493 -46.490 1.00 56.34 506 ILE A CA 1
ATOM 4130 C C . ILE A 1 506 ? 32.533 16.084 -45.068 1.00 56.34 506 ILE A C 1
ATOM 4132 O O . ILE A 1 506 ? 32.145 15.416 -44.110 1.00 56.34 506 ILE A O 1
ATOM 4136 N N . ASN A 1 507 ? 32.999 17.327 -44.903 1.00 50.84 507 ASN A N 1
ATOM 4137 C CA . ASN A 1 507 ? 33.524 17.810 -43.618 1.00 50.84 507 ASN A CA 1
ATOM 4138 C C . ASN A 1 507 ? 32.692 18.934 -42.955 1.00 50.84 507 ASN A C 1
ATOM 4140 O O . ASN A 1 507 ? 33.222 19.689 -42.140 1.00 50.84 507 ASN A O 1
ATOM 4144 N N . THR A 1 508 ? 31.407 19.080 -43.315 1.00 52.12 508 THR A N 1
ATOM 4145 C CA . THR A 1 508 ? 30.553 20.218 -42.896 1.00 52.12 508 THR A CA 1
ATOM 4146 C C . THR A 1 508 ? 29.133 19.856 -42.422 1.00 52.12 508 THR A C 1
ATOM 4148 O O . THR A 1 508 ? 28.214 20.660 -42.564 1.00 52.12 508 THR A O 1
ATOM 4151 N N . GLU A 1 509 ? 28.930 18.692 -41.797 1.00 57.72 509 GLU A N 1
ATOM 4152 C CA . GLU A 1 509 ? 27.802 18.487 -40.867 1.00 57.72 509 GLU A CA 1
ATOM 4153 C C . GLU A 1 509 ? 28.360 18.285 -39.444 1.00 57.72 509 GLU A C 1
ATOM 4155 O O . GLU A 1 509 ? 29.191 17.394 -39.247 1.00 57.72 509 GLU A O 1
ATOM 4160 N N . PRO A 1 510 ? 27.962 19.096 -38.442 1.00 54.16 510 PRO A N 1
ATOM 4161 C CA . PRO A 1 510 ? 28.436 18.917 -37.076 1.00 54.16 510 PRO A CA 1
ATOM 4162 C C . PRO A 1 510 ? 27.859 17.629 -36.483 1.00 54.16 510 PRO A C 1
ATOM 4164 O O . PRO A 1 510 ? 26.646 17.414 -36.495 1.00 54.16 510 PRO A O 1
ATOM 4167 N N . ILE A 1 511 ? 28.732 16.786 -35.929 1.00 52.84 511 ILE A N 1
ATOM 4168 C CA . ILE A 1 511 ? 28.319 15.623 -35.140 1.00 52.84 511 ILE A CA 1
ATOM 4169 C C . ILE A 1 511 ? 27.536 16.156 -33.927 1.00 52.84 511 ILE A C 1
ATOM 4171 O O . ILE A 1 511 ? 28.100 16.959 -33.180 1.00 52.84 511 ILE A O 1
ATOM 4175 N N . PRO A 1 512 ? 26.267 15.755 -33.711 1.00 54.19 512 PRO A N 1
ATOM 4176 C CA . PRO A 1 512 ? 25.534 16.170 -32.522 1.00 54.19 512 PRO A CA 1
ATOM 4177 C C . PRO A 1 512 ? 26.251 15.634 -31.282 1.00 54.19 512 PRO A C 1
ATOM 4179 O O . PRO A 1 512 ? 26.615 14.455 -31.233 1.00 54.19 512 PRO A O 1
ATOM 4182 N N . GLU A 1 513 ? 26.480 16.507 -30.301 1.00 51.38 513 GLU A N 1
ATOM 4183 C CA . GLU A 1 513 ? 27.181 16.146 -29.070 1.00 51.38 513 GLU A CA 1
ATOM 4184 C C . GLU A 1 513 ? 26.488 14.961 -28.392 1.00 51.38 513 GLU A C 1
ATOM 4186 O O . GLU A 1 513 ? 25.259 14.901 -28.294 1.00 51.38 513 GLU A O 1
ATOM 4191 N N . GLN A 1 514 ? 27.283 13.986 -27.946 1.00 43.09 514 GLN A N 1
ATOM 4192 C CA . GLN A 1 514 ? 26.747 12.828 -27.244 1.00 43.09 514 GLN A CA 1
ATOM 4193 C C . GLN A 1 514 ? 26.132 13.301 -25.930 1.00 43.09 514 GLN A C 1
ATOM 4195 O O . GLN A 1 514 ? 26.845 13.769 -25.046 1.00 43.09 514 GLN A O 1
ATOM 4200 N N . VAL A 1 515 ? 24.811 13.159 -25.806 1.00 48.09 515 VAL A N 1
ATOM 4201 C CA . VAL A 1 515 ? 24.102 13.395 -24.548 1.00 48.09 515 VAL A CA 1
ATOM 4202 C C . VAL A 1 515 ? 24.627 12.393 -23.525 1.00 48.09 515 VAL A C 1
ATOM 4204 O O . VAL A 1 515 ? 24.265 11.216 -23.543 1.00 48.09 515 VAL A O 1
ATOM 4207 N N . THR A 1 516 ? 25.508 12.862 -22.645 1.00 49.19 516 THR A N 1
ATOM 4208 C CA . THR A 1 516 ? 25.960 12.124 -21.470 1.00 49.19 516 THR A CA 1
ATOM 4209 C C . THR A 1 516 ? 24.783 11.996 -20.516 1.00 49.19 516 THR A C 1
ATOM 4211 O O . THR A 1 516 ? 24.471 12.917 -19.764 1.00 49.19 516 THR A O 1
ATOM 4214 N N . VAL A 1 517 ? 24.089 10.862 -20.594 1.00 52.19 517 VAL A N 1
ATOM 4215 C CA . VAL A 1 517 ? 23.076 10.480 -19.612 1.00 52.19 517 VAL A CA 1
ATOM 4216 C C . VAL A 1 517 ? 23.815 10.039 -18.352 1.00 52.19 517 VAL A C 1
ATOM 4218 O O . VAL A 1 517 ? 24.379 8.945 -18.323 1.00 52.19 517 VAL A O 1
ATOM 4221 N N . ASP A 1 518 ? 23.846 10.910 -17.344 1.00 50.88 518 ASP A N 1
ATOM 4222 C CA . ASP A 1 518 ? 24.308 10.552 -16.002 1.00 50.88 518 ASP A CA 1
ATOM 4223 C C . ASP A 1 518 ? 23.418 9.441 -15.406 1.00 50.88 518 ASP A C 1
ATOM 4225 O O . ASP A 1 518 ? 22.212 9.383 -15.672 1.00 50.88 518 ASP A O 1
ATOM 4229 N N . LEU A 1 519 ? 24.038 8.556 -14.616 1.00 44.00 519 LEU A N 1
ATOM 4230 C CA . LEU A 1 519 ? 23.454 7.360 -13.985 1.00 44.00 519 LEU A CA 1
ATOM 4231 C C . LEU A 1 519 ? 23.436 7.477 -12.454 1.00 44.00 519 LEU A C 1
ATOM 4233 O O . LEU A 1 519 ? 24.457 7.943 -11.900 1.00 44.00 519 LEU A O 1
#

Secondary structure (DSSP, 8-state):
----TTSHHHHHHHHHHHHHHHHHHHHHHHTTSS--------PPPP---PPPPHHHHHHHHHHHHHHHHHHHHHHHHHHHHHHHHHHHTTTTTHHHHS-HHHHHHHHHHHHTTS---SS--------STTS--------------------PPP------PPPHHHHHHHHHHHT-HHHHHHHTTS-GGGS-HHHHHHHHHHHHHHHHHHHHHTS-HHHHHHHHHHHHHHHHHHHHHHHHHHHHHHHHHHHHHHHHHHHHHHHHHHHHHHHHHHHHHHHHHHHHHHHHHHHHHHHHHHHHHHHHHHHHHHHHHHHHHHHHHHHHHHHHHHHHHHHHHHHHHHHHHHHHHHHHHHHHHHHHHHHHHHHHHHHHHHHHHHHHHHHHHHHHHHHHHHHHHHHHHHHHHHHHHHHHHHHHHHHHHHHHHHHHHHHHHHHHHHTTS--SS----------------------------------------PPPPHHHHHHHHHHHHHHHTTS-SPPPP------

pLDDT: mean 71.84, std 22.84, range [25.25, 98.62]

Foldseek 3Di:
DDPDVPPVVVVVVVVVVVVVVVVVVVVVVVVPPPDDDDDDDDDDDDDDPDDQDPVSVVLVVVLVVVLVVLVVVLLLLLLVQCLVVCPPVVNPVVVVQDPPVLSVLLNVVVVVVVPPPDDDDDDPPDDPPPPDDDDDDDDDDDDDDDDDDDDDDPDPDPDPDPDPSVVVSSVVSSPRPVNSVVSVVDDPVVGDPVSVVVSVVSVVVSVVSVVVSPQPPVVVVVVVVVVVVVVVVVVVVVVVVVVVVVVVVVVVVVVVVVVVVVVVVVVVVVVVVVVVVVVVVVVVVVVVVVVVVVVVVVVVVVVVVVVVVVVVVVVVVVVVVVVVVVVVVVVVVVVVVVVVVVVVVVVVVVVVVVVVVVVVVVVVVVVVVVVVVVVVVVVVVVVVVVVVVVVVVVVVVVVVVVVVVVVVVVVVVVVVVVVVVVVVVVVVVVVVVVVVVVVVPDDDDDDDDDDDDDDDDDDDDDDDDDDDDDDDDDDDDDDDDDDDDDDPDVVVVVVVVVVPPPPPVPPPDDDPDPPPDDD

InterPro domains:
  IPR042815 Dynein regulatory complex protein 10 [PTHR315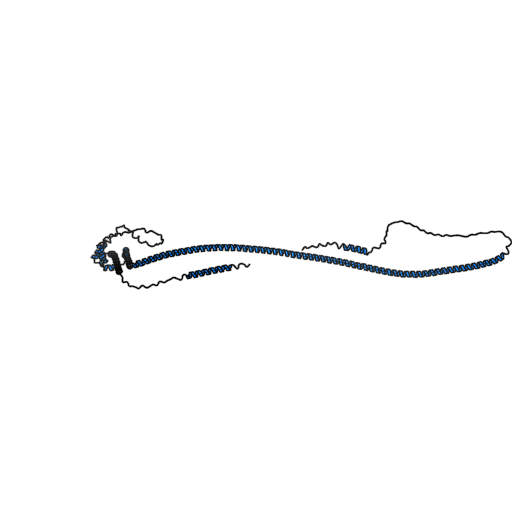98] (46-476)